Protein AF-0000000079469930 (afdb_homodimer)

Radius of gyration: 26.35 Å; Cα contacts (8 Å, |Δi|>4): 444; chains: 2; bounding box: 113×89×54 Å

Structure (mmCIF, N/CA/C/O backbone):
data_AF-0000000079469930-model_v1
#
loop_
_entity.id
_entity.type
_entity.pdbx_description
1 polymer 'TetR family transcriptional regulator'
#
loop_
_atom_site.group_PDB
_atom_site.id
_atom_site.type_symbol
_atom_site.label_atom_id
_atom_site.label_alt_id
_atom_site.label_comp_id
_atom_site.label_asym_id
_atom_site.label_entity_id
_atom_site.label_seq_id
_atom_site.pdbx_PDB_ins_code
_atom_site.Cartn_x
_atom_site.Cartn_y
_atom_site.Cartn_z
_atom_site.occupancy
_atom_site.B_iso_or_equiv
_atom_site.auth_seq_id
_atom_site.auth_comp_id
_atom_site.auth_asym_id
_atom_site.auth_atom_id
_atom_site.pdbx_PDB_model_num
ATOM 1 N N . MET A 1 1 ? 64.812 33.719 33.469 1 38.16 1 MET A N 1
ATOM 2 C CA . MET A 1 1 ? 64.562 32.562 32.594 1 38.16 1 MET A CA 1
ATOM 3 C C . MET A 1 1 ? 63.062 32.406 32.281 1 38.16 1 MET A C 1
ATOM 5 O O . MET A 1 1 ? 62.25 32.125 33.156 1 38.16 1 MET A O 1
ATOM 9 N N . THR A 1 2 ? 62.469 33.188 31.344 1 41.12 2 THR A N 1
ATOM 10 C CA . THR A 1 2 ? 61.094 33.406 30.859 1 41.12 2 THR A CA 1
ATOM 11 C C . THR A 1 2 ? 60.531 32.156 30.25 1 41.12 2 THR A C 1
ATOM 13 O O . THR A 1 2 ? 61.062 31.625 29.281 1 41.12 2 THR A O 1
ATOM 16 N N . ALA A 1 3 ? 59.812 31.297 30.984 1 46.72 3 ALA A N 1
ATOM 17 C CA . ALA A 1 3 ? 59.062 30.125 30.562 1 46.72 3 ALA A CA 1
ATOM 18 C C . ALA A 1 3 ? 58.25 30.422 29.297 1 46.72 3 ALA A C 1
ATOM 20 O O . ALA A 1 3 ? 57.438 31.344 29.281 1 46.72 3 ALA A O 1
ATOM 21 N N . LEU A 1 4 ? 58.812 30.125 28.141 1 43.97 4 LEU A N 1
ATOM 22 C CA . LEU A 1 4 ? 58.094 30.203 26.859 1 43.97 4 LEU A CA 1
ATOM 23 C C . LEU A 1 4 ? 56.781 29.453 26.906 1 43.97 4 LEU A C 1
ATOM 25 O O . LEU A 1 4 ? 56.75 28.25 27.219 1 43.97 4 LEU A O 1
ATOM 29 N N . ALA A 1 5 ? 55.688 30.031 27.25 1 48.72 5 ALA A N 1
ATOM 30 C CA . ALA A 1 5 ? 54.312 29.562 27.203 1 48.72 5 ALA A CA 1
ATOM 31 C C . ALA A 1 5 ? 54.031 28.766 25.922 1 48.72 5 ALA A C 1
ATOM 33 O O . ALA A 1 5 ? 54.188 29.297 24.828 1 48.72 5 ALA A O 1
ATOM 34 N N . THR A 1 6 ? 54.344 27.438 25.844 1 44.25 6 THR A N 1
ATOM 35 C CA . THR A 1 6 ? 54 26.562 24.734 1 44.25 6 THR A CA 1
ATOM 36 C C . THR A 1 6 ? 52.531 26.781 24.312 1 44.25 6 THR A C 1
ATOM 38 O O . THR A 1 6 ? 51.625 26.703 25.125 1 44.25 6 THR A O 1
ATOM 41 N N . ARG A 1 7 ? 52.312 27.5 23.266 1 49.59 7 ARG A N 1
ATOM 42 C CA . ARG A 1 7 ? 51 27.734 22.656 1 49.59 7 ARG A CA 1
ATOM 43 C C . ARG A 1 7 ? 50.188 26.438 22.531 1 49.59 7 ARG A C 1
ATOM 45 O O . ARG A 1 7 ? 50.75 25.406 22.141 1 49.59 7 ARG A O 1
ATOM 52 N N . PRO A 1 8 ? 49 26.281 23.234 1 45.44 8 PRO A N 1
ATOM 53 C CA . PRO A 1 8 ? 48.188 25.062 23.172 1 45.44 8 PRO A CA 1
ATOM 54 C C . PRO A 1 8 ? 48.031 24.531 21.75 1 45.44 8 PRO A C 1
ATOM 56 O O . PRO A 1 8 ? 48.156 25.281 20.781 1 45.44 8 PRO A O 1
ATOM 59 N N . ARG A 1 9 ? 48.406 23.266 21.438 1 44.47 9 ARG A N 1
ATOM 60 C CA . ARG A 1 9 ? 48.188 22.453 20.25 1 44.47 9 ARG A CA 1
ATOM 61 C C . ARG A 1 9 ? 46.812 22.734 19.625 1 44.47 9 ARG A C 1
ATOM 63 O O . ARG A 1 9 ? 45.844 22.969 20.328 1 44.47 9 ARG A O 1
ATOM 70 N N . GLY A 1 10 ? 46.75 23.359 18.422 1 38.72 10 GLY A N 1
ATOM 71 C CA . GLY A 1 10 ? 45.594 23.641 17.578 1 38.72 10 GLY A CA 1
ATOM 72 C C . GLY A 1 10 ? 44.562 22.531 17.625 1 38.72 10 GLY A C 1
ATOM 73 O O . GLY A 1 10 ? 44.844 21.406 18.031 1 38.72 10 GLY A O 1
ATOM 74 N N . ARG A 1 11 ? 43.281 22.812 17.781 1 45.09 11 ARG A N 1
ATOM 75 C CA . ARG A 1 11 ? 42.125 21.906 17.766 1 45.09 11 ARG A CA 1
ATOM 76 C C . ARG A 1 11 ? 42.281 20.844 16.688 1 45.09 11 ARG A C 1
ATOM 78 O O . ARG A 1 11 ? 42.656 21.141 15.562 1 45.09 11 ARG A O 1
ATOM 85 N N . PRO A 1 12 ? 42.5 19.547 17.031 1 42.53 12 PRO A N 1
ATOM 86 C CA . PRO A 1 12 ? 42.562 18.516 15.992 1 42.53 12 PRO A CA 1
ATOM 87 C C . PRO A 1 12 ? 41.594 18.797 14.836 1 42.53 12 PRO A C 1
ATOM 89 O O . PRO A 1 12 ? 40.531 19.375 15.047 1 42.53 12 PRO A O 1
ATOM 92 N N . ALA A 1 13 ? 42.031 19 13.641 1 41.03 13 ALA A N 1
ATOM 93 C CA . ALA A 1 13 ? 41.281 19.156 12.398 1 41.03 13 ALA A CA 1
ATOM 94 C C . ALA A 1 13 ? 40.062 18.266 12.375 1 41.03 13 ALA A C 1
ATOM 96 O O . ALA A 1 13 ? 40.125 17.078 12.727 1 41.03 13 ALA A O 1
ATOM 97 N N . ARG A 1 14 ? 38.844 18.703 12.703 1 44.25 14 ARG A N 1
ATOM 98 C CA . ARG A 1 14 ? 37.625 17.906 12.492 1 44.25 14 ARG A CA 1
ATOM 99 C C . ARG A 1 14 ? 37.812 16.922 11.344 1 44.25 14 ARG A C 1
ATOM 101 O O . ARG A 1 14 ? 38.094 17.312 10.211 1 44.25 14 ARG A O 1
ATOM 108 N N . THR A 1 15 ? 38.312 15.781 11.484 1 44.56 15 THR A N 1
ATOM 109 C CA . THR A 1 15 ? 38.5 14.719 10.5 1 44.56 15 THR A CA 1
ATOM 110 C C . THR A 1 15 ? 37.438 14.781 9.414 1 44.56 15 THR A C 1
ATOM 112 O O . THR A 1 15 ? 36.25 14.695 9.695 1 44.56 15 THR A O 1
ATOM 115 N N . ALA A 1 16 ? 37.562 15.523 8.352 1 48.84 16 ALA A N 1
ATOM 116 C CA . ALA A 1 16 ? 36.75 15.719 7.164 1 48.84 16 ALA A CA 1
ATOM 117 C C . ALA A 1 16 ? 36.188 14.391 6.652 1 48.84 16 ALA A C 1
ATOM 119 O O . ALA A 1 16 ? 36.969 13.469 6.355 1 48.84 16 ALA A O 1
ATOM 120 N N . ARG A 1 17 ? 35.094 13.906 7.059 1 57.25 17 ARG A N 1
ATOM 121 C CA . ARG A 1 17 ? 34.5 12.742 6.414 1 57.25 17 ARG A CA 1
ATOM 122 C C . ARG A 1 17 ? 34.75 12.766 4.906 1 57.25 17 ARG A C 1
ATOM 124 O O . ARG A 1 17 ? 34.625 13.82 4.273 1 57.25 17 ARG A O 1
ATOM 131 N N . PRO A 1 18 ? 35.375 11.688 4.344 1 67.94 18 PRO A N 1
ATOM 132 C CA . PRO A 1 18 ? 35.5 11.672 2.883 1 67.94 18 PRO A CA 1
ATOM 133 C C . PRO A 1 18 ? 34.188 12.055 2.195 1 67.94 18 PRO A C 1
ATOM 135 O O . PRO A 1 18 ? 33.094 11.812 2.736 1 67.94 18 PRO A O 1
ATOM 138 N N . VAL A 1 19 ? 34.281 12.906 1.245 1 72.5 19 VAL A N 1
ATOM 139 C CA . VAL A 1 19 ? 33.188 13.469 0.461 1 72.5 19 VAL A CA 1
ATOM 140 C C . VAL A 1 19 ? 32.125 12.406 0.241 1 72.5 19 VAL A C 1
ATOM 142 O O . VAL A 1 19 ? 30.922 12.68 0.393 1 72.5 19 VAL A O 1
ATOM 145 N N . GLU A 1 20 ? 32.531 11.227 0.013 1 77.88 20 GLU A N 1
ATOM 146 C CA . GLU A 1 20 ? 31.594 10.148 -0.264 1 77.88 20 GLU A CA 1
ATOM 147 C C . GLU A 1 20 ? 30.828 9.742 0.996 1 77.88 20 GLU A C 1
ATOM 149 O O . GLU A 1 20 ? 29.641 9.43 0.934 1 77.88 20 GLU A O 1
ATOM 154 N N . GLU A 1 21 ? 31.453 9.797 2.027 1 81.69 21 GLU A N 1
ATOM 155 C CA . GLU A 1 21 ? 30.828 9.469 3.301 1 81.69 21 GLU A CA 1
ATOM 156 C C . G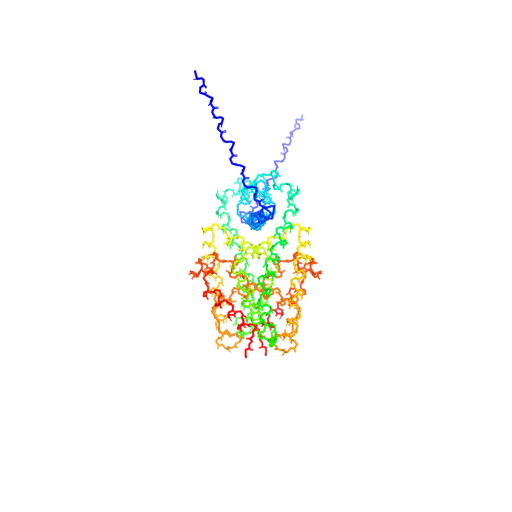LU A 1 21 ? 29.781 10.523 3.688 1 81.69 21 GLU A C 1
ATOM 158 O O . GLU A 1 21 ? 28.703 10.188 4.18 1 81.69 21 GLU A O 1
ATOM 163 N N . THR A 1 22 ? 30.188 11.766 3.412 1 87.06 22 THR A N 1
ATOM 164 C CA . THR A 1 22 ? 29.266 12.859 3.717 1 87.06 22 THR A CA 1
ATOM 165 C C . THR A 1 22 ? 28 12.758 2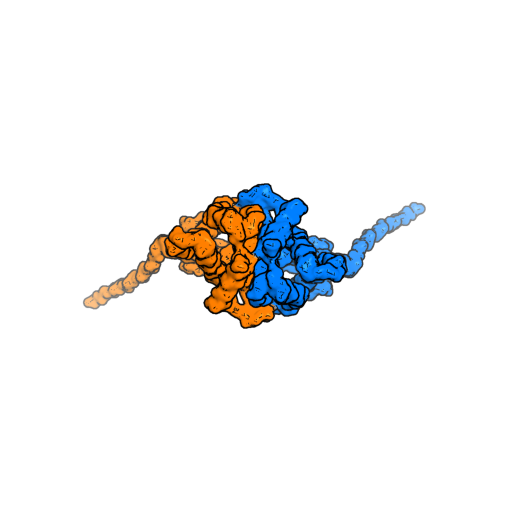.873 1 87.06 22 THR A C 1
ATOM 167 O O . THR A 1 22 ? 26.891 12.93 3.383 1 87.06 22 THR A O 1
ATOM 170 N N . ARG A 1 23 ? 28.172 12.43 1.63 1 90.44 23 ARG A N 1
ATOM 171 C CA . ARG A 1 23 ? 27.016 12.273 0.741 1 90.44 23 ARG A CA 1
ATOM 172 C C . ARG A 1 23 ? 26.109 11.148 1.218 1 90.44 23 ARG A C 1
ATOM 174 O O . ARG A 1 23 ? 24.891 11.297 1.223 1 90.44 23 ARG A O 1
ATOM 181 N N . SER A 1 24 ? 26.719 10.117 1.651 1 90.81 24 SER A N 1
ATOM 182 C CA . SER A 1 24 ? 25.953 8.953 2.084 1 90.81 24 SER A CA 1
ATOM 183 C C . SER A 1 24 ? 25.109 9.273 3.318 1 90.81 24 SER A C 1
ATOM 185 O O . SER A 1 24 ? 23.922 8.938 3.377 1 90.81 24 SER A O 1
ATOM 187 N N . VAL A 1 25 ? 25.656 9.914 4.238 1 92.19 25 VAL A N 1
ATOM 188 C CA . VAL A 1 25 ? 24.953 10.219 5.477 1 92.19 25 VAL A CA 1
ATOM 189 C C . VAL A 1 25 ? 23.844 11.234 5.203 1 92.19 25 VAL A C 1
ATOM 191 O O . VAL A 1 25 ? 22.781 11.18 5.824 1 92.19 25 VAL A O 1
ATOM 194 N N . ILE A 1 26 ? 24.141 12.125 4.289 1 93.81 26 ILE A N 1
ATOM 195 C CA . ILE A 1 26 ? 23.125 13.109 3.914 1 93.81 26 ILE A CA 1
ATOM 196 C C . ILE A 1 26 ? 21.938 12.406 3.252 1 93.81 26 ILE A C 1
ATOM 198 O O . ILE A 1 26 ? 20.781 12.664 3.602 1 93.81 26 ILE A O 1
ATOM 202 N N . LEU A 1 27 ? 22.25 11.508 2.396 1 93.12 27 LEU A N 1
ATOM 203 C CA . LEU A 1 27 ? 21.188 10.82 1.671 1 93.12 27 LEU A CA 1
ATOM 204 C C . LEU A 1 27 ? 20.375 9.93 2.609 1 93.12 27 LEU A C 1
ATOM 206 O O . LEU A 1 27 ? 19.156 9.828 2.477 1 93.12 27 LEU A O 1
ATOM 210 N N . GLU A 1 28 ? 21 9.352 3.539 1 90 28 GLU A N 1
ATOM 211 C CA . GLU A 1 28 ? 20.312 8.523 4.523 1 90 28 GLU A CA 1
ATOM 212 C C . GLU A 1 28 ? 19.375 9.367 5.387 1 90 28 GLU A C 1
ATOM 214 O O . GLU A 1 28 ? 18.219 8.992 5.609 1 90 28 GLU A O 1
ATOM 219 N N . ALA A 1 29 ? 19.859 10.453 5.793 1 92.81 29 ALA A N 1
ATOM 220 C CA . ALA A 1 29 ? 19.062 11.375 6.586 1 92.81 29 ALA A CA 1
ATOM 221 C C . ALA A 1 29 ? 17.875 11.914 5.77 1 92.81 29 ALA A C 1
ATOM 223 O O . ALA A 1 29 ? 16.766 12.008 6.273 1 92.81 29 ALA A O 1
ATOM 224 N N . ALA A 1 30 ? 18.219 12.273 4.535 1 92.88 30 ALA A N 1
ATOM 225 C CA . ALA A 1 30 ? 17.188 12.789 3.637 1 92.88 30 ALA A CA 1
ATOM 226 C C . ALA A 1 30 ? 16.078 11.758 3.428 1 92.88 30 ALA A C 1
ATOM 228 O O . ALA A 1 30 ? 14.891 12.078 3.545 1 92.88 30 ALA A O 1
ATOM 229 N N . LEU A 1 31 ? 16.453 10.539 3.207 1 87.75 31 LEU A N 1
ATOM 230 C CA . LEU A 1 31 ? 15.5 9.461 2.986 1 87.75 31 LEU A CA 1
ATOM 231 C C . LEU A 1 31 ? 14.609 9.266 4.207 1 87.75 31 LEU A C 1
ATOM 233 O O . LEU A 1 31 ? 13.391 9.125 4.078 1 87.75 31 LEU A O 1
ATOM 237 N N . LYS A 1 32 ? 15.195 9.273 5.27 1 86.19 32 LYS A N 1
ATOM 238 C CA . LYS A 1 32 ? 14.453 9.102 6.516 1 86.19 32 LYS A CA 1
ATOM 239 C C . LYS A 1 32 ? 13.438 10.219 6.703 1 86.19 32 LYS A C 1
ATOM 241 O O . LYS A 1 32 ? 12.258 9.961 6.949 1 86.19 32 LYS A O 1
ATOM 246 N N . LEU A 1 33 ? 13.852 11.406 6.512 1 87.5 33 LEU A N 1
ATOM 247 C CA . LEU A 1 33 ? 12.961 12.531 6.777 1 87.5 33 LEU A CA 1
ATOM 248 C C . LEU A 1 33 ? 11.906 12.664 5.684 1 87.5 33 LEU A C 1
ATOM 250 O O . LEU A 1 33 ? 10.742 12.969 5.969 1 87.5 33 LEU A O 1
ATOM 254 N N . PHE A 1 34 ? 12.289 12.422 4.426 1 85.06 34 PHE A N 1
ATOM 255 C CA . PHE A 1 34 ? 11.312 12.453 3.344 1 85.06 34 PHE A CA 1
ATOM 256 C C . PHE A 1 34 ? 10.266 11.359 3.527 1 85.06 34 PHE A C 1
ATOM 258 O O . PHE A 1 34 ? 9.086 11.555 3.223 1 85.06 34 PHE A O 1
ATOM 265 N N . SER A 1 35 ? 10.68 10.25 4.031 1 80.62 35 SER A N 1
ATOM 266 C CA . SER A 1 35 ? 9.75 9.148 4.238 1 80.62 35 SER A CA 1
ATOM 267 C C . SER A 1 35 ? 8.805 9.43 5.395 1 80.62 35 SER A C 1
ATOM 269 O O . SER A 1 35 ? 7.656 8.969 5.391 1 80.62 35 SER A O 1
ATOM 271 N N . GLN A 1 36 ? 9.234 10.188 6.34 1 76.44 36 GLN A N 1
ATOM 272 C CA . GLN A 1 36 ? 8.461 10.438 7.555 1 76.44 36 GLN A CA 1
ATOM 273 C C . GLN A 1 36 ? 7.57 11.664 7.395 1 76.44 36 GLN A C 1
ATOM 275 O O . GLN A 1 36 ? 6.422 11.672 7.848 1 76.44 36 GLN A O 1
ATOM 280 N N . ARG A 1 37 ? 8.156 12.664 6.66 1 77.75 37 ARG A N 1
ATOM 281 C CA . ARG A 1 37 ? 7.473 13.961 6.672 1 77.75 37 ARG A CA 1
ATOM 282 C C . ARG A 1 37 ? 6.996 14.336 5.273 1 77.75 37 ARG A C 1
ATOM 284 O O . ARG A 1 37 ? 6.266 15.312 5.105 1 77.75 37 ARG A O 1
ATOM 291 N N . GLY A 1 38 ? 7.371 13.531 4.375 1 78 38 GLY A N 1
ATOM 292 C CA . GLY A 1 38 ? 7.09 13.922 3.004 1 78 38 GLY A CA 1
ATOM 293 C C . GLY A 1 38 ? 8.023 15.008 2.494 1 78 38 GLY A C 1
ATOM 294 O O . GLY A 1 38 ? 8.836 15.539 3.25 1 78 38 GLY A O 1
ATOM 295 N N . PHE A 1 39 ? 7.871 15.383 1.176 1 82.19 39 PHE A N 1
ATOM 296 C CA . PHE A 1 39 ? 8.719 16.391 0.54 1 82.19 39 PHE A CA 1
ATOM 297 C C . PHE A 1 39 ? 8.469 17.766 1.138 1 82.19 39 PHE A C 1
ATOM 299 O O . PHE A 1 39 ? 9.414 18.484 1.46 1 82.19 39 PHE A O 1
ATOM 306 N N . GLN A 1 40 ? 7.242 18.062 1.266 1 78.25 40 GLN A N 1
ATOM 307 C CA . GLN A 1 40 ? 6.887 19.391 1.742 1 78.25 40 GLN A CA 1
ATOM 308 C C . GLN A 1 40 ? 7.254 19.562 3.213 1 78.25 40 GLN A C 1
ATOM 310 O O . GLN A 1 40 ? 7.695 20.641 3.627 1 78.25 40 GLN A O 1
ATOM 315 N N . GLY A 1 41 ? 7.184 18.547 3.932 1 80.12 41 GLY A N 1
ATOM 316 C CA . GLY A 1 41 ? 7.359 18.641 5.371 1 80.12 41 GLY A CA 1
ATOM 317 C C . GLY A 1 41 ? 8.812 18.594 5.801 1 80.12 41 GLY A C 1
ATOM 318 O O . GLY A 1 41 ? 9.156 19.047 6.891 1 80.12 41 GLY A O 1
ATOM 319 N N . ALA A 1 42 ? 9.586 18.062 4.953 1 87.25 42 ALA A N 1
ATOM 320 C CA . ALA A 1 42 ? 11.008 17.969 5.289 1 87.25 42 ALA A CA 1
ATOM 321 C C . ALA A 1 42 ? 11.742 19.25 4.922 1 87.25 42 ALA A C 1
ATOM 323 O O . ALA A 1 42 ? 11.477 19.859 3.881 1 87.25 42 ALA A O 1
ATOM 324 N N . ALA A 1 43 ? 12.695 19.625 5.824 1 92.56 43 ALA A N 1
ATOM 325 C CA . ALA A 1 43 ? 13.477 20.828 5.59 1 92.56 43 ALA A CA 1
ATOM 326 C C . ALA A 1 43 ? 14.961 20.516 5.469 1 92.56 43 ALA A C 1
ATOM 328 O O . ALA A 1 43 ? 15.469 19.609 6.152 1 92.56 43 ALA A O 1
ATOM 329 N N . MET A 1 44 ? 15.602 21.328 4.668 1 94.94 44 MET A N 1
ATOM 330 C CA . MET A 1 44 ? 17.031 21.141 4.457 1 94.94 44 MET A CA 1
ATOM 331 C C . MET A 1 44 ? 17.797 21.266 5.77 1 94.94 44 MET A C 1
ATOM 333 O O . MET A 1 44 ? 18.734 20.5 6.016 1 94.94 44 MET A O 1
ATOM 337 N N . ARG A 1 45 ? 17.375 22.156 6.539 1 94.75 45 ARG A N 1
ATOM 338 C CA . ARG A 1 45 ? 18.031 22.391 7.82 1 94.75 45 ARG A CA 1
ATOM 339 C C . ARG A 1 45 ? 17.922 21.156 8.719 1 94.75 45 ARG A C 1
ATOM 341 O O . ARG A 1 45 ? 18.891 20.766 9.359 1 94.75 45 ARG A O 1
ATOM 348 N N . ASP A 1 46 ? 16.766 20.547 8.758 1 95.56 46 ASP A N 1
ATOM 349 C CA . ASP A 1 46 ? 16.547 19.375 9.578 1 95.56 46 ASP A CA 1
ATOM 350 C C . ASP A 1 46 ? 17.328 18.172 9.062 1 95.56 46 ASP A C 1
ATOM 352 O O . ASP A 1 46 ? 17.828 17.359 9.844 1 95.56 46 ASP A O 1
ATOM 356 N N . ILE A 1 47 ? 17.438 18.062 7.746 1 96 47 ILE A N 1
ATOM 357 C CA . ILE A 1 47 ? 18.188 16.984 7.125 1 96 47 ILE A CA 1
ATOM 358 C C . ILE A 1 47 ? 19.672 17.125 7.473 1 96 47 ILE A C 1
ATOM 360 O O . ILE A 1 47 ? 20.312 16.141 7.832 1 96 47 ILE A O 1
ATOM 364 N N . ALA A 1 48 ? 20.141 18.328 7.395 1 96.06 48 ALA A N 1
ATOM 365 C CA . ALA A 1 48 ? 21.531 18.578 7.762 1 96.06 48 ALA A CA 1
ATOM 366 C C . ALA A 1 48 ? 21.797 18.188 9.219 1 96.06 48 ALA A C 1
ATOM 368 O O . ALA A 1 48 ? 22.781 17.516 9.523 1 96.06 48 ALA A O 1
ATOM 369 N N . ALA A 1 49 ? 20.938 18.594 10.047 1 96.5 49 ALA A N 1
ATOM 370 C CA . ALA A 1 49 ? 21.062 18.297 11.477 1 96.5 49 ALA A CA 1
ATOM 371 C C . ALA A 1 49 ? 21.078 16.797 11.734 1 96.5 49 ALA A C 1
ATOM 373 O O . ALA A 1 49 ? 21.922 16.297 12.477 1 96.5 49 ALA A O 1
ATOM 374 N N . LEU A 1 50 ? 20.219 16.125 11.086 1 94.62 50 LEU A N 1
ATOM 375 C CA . LEU A 1 50 ? 20.125 14.68 11.266 1 94.62 50 LEU A CA 1
ATOM 376 C C . LEU A 1 50 ? 21.375 13.992 10.719 1 94.62 50 LEU A C 1
ATOM 378 O O . LEU A 1 50 ? 21.828 12.984 11.281 1 94.62 50 LEU A O 1
ATOM 382 N N . ALA A 1 51 ? 21.859 14.508 9.664 1 94.75 51 ALA A N 1
ATOM 383 C CA . ALA A 1 51 ? 23.047 13.938 9.023 1 94.75 51 ALA A CA 1
ATOM 384 C C . ALA A 1 51 ? 24.312 14.281 9.797 1 94.75 51 ALA A C 1
ATOM 386 O O . ALA A 1 51 ? 25.375 13.719 9.539 1 94.75 51 ALA A O 1
ATOM 387 N N . GLY A 1 52 ? 24.172 15.211 10.703 1 95.44 52 GLY A N 1
ATOM 388 C CA . GLY A 1 52 ? 25.328 15.625 11.484 1 95.44 52 GLY A CA 1
ATOM 389 C C . GLY A 1 52 ? 26.297 16.5 10.703 1 95.44 52 GLY A C 1
ATOM 390 O O . GLY A 1 52 ? 27.516 16.406 10.875 1 95.44 52 GLY A O 1
ATOM 391 N N . VAL A 1 53 ? 25.797 17.234 9.781 1 94.44 53 VAL A N 1
ATOM 392 C CA . VAL A 1 53 ? 26.641 18.125 8.984 1 94.44 53 VAL A CA 1
ATOM 393 C C . VAL A 1 53 ? 26.109 19.562 9.086 1 94.44 53 VAL A C 1
ATOM 395 O O . VAL A 1 53 ? 24.969 19.781 9.508 1 94.44 53 VAL A O 1
ATOM 398 N N . GLU A 1 54 ? 27 20.406 8.75 1 92.56 54 GLU A N 1
ATOM 399 C CA . GLU A 1 54 ? 26.562 21.797 8.672 1 92.56 54 GLU A CA 1
ATOM 400 C C . GLU A 1 54 ? 25.641 22.031 7.488 1 92.56 54 GLU A C 1
ATOM 402 O O . GLU A 1 54 ? 25.797 21.406 6.438 1 92.56 54 GLU A O 1
ATOM 407 N N . HIS A 1 55 ? 24.688 22.938 7.676 1 93.31 55 HIS A N 1
ATOM 408 C CA . HIS A 1 55 ? 23.75 23.281 6.617 1 93.31 55 HIS A CA 1
ATOM 409 C C . HIS A 1 55 ? 24.484 23.703 5.348 1 93.31 55 HIS A C 1
ATOM 411 O O . HIS A 1 55 ? 24.062 23.359 4.242 1 93.31 55 HIS A O 1
ATOM 417 N N . SER A 1 56 ? 25.609 24.422 5.531 1 91.62 56 SER A N 1
ATOM 418 C CA . SER A 1 56 ? 26.391 24.891 4.387 1 91.62 56 SER A CA 1
ATOM 419 C C . SER A 1 56 ? 27.016 23.719 3.625 1 91.62 56 SER A C 1
ATOM 421 O O . SER A 1 56 ? 27.094 23.75 2.395 1 91.62 56 SER A O 1
ATOM 423 N N . ALA A 1 57 ? 27.406 22.766 4.293 1 91.44 57 ALA A N 1
ATOM 424 C CA . ALA A 1 57 ? 27.969 21.578 3.68 1 91.44 57 ALA A CA 1
ATOM 425 C C . ALA A 1 57 ? 26.922 20.828 2.855 1 91.44 57 ALA A C 1
ATOM 427 O O . ALA A 1 57 ? 27.219 20.344 1.759 1 91.44 57 ALA A O 1
ATOM 428 N N . LEU A 1 58 ? 25.656 20.688 3.396 1 94.69 58 LEU A N 1
ATOM 429 C CA . LEU A 1 58 ? 24.562 20.062 2.656 1 94.69 58 LEU A CA 1
ATOM 430 C C . LEU A 1 58 ? 24.297 20.797 1.354 1 94.69 58 LEU A C 1
ATOM 432 O O . LEU A 1 58 ? 24.125 20.188 0.301 1 94.69 58 LEU A O 1
ATOM 436 N N . ARG A 1 59 ? 24.375 22.109 1.426 1 92.75 59 ARG A N 1
ATOM 437 C CA . ARG A 1 59 ? 24.062 22.938 0.262 1 92.75 59 ARG A CA 1
ATOM 438 C C . ARG A 1 59 ? 25.172 22.844 -0.782 1 92.75 59 ARG A C 1
ATOM 440 O O . ARG A 1 59 ? 24.922 23 -1.979 1 92.75 59 ARG A O 1
ATOM 447 N N . TYR A 1 60 ? 26.344 22.625 -0.286 1 91.31 60 TYR A N 1
ATOM 448 C CA . TYR A 1 60 ? 27.453 22.422 -1.197 1 91.31 60 TYR A CA 1
ATOM 449 C C . TYR A 1 60 ? 27.219 21.203 -2.084 1 91.31 60 TYR A C 1
ATOM 451 O O . TYR A 1 60 ? 27.469 21.25 -3.293 1 91.31 60 TYR A O 1
ATOM 459 N N . HIS A 1 61 ? 26.656 20.203 -1.546 1 92.94 61 HIS A N 1
ATOM 460 C CA . HIS A 1 61 ? 26.438 18.953 -2.273 1 92.94 61 HIS A CA 1
ATOM 461 C C . HIS A 1 61 ? 25.109 18.984 -3.037 1 92.94 61 HIS A C 1
ATOM 463 O O . HIS A 1 61 ? 25.016 18.422 -4.125 1 92.94 61 HIS A O 1
ATOM 469 N N . TYR A 1 62 ? 24.109 19.594 -2.371 1 95.25 62 TYR A N 1
ATOM 470 C CA . TYR A 1 62 ? 22.766 19.641 -2.945 1 95.25 62 TYR A CA 1
ATOM 471 C C . TYR A 1 62 ? 22.188 21.047 -2.844 1 95.25 62 TYR A C 1
ATOM 473 O O . TYR A 1 62 ? 21.719 21.469 -1.778 1 95.25 62 TYR A O 1
ATOM 481 N N . SER A 1 63 ? 22.094 21.672 -3.992 1 91.56 63 SER A N 1
ATOM 482 C CA . SER A 1 63 ? 21.781 23.094 -4.07 1 91.56 63 SER A CA 1
ATOM 483 C C . SER A 1 63 ? 20.359 23.375 -3.598 1 91.56 63 SER A C 1
ATOM 485 O O . SER A 1 63 ? 20.078 24.469 -3.102 1 91.56 63 SER A O 1
ATOM 487 N N . ASP A 1 64 ? 19.484 22.406 -3.859 1 93.19 64 ASP A N 1
ATOM 488 C CA . ASP A 1 64 ? 18.094 22.625 -3.438 1 93.19 64 ASP A CA 1
ATOM 489 C C . ASP A 1 64 ? 17.438 21.328 -3.008 1 93.19 64 ASP A C 1
ATOM 491 O O . ASP A 1 64 ? 18 20.25 -3.195 1 93.19 64 ASP A O 1
ATOM 495 N N . LYS A 1 65 ? 16.312 21.469 -2.455 1 93.69 65 LYS A N 1
ATOM 496 C CA . LYS A 1 65 ? 15.594 20.344 -1.87 1 93.69 65 LYS A CA 1
ATOM 497 C C . LYS A 1 65 ? 15.203 19.328 -2.938 1 93.69 65 LYS A C 1
ATOM 499 O O . LYS A 1 65 ? 15.281 18.125 -2.703 1 93.69 65 LYS A O 1
ATOM 504 N N . ALA A 1 66 ? 14.859 19.844 -4.078 1 91.69 66 ALA A N 1
ATOM 505 C CA . ALA A 1 66 ? 14.43 18.953 -5.16 1 91.69 66 ALA A CA 1
ATOM 506 C C . ALA A 1 66 ? 15.578 18.078 -5.633 1 91.69 66 ALA A C 1
ATOM 508 O O . ALA A 1 66 ? 15.391 16.875 -5.855 1 91.69 66 ALA A O 1
ATOM 509 N N . THR A 1 67 ? 16.656 18.641 -5.723 1 93.56 67 THR A N 1
ATOM 510 C CA . THR A 1 67 ? 17.844 17.891 -6.141 1 93.56 67 THR A CA 1
ATOM 511 C C . THR A 1 67 ? 18.219 16.844 -5.094 1 93.56 67 THR A C 1
ATOM 513 O O . THR A 1 67 ? 18.531 15.703 -5.438 1 93.56 67 THR A O 1
ATOM 516 N N . LEU A 1 68 ? 18.156 17.266 -3.893 1 94.62 68 LEU A N 1
ATOM 517 C CA . LEU A 1 68 ? 18.453 16.328 -2.809 1 94.62 68 LEU A CA 1
ATOM 518 C C . LEU A 1 68 ? 17.438 15.195 -2.785 1 94.62 68 LEU A C 1
ATOM 520 O O . LEU A 1 68 ? 17.797 14.031 -2.607 1 94.62 68 LEU A O 1
ATOM 524 N N . TRP A 1 69 ? 16.234 15.539 -2.986 1 92.38 69 TRP A N 1
ATOM 525 C CA . TRP A 1 69 ? 15.148 14.547 -3.008 1 92.38 69 TRP A CA 1
ATOM 526 C C . TRP A 1 69 ? 15.383 13.516 -4.105 1 92.38 69 TRP A C 1
ATOM 528 O O . TRP A 1 69 ? 15.336 12.312 -3.852 1 92.38 69 TRP A O 1
ATOM 538 N N . ARG A 1 70 ? 15.703 13.969 -5.262 1 92.62 70 ARG A N 1
ATOM 539 C CA . ARG A 1 70 ? 15.945 13.078 -6.387 1 92.62 70 ARG A CA 1
ATOM 540 C C . ARG A 1 70 ? 17.141 12.172 -6.129 1 92.62 70 ARG A C 1
ATOM 542 O O . ARG A 1 70 ? 17.109 10.977 -6.43 1 92.62 70 ARG A O 1
ATOM 549 N N . ALA A 1 71 ? 18.078 12.766 -5.582 1 92.5 71 ALA A N 1
ATOM 550 C CA . ALA A 1 71 ? 19.281 12 -5.277 1 92.5 71 ALA A CA 1
ATOM 551 C C . ALA A 1 71 ? 19 10.93 -4.223 1 92.5 71 ALA A C 1
ATOM 553 O O . ALA A 1 71 ? 19.484 9.805 -4.328 1 92.5 71 ALA A O 1
ATOM 554 N N . ALA A 1 72 ? 18.281 11.273 -3.203 1 91.25 72 ALA A N 1
ATOM 555 C CA . ALA A 1 72 ? 17.922 10.336 -2.143 1 91.25 72 ALA A CA 1
ATOM 556 C C . ALA A 1 72 ? 17.094 9.172 -2.695 1 91.25 72 ALA A C 1
ATOM 558 O O . ALA A 1 72 ? 17.344 8.016 -2.361 1 91.25 72 ALA A O 1
ATOM 559 N N . LEU A 1 73 ? 16.188 9.445 -3.545 1 89.56 73 LEU A N 1
ATOM 560 C CA . LEU A 1 73 ? 15.344 8.414 -4.121 1 89.56 73 LEU A CA 1
ATOM 561 C C . LEU A 1 73 ? 16.125 7.531 -5.082 1 89.56 73 LEU A C 1
ATOM 563 O O . LEU A 1 73 ? 15.914 6.316 -5.137 1 89.56 73 LEU A O 1
ATOM 567 N N . ALA A 1 74 ? 16.969 8.18 -5.828 1 88 74 ALA A N 1
ATOM 568 C CA . ALA A 1 74 ? 17.828 7.41 -6.727 1 88 74 ALA A CA 1
ATOM 569 C C . ALA A 1 74 ? 18.688 6.422 -5.949 1 88 74 ALA A C 1
ATOM 571 O O . ALA A 1 74 ? 18.906 5.289 -6.391 1 88 74 ALA A O 1
ATOM 572 N N . ARG A 1 75 ? 19.094 6.859 -4.832 1 86.62 75 ARG A N 1
ATOM 573 C CA . ARG A 1 75 ? 19.906 5.992 -3.982 1 86.62 75 ARG A CA 1
ATOM 574 C C . ARG A 1 75 ? 19.109 4.785 -3.504 1 86.62 75 ARG A C 1
ATOM 576 O O . ARG A 1 75 ? 19.625 3.676 -3.412 1 86.62 75 ARG A O 1
ATOM 583 N N . LEU A 1 76 ? 17.922 5.004 -3.182 1 82.5 76 LEU A N 1
ATOM 584 C CA . LEU A 1 76 ? 17.047 3.924 -2.742 1 82.5 76 LEU A CA 1
ATOM 585 C C . LEU A 1 76 ? 16.953 2.832 -3.805 1 82.5 76 LEU A C 1
ATOM 587 O O . LEU A 1 76 ? 17.016 1.643 -3.484 1 82.5 76 LEU A O 1
ATOM 591 N N . ILE A 1 77 ? 16.906 3.174 -5 1 81.75 77 ILE A N 1
ATOM 592 C CA . ILE A 1 77 ? 16.797 2.238 -6.113 1 81.75 77 ILE A CA 1
ATOM 593 C C . ILE A 1 77 ? 18.109 1.483 -6.285 1 81.75 77 ILE A C 1
ATOM 595 O O . ILE A 1 77 ? 18.109 0.275 -6.535 1 81.75 77 ILE A O 1
ATOM 599 N N . VAL A 1 78 ? 19.156 2.26 -6.195 1 81.25 78 VAL A N 1
ATOM 600 C CA . VAL A 1 78 ? 20.469 1.646 -6.305 1 81.25 78 VAL A CA 1
ATOM 601 C C . VAL A 1 78 ? 20.641 0.579 -5.223 1 81.25 78 VAL A C 1
ATOM 603 O O . VAL A 1 78 ? 21.125 -0.521 -5.496 1 81.25 78 VAL A O 1
ATOM 606 N N . ASP A 1 79 ? 20.156 0.913 -4.094 1 81.81 79 ASP A N 1
ATOM 607 C CA . ASP A 1 79 ? 20.25 -0.019 -2.975 1 81.81 79 ASP A CA 1
ATOM 608 C C . ASP A 1 79 ? 19.391 -1.25 -3.211 1 81.81 79 ASP A C 1
ATOM 610 O O . ASP A 1 79 ? 19.797 -2.375 -2.92 1 81.81 79 ASP A O 1
ATOM 614 N N . MET A 1 80 ? 18.219 -1.042 -3.703 1 84.94 80 MET A N 1
ATOM 615 C CA . MET A 1 80 ? 17.344 -2.164 -4.016 1 84.94 80 MET A CA 1
ATOM 616 C C . MET A 1 80 ? 17.969 -3.08 -5.055 1 84.94 80 MET A C 1
ATOM 618 O O . MET A 1 80 ? 18 -4.301 -4.887 1 84.94 80 MET A O 1
ATOM 622 N N . ASN A 1 81 ? 18.453 -2.451 -6.117 1 83.19 81 ASN A N 1
ATOM 623 C CA . ASN A 1 81 ? 19.078 -3.225 -7.184 1 83.19 81 ASN A CA 1
ATOM 624 C C . ASN A 1 81 ? 20.281 -4.016 -6.668 1 83.19 81 ASN A C 1
ATOM 626 O O . ASN A 1 81 ? 20.484 -5.168 -7.055 1 83.19 81 ASN A O 1
ATOM 630 N N . ALA A 1 82 ? 21 -3.391 -5.832 1 83.69 82 ALA A N 1
ATOM 631 C CA . ALA A 1 82 ? 22.172 -4.059 -5.258 1 83.69 82 ALA A CA 1
ATOM 632 C C . ALA A 1 82 ? 21.75 -5.254 -4.406 1 83.69 82 ALA A C 1
ATOM 634 O O . ALA A 1 82 ? 22.375 -6.316 -4.465 1 83.69 82 ALA A O 1
ATOM 635 N N . HIS A 1 83 ? 20.719 -5.062 -3.672 1 84.31 83 HIS A N 1
ATOM 636 C CA . HIS A 1 83 ? 20.203 -6.137 -2.832 1 84.31 83 HIS A CA 1
ATOM 637 C C . HIS A 1 83 ? 19.703 -7.305 -3.674 1 84.31 83 HIS A C 1
ATOM 639 O O . HIS A 1 83 ? 19.922 -8.469 -3.328 1 84.31 83 HIS A O 1
ATOM 645 N N . MET A 1 84 ? 19.094 -6.973 -4.766 1 86.44 84 MET A N 1
ATOM 646 C CA . MET A 1 84 ? 18.469 -7.992 -5.605 1 86.44 84 MET A CA 1
ATOM 647 C C . MET A 1 84 ? 19.5 -8.648 -6.516 1 86.44 84 MET A C 1
ATOM 649 O O . MET A 1 84 ? 19.297 -9.773 -6.977 1 86.44 84 MET A O 1
ATOM 653 N N . ALA A 1 85 ? 20.594 -7.941 -6.797 1 82.31 85 ALA A N 1
ATOM 654 C CA . ALA A 1 85 ? 21.578 -8.352 -7.793 1 82.31 85 ALA A CA 1
ATOM 655 C C . ALA A 1 85 ? 22.234 -9.672 -7.402 1 82.31 85 ALA A C 1
ATOM 657 O O . ALA A 1 85 ? 22.438 -10.547 -8.25 1 82.31 85 ALA A O 1
ATOM 658 N N . ALA A 1 86 ? 22.562 -9.789 -6.152 1 82.19 86 ALA A N 1
ATOM 659 C CA . ALA A 1 86 ? 23.234 -11 -5.703 1 82.19 86 ALA A CA 1
ATOM 660 C C . ALA A 1 86 ? 22.359 -12.227 -5.918 1 82.19 86 ALA A C 1
ATOM 662 O O . ALA A 1 86 ? 22.828 -13.25 -6.426 1 82.19 86 ALA A O 1
ATOM 663 N N . GLY A 1 87 ? 21.109 -12.117 -5.543 1 84.06 87 GLY A N 1
ATOM 664 C CA . GLY A 1 87 ? 20.188 -13.227 -5.75 1 84.06 87 GLY A CA 1
ATOM 665 C C . GLY A 1 87 ? 19.953 -13.539 -7.215 1 84.06 87 GLY A C 1
ATOM 666 O O . GLY A 1 87 ? 19.891 -14.703 -7.602 1 84.06 87 GLY A O 1
ATOM 667 N N . TRP A 1 88 ? 19.891 -12.508 -7.965 1 83.31 88 TRP A N 1
ATOM 668 C CA . TRP A 1 88 ? 19.672 -12.68 -9.398 1 83.31 88 TRP A CA 1
ATOM 669 C C . TRP A 1 88 ? 20.828 -13.445 -10.031 1 83.31 88 TRP A C 1
ATOM 671 O O . TRP A 1 88 ? 20.609 -14.359 -10.836 1 83.31 88 TRP A O 1
ATOM 681 N N . ARG A 1 89 ? 22.016 -13.102 -9.641 1 85.19 89 ARG A N 1
ATOM 682 C CA . ARG A 1 89 ? 23.188 -13.773 -10.172 1 85.19 89 ARG A CA 1
ATOM 683 C C . ARG A 1 89 ? 23.25 -15.234 -9.711 1 85.19 89 ARG A C 1
ATOM 685 O O . ARG A 1 89 ? 23.562 -16.125 -10.508 1 85.19 89 ARG A O 1
ATOM 692 N N . ALA A 1 90 ? 22.891 -15.422 -8.5 1 88.62 90 ALA A N 1
ATOM 693 C CA . ALA A 1 90 ? 22.984 -16.75 -7.906 1 88.62 90 ALA A CA 1
ATOM 694 C C . ALA A 1 90 ? 21.969 -17.703 -8.531 1 88.62 90 ALA A C 1
ATOM 696 O O . ALA A 1 90 ? 22.141 -18.922 -8.492 1 88.62 90 ALA A O 1
ATOM 697 N N . THR A 1 91 ? 20.984 -17.188 -9.07 1 89.44 91 THR A N 1
ATOM 698 C CA . THR A 1 91 ? 19.906 -18.031 -9.594 1 89.44 91 THR A CA 1
ATOM 699 C C . THR A 1 91 ? 19.969 -18.094 -11.117 1 89.44 91 THR A C 1
ATOM 701 O O . THR A 1 91 ? 19.047 -18.625 -11.75 1 89.44 91 THR A O 1
ATOM 704 N N . ALA A 1 92 ? 21.156 -17.547 -11.406 1 84.56 92 ALA A N 1
ATOM 705 C CA . ALA A 1 92 ? 21.359 -17.609 -12.852 1 84.56 92 ALA A CA 1
ATOM 706 C C . ALA A 1 92 ? 21.422 -19.047 -13.328 1 84.56 92 ALA A C 1
ATOM 708 O O . ALA A 1 92 ? 22.031 -19.906 -12.68 1 84.56 92 ALA A O 1
ATOM 709 N N . GLY A 1 93 ? 20.5 -19.547 -14.164 1 89.88 93 GLY A N 1
ATOM 710 C CA . GLY A 1 93 ? 20.531 -20.891 -14.719 1 89.88 93 GLY A CA 1
ATOM 711 C C . GLY A 1 93 ? 19.391 -21.766 -14.227 1 89.88 93 GLY A C 1
ATOM 712 O O . GLY A 1 93 ? 19.141 -22.844 -14.773 1 89.88 93 GLY A O 1
ATOM 713 N N . LEU A 1 94 ? 18.875 -21.375 -13.172 1 93.75 94 LEU A N 1
ATOM 714 C CA . LEU A 1 94 ? 17.734 -22.125 -12.664 1 93.75 94 LEU A CA 1
ATOM 715 C C . LEU A 1 94 ? 16.547 -22.016 -13.617 1 93.75 94 LEU A C 1
ATOM 717 O O . LEU A 1 94 ? 16.453 -21.062 -14.391 1 93.75 94 LEU A O 1
ATOM 721 N N . PRO A 1 95 ? 15.703 -23.062 -13.57 1 95.88 95 PRO A N 1
ATOM 722 C CA . PRO A 1 95 ? 14.453 -22.922 -14.312 1 95.88 95 PRO A CA 1
ATOM 723 C C . PRO A 1 95 ? 13.68 -21.656 -13.922 1 95.88 95 PRO A C 1
ATOM 725 O O . PRO A 1 95 ? 13.75 -21.219 -12.773 1 95.88 95 PRO A O 1
ATOM 728 N N . PRO A 1 96 ? 12.953 -21.109 -14.812 1 94.69 96 PRO A N 1
ATOM 729 C CA . PRO A 1 96 ? 12.266 -19.844 -14.578 1 94.69 96 PRO A CA 1
ATOM 730 C C . PRO A 1 96 ? 11.422 -19.844 -13.305 1 94.69 96 PRO A C 1
ATOM 732 O O . PRO A 1 96 ? 11.406 -18.859 -12.57 1 94.69 96 PRO A O 1
ATOM 735 N N . LEU A 1 97 ? 10.789 -20.922 -13.117 1 96.44 97 LEU A N 1
ATOM 736 C CA . LEU A 1 97 ? 9.938 -21 -11.93 1 96.44 97 LEU A CA 1
ATOM 737 C C . LEU A 1 97 ? 10.766 -20.906 -10.656 1 96.44 97 LEU A C 1
ATOM 739 O O . LEU A 1 97 ? 10.406 -20.172 -9.734 1 96.44 97 LEU A O 1
ATOM 743 N N . ASP A 1 98 ? 11.836 -21.625 -10.578 1 95.94 98 ASP A N 1
ATOM 744 C CA . ASP A 1 98 ? 12.711 -21.594 -9.406 1 95.94 98 ASP A CA 1
ATOM 745 C C . ASP A 1 98 ? 13.359 -20.219 -9.25 1 95.94 98 ASP A C 1
ATOM 747 O O . ASP A 1 98 ? 13.508 -19.719 -8.133 1 95.94 98 ASP A O 1
ATOM 751 N N . ARG A 1 99 ? 13.711 -19.641 -10.312 1 94.94 99 ARG A N 1
ATOM 752 C CA . ARG A 1 99 ? 14.273 -18.297 -10.297 1 94.94 99 ARG A CA 1
ATOM 753 C C . ARG A 1 99 ? 13.258 -17.297 -9.758 1 94.94 99 ARG A C 1
ATOM 755 O O . ARG A 1 99 ? 13.602 -16.406 -8.969 1 94.94 99 ARG A O 1
ATOM 762 N N . PHE A 1 100 ? 12.031 -17.453 -10.188 1 95.81 100 PHE A N 1
ATOM 763 C CA . PHE A 1 100 ? 10.969 -16.562 -9.734 1 95.81 100 PHE A CA 1
ATOM 764 C C . PHE A 1 100 ? 10.758 -16.688 -8.234 1 95.81 100 PHE A C 1
ATOM 766 O O . PHE A 1 100 ? 10.695 -15.68 -7.527 1 95.81 100 PHE A O 1
ATOM 773 N N . LYS A 1 101 ? 10.695 -17.875 -7.719 1 96.62 101 LYS A N 1
ATOM 774 C CA . LYS A 1 101 ? 10.516 -18.109 -6.289 1 96.62 101 LYS A CA 1
ATOM 775 C C . LYS A 1 101 ? 11.641 -17.453 -5.484 1 96.62 101 LYS A C 1
ATOM 777 O O . LYS A 1 101 ? 11.383 -16.781 -4.488 1 96.62 101 LYS A O 1
ATOM 782 N N . ALA A 1 102 ? 12.859 -17.625 -5.926 1 95.5 102 ALA A N 1
ATOM 783 C CA . ALA A 1 102 ? 14.016 -17.047 -5.238 1 95.5 102 ALA A CA 1
ATOM 784 C C . ALA A 1 102 ? 13.984 -15.531 -5.281 1 95.5 102 ALA A C 1
ATOM 786 O O . ALA A 1 102 ? 14.242 -14.867 -4.273 1 95.5 102 ALA A O 1
ATOM 787 N N . THR A 1 103 ? 13.664 -14.992 -6.426 1 94.06 103 THR A N 1
ATOM 788 C CA . THR A 1 103 ? 13.602 -13.547 -6.605 1 94.06 103 THR A CA 1
ATOM 789 C C . THR A 1 103 ? 12.508 -12.938 -5.727 1 94.06 103 THR A C 1
ATOM 791 O O . THR A 1 103 ? 12.719 -11.898 -5.102 1 94.06 103 THR A O 1
ATOM 794 N N . LEU A 1 104 ? 11.406 -13.602 -5.695 1 95.75 104 LEU A N 1
ATOM 795 C CA . LEU A 1 104 ? 10.297 -13.117 -4.883 1 95.75 104 LEU A CA 1
ATOM 796 C C . LEU A 1 104 ? 10.656 -13.141 -3.402 1 95.75 104 LEU A C 1
ATOM 798 O O . LEU A 1 104 ? 10.336 -12.203 -2.668 1 95.75 104 LEU A O 1
ATOM 802 N N . ARG A 1 105 ? 11.297 -14.188 -2.951 1 96.5 105 ARG A N 1
ATOM 803 C CA . ARG A 1 105 ? 11.758 -14.273 -1.567 1 96.5 105 ARG A CA 1
ATOM 804 C C . ARG A 1 105 ? 12.727 -13.141 -1.237 1 96.5 105 ARG A C 1
ATOM 806 O O . ARG A 1 105 ? 12.602 -12.492 -0.197 1 96.5 105 ARG A O 1
ATOM 813 N N . ASP A 1 106 ? 13.609 -12.891 -2.123 1 95 106 ASP A N 1
ATOM 814 C CA . ASP A 1 106 ? 14.562 -11.797 -1.935 1 95 106 ASP A CA 1
ATOM 815 C C . ASP A 1 106 ? 13.852 -10.453 -1.883 1 95 106 ASP A C 1
ATOM 817 O O . ASP A 1 106 ? 14.211 -9.578 -1.091 1 95 106 ASP A O 1
ATOM 821 N N . TYR A 1 107 ? 12.891 -10.305 -2.729 1 94.88 107 TYR A N 1
ATOM 822 C CA . TYR A 1 107 ? 12.133 -9.062 -2.773 1 94.88 107 TYR A CA 1
ATOM 823 C C . TYR A 1 107 ? 11.367 -8.844 -1.476 1 94.88 107 TYR A C 1
ATOM 825 O O . TYR A 1 107 ? 11.336 -7.73 -0.94 1 94.88 107 TYR A O 1
ATOM 833 N N . VAL A 1 108 ? 10.766 -9.891 -0.933 1 97 108 VAL A N 1
ATOM 834 C CA . VAL A 1 108 ? 10.07 -9.805 0.344 1 97 108 VAL A CA 1
ATOM 835 C C . VAL A 1 108 ? 11.047 -9.406 1.446 1 97 108 VAL A C 1
ATOM 837 O O . VAL A 1 108 ? 10.75 -8.531 2.264 1 97 108 VAL A O 1
ATOM 840 N N . ARG A 1 109 ? 12.188 -9.969 1.442 1 95.62 109 ARG A N 1
ATOM 841 C CA . ARG A 1 109 ? 13.219 -9.641 2.426 1 95.62 109 ARG A CA 1
ATOM 842 C C . ARG A 1 109 ? 13.625 -8.172 2.312 1 95.62 109 ARG A C 1
ATOM 844 O O . ARG A 1 109 ? 13.82 -7.496 3.324 1 95.62 109 ARG A O 1
ATOM 851 N N . TYR A 1 110 ? 13.75 -7.75 1.146 1 93.25 110 TYR A N 1
ATOM 852 C CA . TYR A 1 110 ? 14.062 -6.34 0.927 1 93.25 110 TYR A CA 1
ATOM 853 C C . TYR A 1 110 ? 12.969 -5.445 1.501 1 93.25 110 TYR A C 1
ATOM 855 O O . TYR A 1 110 ? 13.258 -4.477 2.205 1 93.25 110 TYR A O 1
ATOM 863 N N . CYS A 1 111 ? 11.766 -5.773 1.181 1 94.12 111 CYS A N 1
ATOM 864 C CA . CYS A 1 111 ? 10.633 -4.988 1.662 1 94.12 111 CYS A CA 1
ATOM 865 C C . CYS A 1 111 ? 10.617 -4.934 3.186 1 94.12 111 CYS A C 1
ATOM 867 O O . CYS A 1 111 ? 10.273 -3.904 3.771 1 94.12 111 CYS A O 1
ATOM 869 N N . ALA A 1 112 ? 10.922 -6.027 3.803 1 95 112 ALA A N 1
ATOM 870 C CA . ALA A 1 112 ? 10.945 -6.102 5.262 1 95 112 ALA A CA 1
ATOM 871 C C . ALA A 1 112 ? 12.008 -5.176 5.84 1 95 112 ALA A C 1
ATOM 873 O O . ALA A 1 112 ? 11.797 -4.547 6.879 1 95 112 ALA A O 1
ATOM 874 N N . ARG A 1 113 ? 13.07 -5.055 5.176 1 89.19 113 ARG A N 1
ATOM 875 C CA . ARG A 1 113 ? 14.203 -4.289 5.676 1 89.19 113 ARG A CA 1
ATOM 876 C C . ARG A 1 113 ? 14.078 -2.816 5.309 1 89.19 113 ARG A C 1
ATOM 878 O O . ARG A 1 113 ? 14.664 -1.953 5.969 1 89.19 113 ARG A O 1
ATOM 885 N N . HIS A 1 114 ? 13.336 -2.586 4.234 1 87.19 114 HIS A N 1
ATOM 886 C CA . HIS A 1 114 ? 13.234 -1.219 3.738 1 87.19 114 HIS A CA 1
ATOM 887 C C . HIS A 1 114 ? 11.773 -0.814 3.533 1 87.19 114 HIS A C 1
ATOM 889 O O . HIS A 1 114 ? 11.391 -0.389 2.441 1 87.19 114 HIS A O 1
ATOM 895 N N . PRO A 1 115 ? 11.008 -0.837 4.602 1 86.75 115 PRO A N 1
ATOM 896 C CA . PRO A 1 115 ? 9.594 -0.486 4.441 1 86.75 115 PRO A CA 1
ATOM 897 C C . PRO A 1 115 ? 9.391 0.972 4.031 1 86.75 115 PRO A C 1
ATOM 899 O O . PRO A 1 115 ? 8.336 1.325 3.496 1 86.75 115 PRO A O 1
ATOM 902 N N . GLU A 1 116 ? 10.414 1.835 4.188 1 81.62 116 GLU A N 1
ATOM 903 C CA . GLU A 1 116 ? 10.336 3.25 3.838 1 81.62 116 GLU A CA 1
ATOM 904 C C . GLU A 1 116 ? 10.195 3.438 2.33 1 81.62 116 GLU A C 1
ATOM 906 O O . GLU A 1 116 ? 9.625 4.434 1.872 1 81.62 116 GLU A O 1
ATOM 911 N N . HIS A 1 117 ? 10.695 2.467 1.614 1 85.62 117 HIS A N 1
ATOM 912 C CA . HIS A 1 117 ? 10.609 2.568 0.162 1 85.62 117 HIS A CA 1
ATOM 913 C C . HIS A 1 117 ? 9.164 2.643 -0.304 1 85.62 117 HIS A C 1
ATOM 915 O O . HIS A 1 117 ? 8.773 3.586 -0.996 1 85.62 117 HIS A O 1
ATOM 921 N N . ALA A 1 118 ? 8.391 1.682 0.136 1 85.69 118 ALA A N 1
ATOM 922 C CA . ALA A 1 118 ? 6.988 1.645 -0.259 1 85.69 118 ALA A CA 1
ATOM 923 C C . ALA A 1 118 ? 6.234 2.855 0.285 1 85.69 118 ALA A C 1
ATOM 925 O O . ALA A 1 118 ? 5.363 3.406 -0.392 1 85.69 118 ALA A O 1
ATOM 926 N N . ARG A 1 119 ? 6.582 3.279 1.438 1 83.19 119 ARG A N 1
ATOM 927 C CA . ARG A 1 119 ? 5.922 4.422 2.064 1 83.19 119 ARG A CA 1
ATOM 928 C C . ARG A 1 119 ? 6.152 5.695 1.262 1 83.19 119 ARG A C 1
ATOM 930 O O . ARG A 1 119 ? 5.223 6.477 1.047 1 83.19 119 ARG A O 1
ATOM 937 N N . ILE A 1 120 ? 7.336 5.871 0.831 1 81.69 120 ILE A N 1
ATOM 938 C CA . ILE A 1 120 ? 7.688 7.047 0.04 1 81.69 120 ILE A CA 1
ATOM 939 C C . ILE A 1 120 ? 6.93 7.02 -1.285 1 81.69 120 ILE A C 1
ATOM 941 O O . ILE A 1 120 ? 6.441 8.055 -1.747 1 81.69 120 ILE A O 1
ATOM 945 N N . MET A 1 121 ? 6.793 5.828 -1.864 1 84.56 121 MET A N 1
ATOM 946 C CA . MET A 1 121 ? 6.086 5.711 -3.137 1 84.56 121 MET A CA 1
ATOM 947 C C . MET A 1 121 ? 4.621 6.113 -2.984 1 84.56 121 MET A C 1
ATOM 949 O O . MET A 1 121 ? 4.078 6.832 -3.824 1 84.56 121 MET A O 1
ATOM 953 N N . VAL A 1 122 ? 4 5.672 -1.961 1 81.88 122 VAL A N 1
ATOM 954 C CA . VAL A 1 122 ? 2.596 5.973 -1.716 1 81.88 122 VAL A CA 1
ATOM 955 C C . VAL A 1 122 ? 2.426 7.469 -1.457 1 81.88 122 VAL A C 1
ATOM 957 O O . VAL A 1 122 ? 1.501 8.094 -1.981 1 81.88 122 VAL A O 1
ATOM 960 N N . GLN A 1 123 ? 3.273 8.016 -0.729 1 78.25 123 GLN A N 1
ATOM 961 C CA . GLN A 1 123 ? 3.201 9.438 -0.408 1 78.25 123 GLN A CA 1
ATOM 962 C C . GLN A 1 123 ? 3.396 10.289 -1.656 1 78.25 123 GLN A C 1
ATOM 964 O O . GLN A 1 123 ? 2.695 11.289 -1.848 1 78.25 123 GLN A O 1
ATOM 969 N N . GLU A 1 124 ? 4.336 9.898 -2.459 1 80 124 GLU A N 1
ATOM 970 C CA . GLU A 1 124 ? 4.68 10.703 -3.629 1 80 124 GLU A CA 1
ATOM 971 C C . GLU A 1 124 ? 3.645 10.539 -4.738 1 80 124 GLU A C 1
ATOM 973 O O . GLU A 1 124 ? 3.514 11.398 -5.605 1 80 124 GLU A O 1
ATOM 978 N N . ALA A 1 125 ? 2.98 9.438 -4.676 1 74.31 125 ALA A N 1
ATOM 979 C CA . ALA A 1 125 ? 1.975 9.18 -5.703 1 74.31 125 ALA A CA 1
ATOM 980 C C . ALA A 1 125 ? 0.886 10.25 -5.68 1 74.31 125 ALA A C 1
ATOM 982 O O . ALA A 1 125 ? 0.196 10.469 -6.68 1 74.31 125 ALA A O 1
ATOM 983 N N . MET A 1 126 ? 0.731 10.945 -4.566 1 68.62 126 MET A N 1
ATOM 984 C CA . MET A 1 126 ? -0.289 11.977 -4.391 1 68.62 126 MET A CA 1
ATOM 985 C C . MET A 1 126 ? 0.305 13.367 -4.57 1 68.62 126 MET A C 1
ATOM 987 O O . MET A 1 126 ? -0.416 14.367 -4.523 1 68.62 126 MET A O 1
ATOM 991 N N . GLY A 1 127 ? 1.564 13.383 -4.703 1 66.88 127 GLY A N 1
ATOM 992 C CA . GLY A 1 127 ? 2.254 14.664 -4.715 1 66.88 127 GLY A CA 1
ATOM 993 C C . GLY A 1 127 ? 2.164 15.375 -6.051 1 66.88 127 GLY A C 1
ATOM 994 O O . GLY A 1 127 ? 1.208 15.172 -6.805 1 66.88 127 GLY A O 1
ATOM 995 N N . GLU A 1 128 ? 3.027 16.188 -6.094 1 69.44 128 GLU A N 1
ATOM 996 C CA . GLU A 1 128 ? 3.125 17.016 -7.293 1 69.44 128 GLU A CA 1
ATOM 997 C C . GLU A 1 128 ? 3.488 16.188 -8.516 1 69.44 128 GLU A C 1
ATOM 999 O O . GLU A 1 128 ? 4.281 15.242 -8.414 1 69.44 128 GLU A O 1
ATOM 1004 N N . SER A 1 129 ? 3.018 16.703 -9.516 1 73.06 129 SER A N 1
ATOM 1005 C CA . SER A 1 129 ? 3.088 15.992 -10.789 1 73.06 129 SER A CA 1
ATOM 1006 C C . SER A 1 129 ? 4.531 15.773 -11.219 1 73.06 129 SER A C 1
ATOM 1008 O O . SER A 1 129 ? 4.891 14.688 -11.68 1 73.06 129 SER A O 1
ATOM 1010 N N . ASP A 1 130 ? 5.32 16.719 -10.938 1 85 130 ASP A N 1
ATOM 1011 C CA . ASP A 1 130 ? 6.68 16.609 -11.461 1 85 130 ASP A CA 1
ATOM 1012 C C . ASP A 1 130 ? 7.465 15.523 -10.711 1 85 130 ASP A C 1
ATOM 1014 O O . ASP A 1 130 ? 8.266 14.805 -11.312 1 85 130 ASP A O 1
ATOM 1018 N N . ARG A 1 131 ? 7.254 15.43 -9.508 1 86.38 131 ARG A N 1
ATOM 1019 C CA . ARG A 1 131 ? 7.941 14.422 -8.719 1 86.38 131 ARG A CA 1
ATOM 1020 C C . ARG A 1 131 ? 7.445 13.016 -9.07 1 86.38 131 ARG A C 1
ATOM 1022 O O . ARG A 1 131 ? 8.242 12.086 -9.203 1 86.38 131 ARG A O 1
ATOM 1029 N N . VAL A 1 132 ? 6.242 12.945 -9.273 1 86.75 132 VAL A N 1
ATOM 1030 C CA . VAL A 1 132 ? 5.648 11.656 -9.625 1 86.75 132 VAL A CA 1
ATOM 1031 C C . VAL A 1 132 ? 6.145 11.211 -11 1 86.75 132 VAL A C 1
ATOM 1033 O O . VAL A 1 132 ? 6.473 10.039 -11.195 1 86.75 132 VAL A O 1
ATOM 1036 N N . ALA A 1 133 ? 6.215 12.18 -11.859 1 89.5 133 ALA A N 1
ATOM 1037 C CA . ALA A 1 133 ? 6.715 11.883 -13.195 1 89.5 133 ALA A CA 1
ATOM 1038 C C . ALA A 1 133 ? 8.164 11.414 -13.148 1 89.5 133 ALA A C 1
ATOM 1040 O O . ALA A 1 133 ? 8.539 10.453 -13.836 1 89.5 133 ALA A O 1
ATOM 1041 N N . TRP A 1 134 ? 8.891 12.086 -12.391 1 90.38 134 TRP A N 1
ATOM 1042 C CA . TRP A 1 134 ? 10.289 11.695 -12.266 1 90.38 134 TRP A CA 1
ATOM 1043 C C . TRP A 1 134 ? 10.414 10.289 -11.688 1 90.38 134 TRP A C 1
ATOM 1045 O O . TRP A 1 134 ? 11.211 9.484 -12.18 1 90.38 134 TRP A O 1
ATOM 1055 N N . ILE A 1 135 ? 9.688 9.969 -10.695 1 89.12 135 ILE A N 1
ATOM 1056 C CA . ILE A 1 135 ? 9.688 8.641 -10.078 1 89.12 135 ILE A CA 1
ATOM 1057 C C . ILE A 1 135 ? 9.297 7.59 -11.109 1 89.12 135 ILE A C 1
ATOM 1059 O O . ILE A 1 135 ? 9.961 6.562 -11.242 1 89.12 135 ILE A O 1
ATOM 1063 N N . ALA A 1 136 ? 8.273 7.875 -11.773 1 89.69 136 ALA A N 1
ATOM 1064 C CA . ALA A 1 136 ? 7.777 6.949 -12.789 1 89.69 136 ALA A CA 1
ATOM 1065 C C . ALA A 1 136 ? 8.852 6.641 -13.828 1 89.69 136 ALA A C 1
ATOM 1067 O O . ALA A 1 136 ? 9.086 5.48 -14.164 1 89.69 136 ALA A O 1
ATOM 1068 N N . ASP A 1 137 ? 9.555 7.641 -14.211 1 89.81 137 ASP A N 1
ATOM 1069 C CA . ASP A 1 137 ? 10.523 7.52 -15.297 1 89.81 137 ASP A CA 1
ATOM 1070 C C . ASP A 1 137 ? 11.82 6.887 -14.797 1 89.81 137 ASP A C 1
ATOM 1072 O O . ASP A 1 137 ? 12.453 6.109 -15.516 1 89.81 137 ASP A O 1
ATOM 1076 N N . ASN A 1 138 ? 12.148 7.203 -13.586 1 88.62 138 ASN A N 1
ATOM 1077 C CA . ASN A 1 138 ? 13.508 6.891 -13.172 1 88.62 138 ASN A CA 1
ATOM 1078 C C . ASN A 1 138 ? 13.539 5.715 -12.195 1 88.62 138 ASN A C 1
ATOM 1080 O O . ASN A 1 138 ? 14.602 5.129 -11.961 1 88.62 138 ASN A O 1
ATOM 1084 N N . ILE A 1 139 ? 12.391 5.391 -11.719 1 88.19 139 ILE A N 1
ATOM 1085 C CA . ILE A 1 139 ? 12.375 4.328 -10.719 1 88.19 139 ILE A CA 1
ATOM 1086 C C . ILE A 1 139 ? 11.406 3.227 -11.148 1 88.19 139 ILE A C 1
ATOM 1088 O O . ILE A 1 139 ? 11.836 2.107 -11.453 1 88.19 139 ILE A O 1
ATOM 1092 N N . VAL A 1 140 ? 10.234 3.553 -11.406 1 88.5 140 VAL A N 1
ATOM 1093 C CA . VAL A 1 140 ? 9.172 2.588 -11.672 1 88.5 140 VAL A CA 1
ATOM 1094 C C . VAL A 1 140 ? 9.414 1.908 -13.016 1 88.5 140 VAL A C 1
ATOM 1096 O O . VAL A 1 140 ? 9.43 0.678 -13.102 1 88.5 140 VAL A O 1
ATOM 1099 N N . GLY A 1 141 ? 9.609 2.699 -14 1 88.56 141 GLY A N 1
ATOM 1100 C CA . GLY A 1 141 ? 9.828 2.158 -15.336 1 88.56 141 GLY A CA 1
ATOM 1101 C C . GLY A 1 141 ? 10.938 1.124 -15.383 1 88.56 141 GLY A C 1
ATOM 1102 O O . GLY A 1 141 ? 10.695 -0.036 -15.727 1 88.56 141 GLY A O 1
ATOM 1103 N N . PRO A 1 142 ? 12.102 1.523 -14.953 1 86.44 142 PRO A N 1
ATOM 1104 C CA . PRO A 1 142 ? 13.227 0.592 -14.977 1 86.44 142 PRO A CA 1
ATOM 1105 C C . PRO A 1 142 ? 12.992 -0.645 -14.117 1 86.44 142 PRO A C 1
ATOM 1107 O O . PRO A 1 142 ? 13.352 -1.757 -14.516 1 86.44 142 PRO A O 1
ATOM 1110 N N . GLN A 1 143 ? 12.391 -0.492 -12.984 1 87.06 143 GLN A N 1
ATOM 1111 C CA . GLN A 1 143 ? 12.117 -1.617 -12.094 1 87.06 143 GLN A CA 1
ATOM 1112 C C . GLN A 1 143 ? 11.141 -2.602 -12.727 1 87.06 143 GLN A C 1
ATOM 1114 O O . GLN A 1 143 ? 11.359 -3.814 -12.68 1 87.06 143 GLN A O 1
ATOM 1119 N N . HIS A 1 144 ? 10.109 -2.104 -13.344 1 91.81 144 HIS A N 1
ATOM 1120 C CA . HIS A 1 144 ? 9.102 -2.951 -13.961 1 91.81 144 HIS A CA 1
ATOM 1121 C C . HIS A 1 144 ? 9.656 -3.668 -15.188 1 91.81 144 HIS A C 1
ATOM 1123 O O . HIS A 1 144 ? 9.352 -4.84 -15.414 1 91.81 144 HIS A O 1
ATOM 1129 N N . ARG A 1 145 ? 10.5 -2.984 -15.891 1 89.75 145 ARG A N 1
ATOM 1130 C CA . ARG A 1 145 ? 11.117 -3.609 -17.047 1 89.75 145 ARG A CA 1
ATOM 1131 C C . ARG A 1 145 ? 12.023 -4.762 -16.641 1 89.75 145 ARG A C 1
ATOM 1133 O O . ARG A 1 145 ? 12.102 -5.781 -17.328 1 89.75 145 ARG A O 1
ATOM 1140 N N . GLY A 1 146 ? 12.672 -4.613 -15.562 1 86.06 146 GLY A N 1
ATOM 1141 C CA . GLY A 1 146 ? 13.555 -5.656 -15.055 1 86.06 146 GLY A CA 1
ATOM 1142 C C . GLY A 1 146 ? 12.82 -6.926 -14.672 1 86.06 146 GLY A C 1
ATOM 1143 O O . GLY A 1 146 ? 13.375 -8.023 -14.75 1 86.06 146 GLY A O 1
ATOM 1144 N N . MET A 1 147 ? 11.602 -6.812 -14.289 1 89.56 147 MET A N 1
ATOM 1145 C CA . MET A 1 147 ? 10.812 -7.957 -13.828 1 89.56 147 MET A CA 1
ATOM 1146 C C . MET A 1 147 ? 10.016 -8.562 -14.984 1 89.56 147 MET A C 1
ATOM 1148 O O . MET A 1 147 ? 9.609 -9.727 -14.914 1 89.56 147 MET A O 1
ATOM 1152 N N . ALA A 1 148 ? 9.805 -7.848 -16.016 1 94.88 148 ALA A N 1
ATOM 1153 C CA . ALA A 1 148 ? 8.828 -8.156 -17.047 1 94.88 148 ALA A CA 1
ATOM 1154 C C . ALA A 1 148 ? 9.188 -9.453 -17.766 1 94.88 148 ALA A C 1
ATOM 1156 O O . ALA A 1 148 ? 8.312 -10.289 -18.031 1 94.88 148 ALA A O 1
ATOM 1157 N N . ARG A 1 149 ? 10.406 -9.664 -18.062 1 93.12 149 ARG A N 1
ATOM 1158 C CA . ARG A 1 149 ? 10.805 -10.828 -18.844 1 93.12 149 ARG A CA 1
ATOM 1159 C C . ARG A 1 149 ? 10.523 -12.125 -18.094 1 93.12 149 ARG A C 1
ATOM 1161 O O . ARG A 1 149 ? 9.977 -13.07 -18.656 1 93.12 149 ARG A O 1
ATOM 1168 N N . LEU A 1 150 ? 10.922 -12.156 -16.859 1 94.38 150 LEU A N 1
ATOM 1169 C CA . LEU A 1 150 ? 10.695 -13.344 -16.047 1 94.38 150 LEU A CA 1
ATOM 1170 C C . LEU A 1 150 ? 9.203 -13.609 -15.867 1 94.38 150 LEU A C 1
ATOM 1172 O O . LEU A 1 150 ? 8.75 -14.75 -16 1 94.38 150 LEU A O 1
ATOM 1176 N N . LEU A 1 151 ? 8.445 -12.57 -15.648 1 96.88 151 LEU A N 1
ATOM 1177 C CA . LEU A 1 151 ? 7.004 -12.711 -15.461 1 96.88 151 LEU A CA 1
ATOM 1178 C C . LEU A 1 151 ? 6.332 -13.172 -16.75 1 96.88 151 LEU A C 1
ATOM 1180 O O . LEU A 1 151 ? 5.426 -14.008 -16.719 1 96.88 151 LEU A O 1
ATOM 1184 N N . LYS A 1 152 ? 6.793 -12.641 -17.828 1 97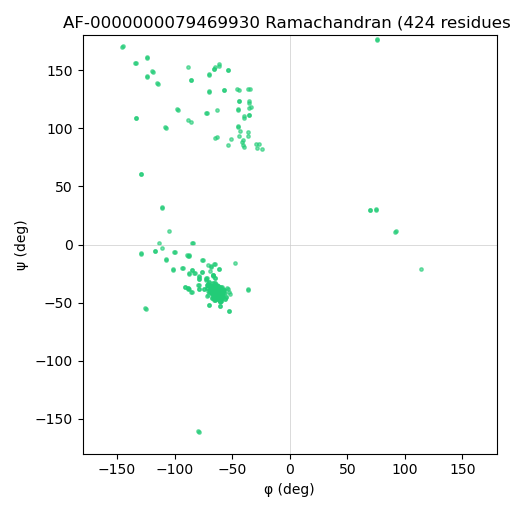.69 152 LYS A N 1
ATOM 1185 C CA . LYS A 1 152 ? 6.266 -13.07 -19.125 1 97.69 152 LYS A CA 1
ATOM 1186 C C . LYS A 1 152 ? 6.527 -14.555 -19.359 1 97.69 152 LYS A C 1
ATOM 1188 O O . LYS A 1 152 ? 5.645 -15.281 -19.828 1 97.69 152 LYS A O 1
ATOM 1193 N N . THR A 1 153 ? 7.723 -14.969 -19.062 1 96.75 153 THR A N 1
ATOM 1194 C CA . THR A 1 153 ? 8.086 -16.375 -19.219 1 96.75 153 THR A CA 1
ATOM 1195 C C . THR A 1 153 ? 7.191 -17.266 -18.375 1 96.75 153 THR A C 1
ATOM 1197 O O . THR A 1 153 ? 6.723 -18.312 -18.828 1 96.75 153 THR A O 1
ATOM 1200 N N . LEU A 1 154 ? 6.898 -16.859 -17.141 1 96.69 154 LEU A N 1
ATOM 1201 C CA . LEU A 1 154 ? 6.055 -17.641 -16.25 1 96.69 154 LEU A CA 1
ATOM 1202 C C . LEU A 1 154 ? 4.625 -17.719 -16.766 1 96.69 154 LEU A C 1
ATOM 1204 O O . LEU A 1 154 ? 3.98 -18.766 -16.672 1 96.69 154 LEU A O 1
ATOM 1208 N N . MET A 1 155 ? 4.152 -16.656 -17.312 1 96.5 155 MET A N 1
ATOM 1209 C CA . MET A 1 155 ? 2.818 -16.656 -17.906 1 96.5 155 MET A CA 1
ATOM 1210 C C . MET A 1 155 ? 2.777 -17.547 -19.156 1 96.5 155 MET A C 1
ATOM 1212 O O . MET A 1 155 ? 1.843 -18.328 -19.328 1 96.5 155 MET A O 1
ATOM 1216 N N . ASP A 1 156 ? 3.822 -17.469 -19.953 1 96.94 156 ASP A N 1
ATOM 1217 C CA . ASP A 1 156 ? 3.904 -18.266 -21.172 1 96.94 156 ASP A CA 1
ATOM 1218 C C . ASP A 1 156 ? 3.967 -19.75 -20.859 1 96.94 156 ASP A C 1
ATOM 1220 O O . ASP A 1 156 ? 3.432 -20.578 -21.609 1 96.94 156 ASP A O 1
ATOM 1224 N N . GLN A 1 157 ? 4.566 -20.062 -19.797 1 95.88 157 GLN A N 1
ATOM 1225 C CA . GLN A 1 157 ? 4.738 -21.453 -19.406 1 95.88 157 GLN A CA 1
ATOM 1226 C C . GLN A 1 157 ? 3.551 -21.953 -18.594 1 95.88 157 GLN A C 1
ATOM 1228 O O . GLN A 1 157 ? 3.498 -23.125 -18.219 1 95.88 157 GLN A O 1
ATOM 1233 N N . GLY A 1 158 ? 2.668 -21.109 -18.188 1 94.31 158 GLY A N 1
ATOM 1234 C CA . GLY A 1 158 ? 1.43 -21.5 -17.531 1 94.31 158 GLY A CA 1
ATOM 1235 C C . GLY A 1 158 ? 1.547 -21.547 -16.031 1 94.31 158 GLY A C 1
ATOM 1236 O O . GLY A 1 158 ? 0.632 -22 -15.336 1 94.31 158 GLY A O 1
ATOM 1237 N N . HIS A 1 159 ? 2.656 -21 -15.453 1 94.56 159 HIS A N 1
ATOM 1238 C CA . HIS A 1 159 ? 2.838 -20.969 -14.008 1 94.56 159 HIS A CA 1
ATOM 1239 C C . HIS A 1 159 ? 2.037 -19.844 -13.375 1 94.56 159 HIS A C 1
ATOM 1241 O O . HIS A 1 159 ? 1.719 -19.891 -12.188 1 94.56 159 HIS A O 1
ATOM 1247 N N . LEU A 1 160 ? 1.825 -18.812 -14.164 1 95.38 160 LEU A N 1
ATOM 1248 C CA . LEU A 1 160 ? 0.941 -17.703 -13.828 1 95.38 160 LEU A CA 1
ATOM 1249 C C . LEU A 1 160 ? -0.13 -17.516 -14.898 1 95.38 160 LEU A C 1
ATOM 1251 O O . LEU A 1 160 ? 0.097 -17.828 -16.078 1 95.38 160 LEU A O 1
ATOM 1255 N N . PRO A 1 161 ? -1.286 -17.141 -14.484 1 94.56 161 PRO A N 1
ATOM 1256 C CA . PRO A 1 161 ? -2.262 -16.828 -15.531 1 94.56 161 PRO A CA 1
ATOM 1257 C C . PRO A 1 161 ? -1.821 -15.672 -16.422 1 94.56 161 PRO A C 1
ATOM 1259 O O . PRO A 1 161 ? -1.033 -14.828 -15.992 1 94.56 161 PRO A O 1
ATOM 1262 N N . ARG A 1 162 ? -2.324 -15.68 -17.625 1 95.44 162 ARG A N 1
ATOM 1263 C CA . ARG A 1 162 ? -2.047 -14.562 -18.531 1 95.44 162 ARG A CA 1
ATOM 1264 C C . ARG A 1 162 ? -2.797 -13.305 -18.094 1 95.44 162 ARG A C 1
ATOM 1266 O O . ARG A 1 162 ? -4.027 -13.281 -18.094 1 95.44 162 ARG A O 1
ATOM 1273 N N . LEU A 1 163 ? -2.059 -12.328 -17.688 1 96.69 163 LEU A N 1
ATOM 1274 C CA . LEU A 1 163 ? -2.582 -11.062 -17.188 1 96.69 163 LEU A CA 1
ATOM 1275 C C . LEU A 1 163 ? -1.844 -9.883 -17.812 1 96.69 163 LEU A C 1
ATOM 1277 O O . LEU A 1 163 ? -0.717 -10.031 -18.297 1 96.69 163 LEU A O 1
ATOM 1281 N N . PRO A 1 164 ? -2.559 -8.703 -17.828 1 96.69 164 PRO A N 1
ATOM 1282 C CA . PRO A 1 164 ? -1.75 -7.535 -18.172 1 96.69 164 PRO A CA 1
ATOM 1283 C C . PRO A 1 164 ? -0.559 -7.344 -17.234 1 96.69 164 PRO A C 1
ATOM 1285 O O . PRO A 1 164 ? -0.71 -7.422 -16.016 1 96.69 164 PRO A O 1
ATOM 1288 N N . MET A 1 165 ? 0.596 -7.113 -17.812 1 97.06 165 MET A N 1
ATOM 1289 C CA . MET A 1 165 ? 1.857 -7.055 -17.078 1 97.06 165 MET A CA 1
ATOM 1290 C C . MET A 1 165 ? 1.785 -6.027 -15.961 1 97.06 165 MET A C 1
ATOM 1292 O O . MET A 1 165 ? 2.201 -6.305 -14.836 1 97.06 165 MET A O 1
ATOM 1296 N N . ARG A 1 166 ? 1.259 -4.859 -16.219 1 96.31 166 ARG A N 1
ATOM 1297 C CA . ARG A 1 166 ? 1.137 -3.793 -15.227 1 96.31 166 ARG A CA 1
ATOM 1298 C C . ARG A 1 166 ? 0.372 -4.27 -14 1 96.31 166 ARG A C 1
ATOM 1300 O O . ARG A 1 166 ? 0.816 -4.062 -12.867 1 96.31 166 ARG A O 1
ATOM 1307 N N . ASN A 1 167 ? -0.77 -4.945 -14.234 1 97.31 167 ASN A N 1
ATOM 1308 C CA . ASN A 1 167 ? -1.589 -5.434 -13.133 1 97.31 167 ASN A CA 1
ATOM 1309 C C . ASN A 1 167 ? -0.836 -6.461 -12.289 1 97.31 167 ASN A C 1
ATOM 1311 O O . ASN A 1 167 ? -0.866 -6.398 -11.055 1 97.31 167 ASN A O 1
ATOM 1315 N N . LEU A 1 168 ? -0.209 -7.336 -12.977 1 97.38 168 LEU A N 1
ATOM 1316 C CA . LEU A 1 168 ? 0.525 -8.391 -12.281 1 97.38 168 LEU A CA 1
ATOM 1317 C C . LEU A 1 168 ? 1.631 -7.797 -11.414 1 97.38 168 LEU A C 1
ATOM 1319 O O . LEU A 1 168 ? 1.777 -8.172 -10.25 1 97.38 168 LEU A O 1
ATOM 1323 N N . ILE A 1 169 ? 2.373 -6.863 -11.906 1 96.69 169 ILE A N 1
ATOM 1324 C CA . ILE A 1 169 ? 3.51 -6.289 -11.195 1 96.69 169 ILE A CA 1
ATOM 1325 C C . ILE A 1 169 ? 3.016 -5.523 -9.969 1 96.69 169 ILE A C 1
ATOM 1327 O O . ILE A 1 169 ? 3.557 -5.684 -8.875 1 96.69 169 ILE A O 1
ATOM 1331 N N . TYR A 1 170 ? 1.994 -4.711 -10.094 1 96.31 170 TYR A N 1
ATOM 1332 C CA . TYR A 1 170 ? 1.471 -3.949 -8.969 1 96.31 170 TYR A CA 1
ATOM 1333 C C . TYR A 1 170 ? 0.913 -4.879 -7.898 1 96.31 170 TYR A C 1
ATOM 1335 O O . TYR A 1 170 ? 1.124 -4.656 -6.703 1 96.31 170 TYR A O 1
ATOM 1343 N N . MET A 1 171 ? 0.209 -5.914 -8.328 1 97.25 171 MET A N 1
ATOM 1344 C CA . MET A 1 171 ? -0.348 -6.855 -7.359 1 97.25 171 MET A CA 1
ATOM 1345 C C . MET A 1 171 ? 0.761 -7.578 -6.602 1 97.25 171 MET A C 1
ATOM 1347 O O . MET A 1 171 ? 0.711 -7.691 -5.375 1 97.25 171 MET A O 1
ATOM 1351 N N . LEU A 1 172 ? 1.776 -8.031 -7.316 1 96.94 172 LEU A N 1
ATOM 1352 C CA . LEU A 1 172 ? 2.883 -8.758 -6.707 1 96.94 172 LEU A CA 1
ATOM 1353 C C . LEU A 1 172 ? 3.662 -7.867 -5.746 1 96.94 172 LEU A C 1
ATOM 1355 O O . LEU A 1 172 ? 3.965 -8.273 -4.621 1 96.94 172 LEU A O 1
ATOM 1359 N N . SER A 1 173 ? 3.969 -6.711 -6.191 1 95.88 173 SER A N 1
ATOM 1360 C CA . SER A 1 173 ? 4.723 -5.773 -5.367 1 95.88 173 SER A CA 1
ATOM 1361 C C . SER A 1 173 ? 3.955 -5.41 -4.102 1 95.88 173 SER A C 1
ATOM 1363 O O . SER A 1 173 ? 4.52 -5.406 -3.004 1 95.88 173 SER A O 1
ATOM 1365 N N . ALA A 1 174 ? 2.699 -5.16 -4.281 1 96.38 174 ALA A N 1
ATOM 1366 C CA . ALA A 1 174 ? 1.865 -4.785 -3.143 1 96.38 174 ALA A CA 1
ATOM 1367 C C . ALA A 1 174 ? 1.748 -5.934 -2.143 1 96.38 174 ALA A C 1
ATOM 1369 O O . ALA A 1 174 ? 1.877 -5.727 -0.934 1 96.38 174 ALA A O 1
ATOM 1370 N N . ALA A 1 175 ? 1.512 -7.086 -2.645 1 97.5 175 ALA A N 1
ATOM 1371 C CA . ALA A 1 175 ? 1.384 -8.258 -1.782 1 97.5 175 ALA A CA 1
ATOM 1372 C C . ALA A 1 175 ? 2.68 -8.523 -1.021 1 97.5 175 ALA A C 1
ATOM 1374 O O . ALA A 1 175 ? 2.652 -8.938 0.139 1 97.5 175 ALA A O 1
ATOM 1375 N N . ALA A 1 176 ? 3.754 -8.281 -1.627 1 97.44 176 ALA A N 1
ATOM 1376 C CA . ALA A 1 176 ? 5.055 -8.523 -1.006 1 97.44 176 ALA A CA 1
ATOM 1377 C C . ALA A 1 176 ? 5.324 -7.52 0.109 1 97.44 176 ALA A C 1
ATOM 1379 O O . ALA A 1 176 ? 5.91 -7.863 1.139 1 97.44 176 ALA A O 1
ATOM 1380 N N . GLN A 1 177 ? 4.875 -6.324 -0.032 1 95.69 177 GLN A N 1
ATOM 1381 C CA . GLN A 1 177 ? 5.348 -5.27 0.858 1 95.69 177 GLN A CA 1
ATOM 1382 C C . GLN A 1 177 ? 4.328 -4.973 1.954 1 95.69 177 GLN A C 1
ATOM 1384 O O . GLN A 1 177 ? 4.672 -4.414 2.996 1 95.69 177 GLN A O 1
ATOM 1389 N N . SER A 1 178 ? 3.082 -5.293 1.783 1 93.38 178 SER A N 1
ATOM 1390 C CA . SER A 1 178 ? 1.974 -4.734 2.551 1 93.38 178 SER A CA 1
ATOM 1391 C C . SER A 1 178 ? 2.148 -4.996 4.043 1 93.38 178 SER A C 1
ATOM 1393 O O . SER A 1 178 ? 1.963 -4.094 4.863 1 93.38 178 SER A O 1
ATOM 1395 N N . PRO A 1 179 ? 2.561 -6.227 4.492 1 94.19 179 PRO A N 1
ATOM 1396 C CA . PRO A 1 179 ? 2.621 -6.395 5.945 1 94.19 179 PRO A CA 1
ATOM 1397 C C . PRO A 1 179 ? 3.729 -5.562 6.59 1 94.19 179 PRO A C 1
ATOM 1399 O O . PRO A 1 179 ? 3.668 -5.27 7.789 1 94.19 179 PRO A O 1
ATOM 1402 N N . PHE A 1 180 ? 4.648 -5.16 5.84 1 94.38 180 PHE A N 1
ATOM 1403 C CA . PHE A 1 180 ? 5.785 -4.43 6.379 1 94.38 180 PHE A CA 1
ATOM 1404 C C . PHE A 1 180 ? 5.492 -2.934 6.43 1 94.38 180 PHE A C 1
ATOM 1406 O O . PHE A 1 180 ? 5.898 -2.246 7.367 1 94.38 180 PHE A O 1
ATOM 1413 N N . THR A 1 181 ? 4.809 -2.482 5.426 1 90.94 181 THR A N 1
ATOM 1414 C CA . THR A 1 181 ? 4.391 -1.085 5.414 1 90.94 181 THR A CA 1
ATOM 1415 C C . THR A 1 181 ? 3.369 -0.815 6.516 1 90.94 181 THR A C 1
ATOM 1417 O O . THR A 1 181 ? 3.258 0.312 7.004 1 90.94 181 THR A O 1
ATOM 1420 N N . LEU A 1 182 ? 2.662 -1.832 6.902 1 92.38 182 LEU A N 1
ATOM 1421 C CA . LEU A 1 182 ? 1.62 -1.727 7.918 1 92.38 182 LEU A CA 1
ATOM 1422 C C . LEU A 1 182 ? 2.029 -2.451 9.195 1 92.38 182 LEU A C 1
ATOM 1424 O O . LEU A 1 182 ? 1.181 -3 9.898 1 92.38 182 LEU A O 1
ATOM 1428 N N . ALA A 1 183 ? 3.277 -2.502 9.508 1 92.12 183 ALA A N 1
ATOM 1429 C CA . ALA A 1 183 ? 3.832 -3.311 10.594 1 92.12 183 ALA A CA 1
ATOM 1430 C C . ALA A 1 183 ? 3.227 -2.916 11.938 1 92.12 183 ALA A C 1
ATOM 1432 O O . ALA A 1 183 ? 2.986 -3.773 12.789 1 92.12 183 ALA A O 1
ATOM 1433 N N . GLY A 1 184 ? 3.014 -1.628 12.156 1 89.62 184 GLY A N 1
ATOM 1434 C CA . GLY A 1 184 ? 2.379 -1.197 13.398 1 89.62 184 GLY A CA 1
ATOM 1435 C C . GLY A 1 184 ? 0.977 -1.749 13.57 1 89.62 184 GLY A C 1
ATOM 1436 O O . GLY A 1 184 ? 0.612 -2.195 14.664 1 89.62 184 GLY A O 1
ATOM 1437 N N . GLU A 1 185 ? 0.246 -1.674 12.539 1 90.25 185 GLU A N 1
ATOM 1438 C CA . GLU A 1 185 ? -1.102 -2.234 12.539 1 90.25 185 GLU A CA 1
ATOM 1439 C C . GLU A 1 185 ? -1.073 -3.738 12.797 1 90.25 185 GLU A C 1
ATOM 1441 O O . GLU A 1 185 ? -1.86 -4.25 13.602 1 90.25 185 GLU A O 1
ATOM 1446 N N . VAL A 1 186 ? -0.191 -4.465 12.141 1 93.62 186 VAL A N 1
ATOM 1447 C CA . VAL A 1 186 ? -0.067 -5.91 12.297 1 93.62 186 VAL A CA 1
ATOM 1448 C C . VAL A 1 186 ? 0.291 -6.246 13.742 1 93.62 186 VAL A C 1
ATOM 1450 O O . VAL A 1 186 ? -0.273 -7.172 14.328 1 93.62 186 VAL A O 1
ATOM 1453 N N . ARG A 1 187 ? 1.166 -5.496 14.312 1 93.38 187 ARG A N 1
ATOM 1454 C CA . ARG A 1 187 ? 1.591 -5.715 15.688 1 93.38 187 ARG A CA 1
ATOM 1455 C C . ARG A 1 187 ? 0.419 -5.566 16.656 1 93.38 187 ARG A C 1
ATOM 1457 O O . ARG A 1 187 ? 0.226 -6.398 17.547 1 93.38 187 ARG A O 1
ATOM 1464 N N . HIS A 1 188 ? -0.365 -4.625 16.469 1 91.56 188 HIS A N 1
ATOM 1465 C CA . HIS A 1 188 ? -1.459 -4.352 17.391 1 91.56 188 HIS A CA 1
ATOM 1466 C C . HIS A 1 188 ? -2.629 -5.301 17.156 1 91.56 188 HIS A C 1
ATOM 1468 O O . HIS A 1 188 ? -3.256 -5.766 18.109 1 91.56 188 HIS A O 1
ATOM 1474 N N . ALA A 1 189 ? -2.854 -5.574 15.906 1 91.62 189 ALA A N 1
ATOM 1475 C CA . ALA A 1 189 ? -4.02 -6.387 15.57 1 91.62 189 ALA A CA 1
ATOM 1476 C C . ALA A 1 189 ? -3.748 -7.867 15.82 1 91.62 189 ALA A C 1
ATOM 1478 O O . ALA A 1 189 ? -4.656 -8.617 16.188 1 91.62 189 ALA A O 1
ATOM 1479 N N . TYR A 1 190 ? -2.482 -8.281 15.695 1 94.44 190 TYR A N 1
ATOM 1480 C CA . TYR A 1 190 ? -2.221 -9.719 15.703 1 94.44 190 TYR A CA 1
ATOM 1481 C C . TYR A 1 190 ? -1.125 -10.07 16.703 1 94.44 190 TYR A C 1
ATOM 1483 O O . TYR A 1 190 ? -0.843 -11.242 16.938 1 94.44 190 TYR A O 1
ATOM 1491 N N . GLY A 1 191 ? -0.513 -9.078 17.234 1 93.62 191 GLY A N 1
ATOM 1492 C CA . GLY A 1 191 ? 0.569 -9.328 18.172 1 93.62 191 GLY A CA 1
ATOM 1493 C C . GLY A 1 191 ? 1.812 -9.898 17.516 1 93.62 191 GLY A C 1
ATOM 1494 O O . GLY A 1 191 ? 2.568 -10.641 18.141 1 93.62 191 GLY A O 1
ATOM 1495 N N . VAL A 1 192 ? 2.029 -9.555 16.266 1 95.25 192 VAL A N 1
ATOM 1496 C CA . VAL A 1 192 ? 3.131 -10.125 15.492 1 95.25 192 VAL A CA 1
ATOM 1497 C C . VAL A 1 192 ? 4.141 -9.031 15.141 1 95.25 192 VAL A C 1
ATOM 1499 O O . VAL A 1 192 ? 3.758 -7.918 14.773 1 95.25 192 VAL A O 1
ATOM 1502 N N . ASP A 1 193 ? 5.371 -9.367 15.25 1 95.56 193 ASP A N 1
ATOM 1503 C CA . ASP A 1 193 ? 6.461 -8.477 14.859 1 95.56 193 ASP A CA 1
ATOM 1504 C C . ASP A 1 193 ? 6.965 -8.812 13.453 1 95.56 193 ASP A C 1
ATOM 1506 O O . ASP A 1 193 ? 7.625 -9.836 13.258 1 95.56 193 ASP A O 1
ATOM 1510 N N . MET A 1 194 ? 6.816 -7.91 12.57 1 94.38 194 MET A N 1
ATOM 1511 C CA . MET A 1 194 ? 7.117 -8.188 11.172 1 94.38 194 MET A CA 1
ATOM 1512 C C . MET A 1 194 ? 8.602 -7.992 10.883 1 94.38 194 MET A C 1
ATOM 1514 O O . MET A 1 194 ? 9.055 -8.211 9.758 1 94.38 194 MET A O 1
ATOM 1518 N N . SER A 1 195 ? 9.328 -7.652 11.891 1 94.31 195 SER A N 1
ATOM 1519 C CA . SER A 1 195 ? 10.773 -7.598 11.75 1 94.31 195 SER A CA 1
ATOM 1520 C C . SER A 1 195 ? 11.414 -8.945 12.062 1 94.31 195 SER A C 1
ATOM 1522 O O . SER A 1 195 ? 12.609 -9.141 11.836 1 94.31 195 SER A O 1
ATOM 1524 N N . ASP A 1 196 ? 10.602 -9.852 12.586 1 96.94 196 ASP A N 1
ATOM 1525 C CA . ASP A 1 196 ? 11.078 -11.195 12.891 1 96.94 196 ASP A CA 1
ATOM 1526 C C . ASP A 1 196 ? 11.359 -11.984 11.609 1 96.94 196 ASP A C 1
ATOM 1528 O O . ASP A 1 196 ? 10.516 -12.039 10.719 1 96.94 196 ASP A O 1
ATOM 1532 N N . ASP A 1 197 ? 12.523 -12.602 11.578 1 97.44 197 ASP A N 1
ATOM 1533 C CA . ASP A 1 197 ? 12.945 -13.336 10.383 1 97.44 197 ASP A CA 1
ATOM 1534 C C . ASP A 1 197 ? 11.961 -14.453 10.047 1 97.44 197 ASP A C 1
ATOM 1536 O O . ASP A 1 197 ? 11.672 -14.695 8.875 1 97.44 197 ASP A O 1
ATOM 1540 N N . ALA A 1 198 ? 11.508 -15.109 11.031 1 97.75 198 ALA A N 1
ATOM 1541 C CA . ALA A 1 198 ? 10.578 -16.203 10.797 1 97.75 198 ALA A CA 1
ATOM 1542 C C . ALA A 1 198 ? 9.289 -15.703 10.156 1 97.75 198 ALA A C 1
ATOM 1544 O O . ALA A 1 198 ? 8.719 -16.375 9.289 1 97.75 198 ALA A O 1
ATOM 1545 N N . GLU A 1 199 ? 8.797 -14.547 10.594 1 97.81 199 GLU A N 1
ATOM 1546 C CA . GLU A 1 199 ? 7.586 -13.961 10.023 1 97.81 199 GLU A CA 1
ATOM 1547 C C . GLU A 1 199 ? 7.812 -13.5 8.586 1 97.81 199 GLU A C 1
ATOM 1549 O O . GLU A 1 199 ? 6.922 -13.625 7.746 1 97.81 199 GLU A O 1
ATOM 1554 N N . ILE A 1 200 ? 9 -12.953 8.344 1 98.12 200 ILE A N 1
ATOM 1555 C CA . ILE A 1 200 ? 9.367 -12.531 7 1 98.12 200 ILE A CA 1
ATOM 1556 C C . ILE A 1 200 ? 9.344 -13.727 6.055 1 98.12 200 ILE A C 1
ATOM 1558 O O . ILE A 1 200 ? 8.734 -13.664 4.984 1 98.12 200 ILE A O 1
ATOM 1562 N N . GLU A 1 201 ? 9.938 -14.836 6.469 1 98.19 201 GLU A N 1
ATOM 1563 C CA . GLU A 1 201 ? 9.984 -16.031 5.641 1 98.19 201 GLU A CA 1
ATOM 1564 C C . GLU A 1 201 ? 8.602 -16.641 5.477 1 98.19 201 GLU A C 1
ATOM 1566 O O . GLU A 1 201 ? 8.258 -17.141 4.402 1 98.19 201 GLU A O 1
ATOM 1571 N N . ARG A 1 202 ? 7.82 -16.594 6.531 1 97.62 202 ARG A N 1
ATOM 1572 C CA . ARG A 1 202 ? 6.449 -17.078 6.457 1 97.62 202 ARG A CA 1
ATOM 1573 C C . ARG A 1 202 ? 5.645 -16.312 5.418 1 97.62 202 ARG A C 1
ATOM 1575 O O . ARG A 1 202 ? 4.84 -16.891 4.688 1 97.62 202 ARG A O 1
ATOM 1582 N N . HIS A 1 203 ? 5.867 -15.023 5.379 1 98.38 203 HIS A N 1
ATOM 1583 C CA . HIS A 1 203 ? 5.16 -14.211 4.395 1 98.38 203 HIS A CA 1
ATOM 1584 C C . HIS A 1 203 ? 5.609 -14.547 2.977 1 98.38 203 HIS A C 1
ATOM 1586 O O . HIS A 1 203 ? 4.785 -14.633 2.064 1 98.38 203 HIS A O 1
ATOM 1592 N N . ALA A 1 204 ? 6.93 -14.727 2.799 1 98.19 204 ALA A N 1
ATOM 1593 C CA . ALA A 1 204 ? 7.441 -15.125 1.49 1 98.19 204 ALA A CA 1
ATOM 1594 C C . ALA A 1 204 ? 6.844 -16.453 1.051 1 98.19 204 ALA A C 1
ATOM 1596 O O . ALA A 1 204 ? 6.402 -16.609 -0.091 1 98.19 204 ALA A O 1
ATOM 1597 N N . ASP A 1 205 ? 6.781 -17.438 1.956 1 97.94 205 ASP A N 1
ATOM 1598 C CA . ASP A 1 205 ? 6.215 -18.75 1.663 1 97.94 205 ASP A CA 1
ATOM 1599 C C . ASP A 1 205 ? 4.742 -18.625 1.272 1 97.94 205 ASP A C 1
ATOM 1601 O O . ASP A 1 205 ? 4.297 -19.281 0.32 1 97.94 205 ASP A O 1
ATOM 1605 N N . ALA A 1 206 ? 4.059 -17.828 2.004 1 97.75 206 ALA A N 1
ATOM 1606 C CA . ALA A 1 206 ? 2.633 -17.656 1.743 1 97.75 206 ALA A CA 1
ATOM 1607 C C . ALA A 1 206 ? 2.4 -17.031 0.375 1 97.75 206 ALA A C 1
ATOM 1609 O O . ALA A 1 206 ? 1.499 -17.438 -0.361 1 97.75 206 ALA A O 1
ATOM 1610 N N . LEU A 1 207 ? 3.182 -15.961 0.08 1 98.12 207 LEU A N 1
ATOM 1611 C CA . LEU A 1 207 ? 3.039 -15.281 -1.202 1 98.12 207 LEU A CA 1
ATOM 1612 C C . LEU A 1 207 ? 3.328 -16.234 -2.357 1 98.12 207 LEU A C 1
ATOM 1614 O O . LEU A 1 207 ? 2.582 -16.266 -3.34 1 98.12 207 LEU A O 1
ATOM 1618 N N . ILE A 1 208 ? 4.371 -17.047 -2.229 1 97.38 208 ILE A N 1
ATOM 1619 C CA . ILE A 1 208 ? 4.73 -18.016 -3.256 1 97.38 208 ILE A CA 1
ATOM 1620 C C . ILE A 1 208 ? 3.619 -19.047 -3.404 1 97.38 208 ILE A C 1
ATOM 1622 O O . ILE A 1 208 ? 3.219 -19.391 -4.52 1 97.38 208 ILE A O 1
ATOM 1626 N N . ALA A 1 209 ? 3.08 -19.531 -2.314 1 96.19 209 ALA A N 1
ATOM 1627 C CA . ALA A 1 209 ? 2.008 -20.531 -2.336 1 96.19 209 ALA A CA 1
ATOM 1628 C C . ALA A 1 209 ? 0.753 -19.953 -2.994 1 96.19 209 ALA A C 1
ATOM 1630 O O . ALA A 1 209 ? 0.018 -20.688 -3.67 1 96.19 209 ALA A O 1
ATOM 1631 N N . LEU A 1 210 ? 0.539 -18.703 -2.787 1 96 210 LEU A N 1
ATOM 1632 C CA . LEU A 1 210 ? -0.643 -18.047 -3.348 1 96 210 LEU A CA 1
ATOM 1633 C C . LEU A 1 210 ? -0.53 -17.938 -4.863 1 96 210 LEU A C 1
ATOM 1635 O O . LEU A 1 210 ? -1.513 -18.125 -5.582 1 96 210 LEU A O 1
ATOM 1639 N N . LEU A 1 211 ? 0.671 -17.625 -5.324 1 95.5 211 LEU A N 1
ATOM 1640 C CA . LEU A 1 211 ? 0.879 -17.297 -6.734 1 95.5 211 LEU A CA 1
ATOM 1641 C C . LEU A 1 211 ? 1.096 -18.562 -7.555 1 95.5 211 LEU A C 1
ATOM 1643 O O . LEU A 1 211 ? 0.689 -18.625 -8.719 1 95.5 211 LEU A O 1
ATOM 1647 N N . ILE A 1 212 ? 1.885 -19.5 -6.953 1 92.12 212 ILE A N 1
ATOM 1648 C CA . ILE A 1 212 ? 2.293 -20.688 -7.68 1 92.12 212 ILE A CA 1
ATOM 1649 C C . ILE A 1 212 ? 1.554 -21.906 -7.133 1 92.12 212 ILE A C 1
ATOM 1651 O O . ILE A 1 212 ? 1.747 -22.297 -5.977 1 92.12 212 ILE A O 1
ATOM 1655 N N . ARG A 1 213 ? 0.547 -22.281 -7.883 1 76.31 213 ARG A N 1
ATOM 1656 C CA . ARG A 1 213 ? -0.212 -23.453 -7.453 1 76.31 213 ARG A CA 1
ATOM 1657 C C . ARG A 1 213 ? 0.401 -24.734 -8 1 76.31 213 ARG A C 1
ATOM 1659 O O . ARG A 1 213 ? 0.758 -24.797 -9.18 1 76.31 213 ARG A O 1
ATOM 1666 N N . ASP A 1 214 ? 1.013 -25.438 -7.113 1 62.06 214 ASP A N 1
ATOM 1667 C CA . ASP A 1 214 ? 1.472 -26.75 -7.52 1 62.06 214 ASP A CA 1
ATOM 1668 C C . ASP A 1 214 ? 0.317 -27.594 -8.07 1 62.06 214 ASP A C 1
ATOM 1670 O O . ASP A 1 214 ? -0.836 -27.391 -7.68 1 62.06 214 ASP A O 1
ATOM 1674 N N . MET B 1 1 ? -48.062 63.688 7.035 1 38.12 1 MET B N 1
ATOM 1675 C CA . MET B 1 1 ? -48.219 62.25 6.73 1 38.12 1 MET B CA 1
ATOM 1676 C C . MET B 1 1 ? -46.875 61.562 6.746 1 38.12 1 MET B C 1
ATOM 1678 O O . MET B 1 1 ? -46.031 61.812 5.891 1 38.12 1 MET B O 1
ATOM 1682 N N . THR B 1 2 ? -46.25 61.219 7.887 1 41.16 2 THR B N 1
ATOM 1683 C CA . THR B 1 2 ? -44.938 60.688 8.273 1 41.16 2 THR B CA 1
ATOM 1684 C C . THR B 1 2 ? -44.75 59.281 7.719 1 41.16 2 THR B C 1
ATOM 1686 O O . THR B 1 2 ? -45.531 58.375 8.016 1 41.16 2 THR B O 1
ATOM 1689 N N . ALA B 1 3 ? -44.188 59.094 6.535 1 45.5 3 ALA B N 1
ATOM 1690 C CA . ALA B 1 3 ? -43.781 57.812 5.934 1 45.5 3 ALA B CA 1
ATOM 1691 C C . ALA B 1 3 ? -43.094 56.938 6.949 1 45.5 3 ALA B C 1
ATOM 1693 O O . ALA B 1 3 ? -42.094 57.344 7.555 1 45.5 3 ALA B O 1
ATOM 1694 N N . LEU B 1 4 ? -43.781 56 7.574 1 43.47 4 LEU B N 1
ATOM 1695 C CA . LEU B 1 4 ? -43.25 54.969 8.438 1 43.47 4 LEU B CA 1
ATOM 1696 C C . LEU B 1 4 ? -42.156 54.188 7.723 1 43.47 4 LEU B C 1
ATOM 1698 O O . LEU B 1 4 ? -42.375 53.625 6.645 1 43.47 4 LEU B O 1
ATOM 1702 N N . ALA B 1 5 ? -40.938 54.594 7.727 1 47.69 5 ALA B N 1
ATOM 1703 C CA . ALA B 1 5 ? -39.75 53.875 7.242 1 47.69 5 ALA B CA 1
ATOM 1704 C C . ALA B 1 5 ? -39.812 52.406 7.625 1 47.69 5 ALA B C 1
ATOM 1706 O O . ALA B 1 5 ? -39.906 52.062 8.805 1 47.69 5 ALA B O 1
ATOM 1707 N N . THR B 1 6 ? -40.469 51.531 6.828 1 44.09 6 THR B N 1
ATOM 1708 C CA . THR B 1 6 ? -40.469 50.094 7 1 44.09 6 THR B CA 1
ATOM 1709 C C . THR B 1 6 ? -39.031 49.594 7.289 1 44.09 6 THR B C 1
ATOM 1711 O O . THR B 1 6 ? -38.125 49.906 6.527 1 44.09 6 THR B O 1
ATOM 1714 N N . ARG B 1 7 ? -38.719 49.312 8.461 1 49.53 7 ARG B N 1
ATOM 1715 C CA . ARG B 1 7 ? -37.438 48.719 8.914 1 49.53 7 ARG B CA 1
ATOM 1716 C C . ARG B 1 7 ? -37.031 47.562 8 1 49.53 7 ARG B C 1
ATOM 1718 O O . ARG B 1 7 ? -37.844 46.75 7.605 1 49.53 7 ARG B O 1
ATOM 1725 N N . PRO B 1 8 ? -35.844 47.688 7.27 1 45.09 8 PRO B N 1
ATOM 1726 C CA . PRO B 1 8 ? -35.375 46.625 6.383 1 45.09 8 PRO B CA 1
ATOM 1727 C C . PRO B 1 8 ? -35.5 45.25 7.004 1 45.09 8 PRO B C 1
ATOM 1729 O O . PRO B 1 8 ? -35.531 45.094 8.234 1 45.09 8 PRO B O 1
ATOM 1732 N N . ARG B 1 9 ? -36.219 44.281 6.363 1 43.59 9 ARG B N 1
ATOM 1733 C CA . ARG B 1 9 ? -36.344 42.844 6.621 1 43.59 9 ARG B CA 1
ATOM 1734 C C . ARG B 1 9 ? -35 42.25 7.121 1 43.59 9 ARG B C 1
ATOM 1736 O O . ARG B 1 9 ? -33.938 42.656 6.688 1 43.59 9 ARG B O 1
ATOM 1743 N N . GLY B 1 10 ? -34.906 41.812 8.398 1 38.53 10 GLY B N 1
ATOM 1744 C CA . GLY B 1 10 ? -33.844 41.125 9.062 1 38.53 10 GLY B CA 1
ATOM 1745 C C . GLY B 1 10 ? -33.094 40.156 8.156 1 38.53 10 GLY B C 1
ATOM 1746 O O . GLY B 1 10 ? -33.594 39.781 7.098 1 38.53 10 GLY B O 1
ATOM 1747 N N . ARG B 1 11 ? -31.781 40.125 8.133 1 44.75 11 ARG B N 1
ATOM 1748 C CA . ARG B 1 11 ? -30.891 39.25 7.387 1 44.75 11 ARG B CA 1
ATOM 1749 C C . ARG B 1 11 ? -31.438 37.812 7.379 1 44.75 11 ARG B C 1
ATOM 1751 O O . ARG B 1 11 ? -31.906 37.312 8.406 1 44.75 11 ARG B O 1
ATOM 1758 N N . PRO B 1 12 ? -31.953 37.281 6.25 1 42.97 12 PRO B N 1
ATOM 1759 C CA . PRO B 1 12 ? -32.406 35.906 6.238 1 42.97 12 PRO B CA 1
ATOM 1760 C C . PRO B 1 12 ? -31.562 35 7.145 1 42.97 12 PRO B C 1
ATOM 1762 O O . PRO B 1 12 ? -30.375 35.25 7.344 1 42.97 12 PRO B O 1
ATOM 1765 N N . ALA B 1 13 ? -32.062 34.375 8.148 1 40.75 13 ALA B N 1
ATOM 1766 C CA . ALA B 1 13 ? -31.5 33.406 9.062 1 40.75 13 ALA B CA 1
ATOM 1767 C C . ALA B 1 13 ? -30.531 32.469 8.328 1 40.75 13 ALA B C 1
ATOM 1769 O O . ALA B 1 13 ? -30.828 31.969 7.246 1 40.75 13 ALA B O 1
ATOM 1770 N N . ARG B 1 14 ? -29.219 32.688 8.266 1 43.94 14 ARG B N 1
ATOM 1771 C CA . ARG B 1 14 ? -28.281 31.672 7.766 1 43.94 14 ARG B CA 1
ATOM 1772 C C . ARG B 1 14 ? -28.859 30.281 7.902 1 43.94 14 ARG B C 1
ATOM 1774 O O . ARG B 1 14 ? -29.125 29.812 9.016 1 43.94 14 ARG B O 1
ATOM 1781 N N . THR B 1 15 ? -29.641 29.781 7.086 1 44.28 15 THR B N 1
ATOM 1782 C CA . THR B 1 15 ? -30.234 28.453 7.062 1 44.28 15 THR B CA 1
ATOM 1783 C C . THR B 1 15 ? -29.328 27.438 7.738 1 44.28 15 THR B C 1
ATOM 1785 O O . THR B 1 15 ? -28.188 27.234 7.305 1 44.28 15 THR B O 1
ATOM 1788 N N . ALA B 1 16 ? -29.297 27.25 9.023 1 48.91 16 ALA B N 1
ATOM 1789 C CA . ALA B 1 16 ? -28.578 26.344 9.906 1 48.91 16 ALA B CA 1
ATOM 1790 C C . ALA B 1 16 ? -28.516 24.938 9.305 1 48.91 16 ALA B C 1
ATOM 1792 O O . ALA B 1 16 ? -29.562 24.344 9.008 1 48.91 16 ALA B O 1
ATOM 1793 N N . ARG B 1 17 ? -27.578 24.547 8.547 1 57.38 17 ARG B N 1
ATOM 1794 C CA . ARG B 1 17 ? -27.438 23.141 8.148 1 57.38 17 ARG B CA 1
ATOM 1795 C C . ARG B 1 17 ? -27.844 22.203 9.273 1 57.38 17 ARG B C 1
ATOM 1797 O O . ARG B 1 17 ? -27.484 22.438 10.438 1 57.38 17 ARG B O 1
ATOM 1804 N N . PRO B 1 18 ? -28.859 21.297 9.023 1 68 18 PRO B N 1
ATOM 1805 C CA . PRO B 1 18 ? -29.141 20.312 10.07 1 68 18 PRO B CA 1
ATOM 1806 C C . PRO B 1 18 ? -27.875 19.703 10.664 1 68 18 PRO B C 1
ATOM 1808 O O . PRO B 1 18 ? -26.859 19.594 9.977 1 68 18 PRO B O 1
ATOM 1811 N N . VAL B 1 19 ? -27.828 19.656 11.953 1 72.56 19 VAL B N 1
ATOM 1812 C CA . VAL B 1 19 ? -26.719 19.172 12.766 1 72.56 19 VAL B CA 1
ATOM 1813 C C . VAL B 1 19 ? -26.047 17.984 12.062 1 72.56 19 VAL B C 1
ATOM 1815 O O . VAL B 1 19 ? -24.812 17.922 11.992 1 72.56 19 VAL B O 1
ATOM 1818 N N . GLU B 1 20 ? -26.828 17.188 11.477 1 77.94 20 GLU B N 1
ATOM 1819 C CA . GLU B 1 20 ? -26.297 15.992 10.82 1 77.94 20 GLU B CA 1
ATOM 1820 C C . GLU B 1 20 ? -25.547 16.359 9.547 1 77.94 20 GLU B C 1
ATOM 1822 O O . GLU B 1 20 ? -24.531 15.742 9.227 1 77.94 20 GLU B O 1
ATOM 1827 N N . GLU B 1 21 ? -25.984 17.281 8.922 1 81.69 21 GLU B N 1
ATOM 1828 C CA . GLU B 1 21 ? -25.328 17.75 7.703 1 81.69 21 GLU B CA 1
ATOM 1829 C C . GLU B 1 21 ? -23.984 18.391 8.016 1 81.69 21 GLU B C 1
ATOM 1831 O O . GLU B 1 21 ? -23 18.188 7.305 1 81.69 21 GLU B O 1
ATOM 1836 N N . THR B 1 22 ? -24.016 19.156 9.117 1 87.06 22 THR B N 1
ATOM 1837 C CA . THR B 1 22 ? -22.797 19.812 9.539 1 87.06 22 THR B CA 1
ATOM 1838 C C . THR B 1 22 ? -21.734 18.797 9.922 1 87.06 22 THR B C 1
ATOM 1840 O O . THR B 1 22 ? -20.562 18.922 9.531 1 87.06 22 THR B O 1
ATOM 1843 N N . ARG B 1 23 ? -22.141 17.766 10.594 1 90.44 23 ARG B N 1
ATOM 1844 C CA . ARG B 1 23 ? -21.203 16.719 10.984 1 90.44 23 ARG B CA 1
ATOM 1845 C C . ARG B 1 23 ? -20.625 16.016 9.766 1 90.44 23 ARG B C 1
ATOM 1847 O O . ARG B 1 23 ? -19.422 15.758 9.711 1 90.44 23 ARG B O 1
ATOM 1854 N N . SER B 1 24 ? -21.453 15.82 8.812 1 90.88 24 SER B N 1
ATOM 1855 C CA . SER B 1 24 ? -21.016 15.117 7.609 1 90.88 24 SER B CA 1
ATOM 1856 C C . SER B 1 24 ? -19.969 15.922 6.844 1 90.88 24 SER B C 1
ATOM 1858 O O . SER B 1 24 ? -18.938 15.383 6.426 1 90.88 24 SER B O 1
ATOM 1860 N N . VAL B 1 25 ? -20.172 17.141 6.699 1 92.19 25 VAL B N 1
ATOM 1861 C CA . VAL B 1 25 ? -19.266 17.969 5.934 1 92.19 25 VAL B CA 1
ATOM 1862 C C . VAL B 1 25 ? -17.938 18.125 6.691 1 92.19 25 VAL B C 1
ATOM 1864 O O . VAL B 1 25 ? -16.875 18.188 6.078 1 92.19 25 VAL B O 1
ATOM 1867 N N . ILE B 1 26 ? -18.078 18.172 7.992 1 93.81 26 ILE B N 1
ATOM 1868 C CA . ILE B 1 26 ? -16.875 18.266 8.812 1 93.81 26 ILE B CA 1
ATOM 1869 C C . ILE B 1 26 ? -16.047 16.984 8.664 1 93.81 26 ILE B C 1
ATOM 1871 O O . ILE B 1 26 ? -14.836 17.047 8.445 1 93.81 26 ILE B O 1
ATOM 1875 N N . LEU B 1 27 ? -16.719 15.898 8.703 1 93.06 27 LEU B N 1
ATOM 1876 C CA . LEU B 1 27 ? -16.016 14.625 8.625 1 93.06 27 LEU B CA 1
ATOM 1877 C C . LEU B 1 27 ? -15.398 14.43 7.242 1 93.06 27 LEU B C 1
ATOM 1879 O O . LEU B 1 27 ? -14.289 13.906 7.125 1 93.06 27 LEU B O 1
ATOM 1883 N N . GLU B 1 28 ? -16.047 14.875 6.246 1 90 28 GLU B N 1
ATOM 1884 C CA . GLU B 1 28 ? -15.508 14.797 4.891 1 90 28 GLU B CA 1
ATOM 1885 C C . GLU B 1 28 ? -14.258 15.656 4.734 1 90 28 GLU B C 1
ATOM 1887 O O . GLU B 1 28 ? -13.258 15.219 4.176 1 90 28 GLU B O 1
ATOM 1892 N N . ALA B 1 29 ? -14.352 16.812 5.246 1 92.88 29 ALA B N 1
ATOM 1893 C CA . ALA B 1 29 ? -13.203 17.719 5.211 1 92.88 29 ALA B CA 1
ATOM 1894 C C . ALA B 1 29 ? -12.039 17.156 6.02 1 92.88 29 ALA B C 1
ATOM 1896 O O . ALA B 1 29 ? -10.883 17.234 5.586 1 92.88 29 ALA B O 1
ATOM 1897 N N . ALA B 1 30 ? -12.398 16.656 7.195 1 92.88 30 ALA B N 1
ATOM 1898 C CA . ALA B 1 30 ? -11.383 16.062 8.062 1 92.88 30 ALA B CA 1
ATOM 1899 C C . ALA B 1 30 ? -10.672 14.906 7.371 1 92.88 30 ALA B C 1
ATOM 1901 O O . ALA B 1 30 ? -9.438 14.836 7.363 1 92.88 30 ALA B O 1
ATOM 1902 N N . LEU B 1 31 ? -11.414 14.062 6.734 1 87.81 31 LEU B N 1
ATOM 1903 C CA . LEU B 1 31 ? -10.859 12.906 6.043 1 87.81 31 LEU B CA 1
ATOM 1904 C C . LEU B 1 31 ? -9.922 13.344 4.922 1 87.81 31 LEU B C 1
ATOM 1906 O O . LEU B 1 31 ? -8.828 12.789 4.766 1 87.81 31 LEU B O 1
ATOM 1910 N N . LYS B 1 32 ? -10.352 14.25 4.238 1 86.06 32 LYS B N 1
ATOM 1911 C CA . LYS B 1 32 ? -9.539 14.766 3.139 1 86.06 32 LYS B CA 1
ATOM 1912 C C . LYS B 1 32 ? -8.219 15.328 3.645 1 86.06 32 LYS B C 1
ATOM 1914 O O . LYS B 1 32 ? -7.148 14.969 3.141 1 86.06 32 LYS B O 1
ATOM 1919 N N . LEU B 1 33 ? -8.281 16.109 4.645 1 87.5 33 LEU B N 1
ATOM 1920 C CA . LEU B 1 33 ? -7.066 16.766 5.113 1 87.5 33 LEU B CA 1
ATOM 1921 C C . LEU B 1 33 ? -6.168 15.789 5.859 1 87.5 33 LEU B C 1
ATOM 1923 O O . LEU B 1 33 ? -4.941 15.836 5.723 1 87.5 33 LEU B O 1
ATOM 1927 N N . PHE B 1 34 ? -6.758 14.883 6.645 1 85.12 34 PHE B N 1
ATOM 1928 C CA . PHE B 1 34 ? -5.965 13.859 7.32 1 85.12 34 PHE B CA 1
ATOM 1929 C C . PHE B 1 34 ? -5.285 12.945 6.309 1 85.12 34 PHE B C 1
ATOM 1931 O O . PHE B 1 34 ? -4.152 12.508 6.523 1 85.12 34 PHE B O 1
ATOM 1938 N N . SER B 1 35 ? -5.941 12.688 5.246 1 80.81 35 SER B N 1
ATOM 1939 C CA . SER B 1 35 ? -5.375 11.812 4.223 1 80.81 35 SER B CA 1
ATOM 1940 C C . SER B 1 35 ? -4.242 12.508 3.469 1 80.81 35 SER B C 1
ATOM 1942 O O . SER B 1 35 ? -3.301 11.852 3.016 1 80.81 35 SER B O 1
ATOM 1944 N N . GLN B 1 36 ? -4.297 13.789 3.363 1 76.56 36 GLN B N 1
ATOM 1945 C CA . GLN B 1 36 ? -3.338 14.555 2.57 1 76.56 36 GLN B CA 1
ATOM 1946 C C . GLN B 1 36 ? -2.146 14.984 3.42 1 76.56 36 GLN B C 1
ATOM 1948 O O . GLN B 1 36 ? -1.004 14.953 2.959 1 76.56 36 GLN B O 1
ATOM 1953 N N . ARG B 1 37 ? -2.494 15.32 4.707 1 77.75 37 ARG B N 1
ATOM 1954 C CA . ARG B 1 37 ? -1.462 15.977 5.5 1 77.75 37 ARG B CA 1
ATOM 1955 C C . ARG B 1 37 ? -1.073 15.133 6.707 1 77.75 37 ARG B C 1
ATOM 1957 O O . ARG B 1 37 ? -0.105 15.438 7.402 1 77.75 37 ARG B O 1
ATOM 1964 N N . GLY B 1 38 ? -1.788 14.094 6.844 1 78 38 GLY B N 1
ATOM 1965 C CA . GLY B 1 38 ? -1.578 13.336 8.062 1 78 38 GLY B CA 1
ATOM 1966 C C . GLY B 1 38 ? -2.195 13.984 9.289 1 78 38 GLY B C 1
ATOM 1967 O O . GLY B 1 38 ? -2.711 15.102 9.211 1 78 38 GLY B O 1
ATOM 1968 N N . PHE B 1 39 ? -2.113 13.289 10.484 1 82.19 39 PHE B N 1
ATOM 1969 C CA . PHE B 1 39 ? -2.693 13.773 11.727 1 82.19 39 PHE B CA 1
ATOM 1970 C C . PHE B 1 39 ? -1.964 15.023 12.211 1 82.19 39 PHE B C 1
ATOM 1972 O O . PHE B 1 39 ? -2.598 16.016 12.586 1 82.19 39 PHE B O 1
ATOM 1979 N N . GLN B 1 40 ? -0.689 14.93 12.164 1 78.25 40 GLN B N 1
ATOM 1980 C CA . GLN B 1 40 ? 0.109 16.031 12.688 1 78.25 40 GLN B CA 1
ATOM 1981 C C . GLN B 1 40 ? 0.002 17.266 11.797 1 78.25 40 GLN B C 1
ATOM 1983 O O . GLN B 1 40 ? -0.041 18.391 12.289 1 78.25 40 GLN B O 1
ATOM 1988 N N . GLY B 1 41 ? -0.155 17.062 10.578 1 80 41 GLY B N 1
ATOM 1989 C CA . GLY B 1 41 ? -0.113 18.156 9.625 1 80 41 GLY B CA 1
ATOM 1990 C C . GLY B 1 41 ? -1.446 18.859 9.469 1 80 41 GLY B C 1
ATOM 1991 O O . GLY B 1 41 ? -1.497 20.016 9.039 1 80 41 GLY B O 1
ATOM 1992 N N . ALA B 1 42 ? -2.453 18.172 9.805 1 87.19 42 ALA B N 1
ATOM 1993 C CA . ALA B 1 42 ? -3.779 18.766 9.672 1 87.19 42 ALA B CA 1
ATOM 1994 C C . ALA B 1 42 ? -4.133 19.594 10.906 1 87.19 42 ALA B C 1
ATOM 1996 O O . ALA B 1 42 ? -3.816 19.203 12.039 1 87.19 42 ALA B O 1
ATOM 1997 N N . ALA B 1 43 ? -4.82 20.75 10.617 1 92.44 43 ALA B N 1
ATOM 1998 C CA . ALA B 1 43 ? -5.223 21.625 11.711 1 92.44 43 ALA B CA 1
ATOM 1999 C C . ALA B 1 43 ? -6.738 21.781 11.766 1 92.44 43 ALA B C 1
ATOM 2001 O O . ALA B 1 43 ? -7.398 21.812 10.719 1 92.44 43 ALA B O 1
ATOM 2002 N N . MET B 1 44 ? -7.203 21.969 12.984 1 94.94 44 MET B N 1
ATOM 2003 C CA . MET B 1 44 ? -8.641 22.125 13.188 1 94.94 44 MET B CA 1
ATOM 2004 C C . MET B 1 44 ? -9.156 23.344 12.414 1 94.94 44 MET B C 1
ATOM 2006 O O . MET B 1 44 ? -10.242 23.297 11.828 1 94.94 44 MET B O 1
ATOM 2010 N N . ARG B 1 45 ? -8.391 24.328 12.422 1 94.75 45 ARG B N 1
ATOM 2011 C CA . ARG B 1 45 ? -8.781 25.562 11.734 1 94.75 45 ARG B CA 1
ATOM 2012 C C . ARG B 1 45 ? -8.93 25.328 10.234 1 94.75 45 ARG B C 1
ATOM 2014 O O . ARG B 1 45 ? -9.883 25.797 9.617 1 94.75 45 ARG B O 1
ATOM 2021 N N . ASP B 1 46 ? -8.023 24.594 9.656 1 95.56 46 ASP B N 1
ATOM 2022 C CA . ASP B 1 46 ? -8.062 24.312 8.227 1 95.56 46 ASP B CA 1
ATOM 2023 C C . ASP B 1 46 ? -9.234 23.406 7.879 1 95.56 46 ASP B C 1
ATOM 2025 O O . ASP B 1 46 ? -9.852 23.547 6.824 1 95.56 46 ASP B O 1
ATOM 2029 N N . ILE B 1 47 ? -9.516 22.453 8.758 1 96 47 ILE B N 1
ATOM 2030 C CA . ILE B 1 47 ? -10.633 21.547 8.555 1 96 47 ILE B CA 1
ATOM 2031 C C . ILE B 1 47 ? -11.945 22.312 8.57 1 96 47 ILE B C 1
ATOM 2033 O O . ILE B 1 47 ? -12.812 22.109 7.719 1 96 47 ILE B O 1
ATOM 2037 N N . ALA B 1 48 ? -12.055 23.219 9.516 1 96.06 48 ALA B N 1
ATOM 2038 C CA . ALA B 1 48 ? -13.242 24.047 9.594 1 96.06 48 ALA B CA 1
ATOM 2039 C C . ALA B 1 48 ? -13.422 24.875 8.32 1 96.06 48 ALA B C 1
ATOM 2041 O O . ALA B 1 48 ? -14.516 24.922 7.754 1 96.06 48 ALA B O 1
ATOM 2042 N N . ALA B 1 49 ? -12.383 25.438 7.879 1 96.5 49 ALA B N 1
ATOM 2043 C CA . ALA B 1 49 ? -12.406 26.266 6.672 1 96.5 49 ALA B CA 1
ATOM 2044 C C . ALA B 1 49 ? -12.836 25.438 5.457 1 96.5 49 ALA B C 1
ATOM 2046 O O . ALA B 1 49 ? -13.695 25.875 4.684 1 96.5 49 ALA B O 1
ATOM 2047 N N . LEU B 1 50 ? -12.312 24.297 5.367 1 94.56 50 LEU B N 1
ATOM 2048 C CA . LEU B 1 50 ? -12.641 23.438 4.234 1 94.56 50 LEU B CA 1
ATOM 2049 C C . LEU B 1 50 ? -14.094 22.969 4.305 1 94.56 50 LEU B C 1
ATOM 2051 O O . LEU B 1 50 ? -14.75 22.828 3.271 1 94.56 50 LEU B O 1
ATOM 2055 N N . ALA B 1 51 ? -14.539 22.75 5.477 1 94.75 51 ALA B N 1
ATOM 2056 C CA . ALA B 1 51 ? -15.906 22.281 5.691 1 94.75 51 ALA B CA 1
ATOM 2057 C C . ALA B 1 51 ? -16.906 23.422 5.52 1 94.75 51 ALA B C 1
ATOM 2059 O O . ALA B 1 51 ? -18.109 23.188 5.445 1 94.75 51 ALA B O 1
ATOM 2060 N N . GLY B 1 52 ? -16.359 24.625 5.496 1 95.38 52 GLY B N 1
ATOM 2061 C CA . GLY B 1 52 ? -17.234 25.781 5.359 1 95.38 52 GLY B CA 1
ATOM 2062 C C . GLY B 1 52 ? -17.984 26.109 6.633 1 95.38 52 GLY B C 1
ATOM 2063 O O . GLY B 1 52 ? -19.141 26.531 6.586 1 95.38 52 GLY B O 1
ATOM 2064 N N . VAL B 1 53 ? -17.422 25.828 7.734 1 94.44 53 VAL B N 1
ATOM 2065 C CA . VAL B 1 53 ? -18.047 26.125 9.023 1 94.44 53 VAL B CA 1
ATOM 2066 C C . VAL B 1 53 ? -17.109 26.984 9.859 1 94.44 53 VAL B C 1
ATOM 2068 O O . VAL B 1 53 ? -15.914 27.078 9.57 1 94.44 53 VAL B O 1
ATOM 2071 N N . GLU B 1 54 ? -17.734 27.594 10.797 1 92.62 54 GLU B N 1
ATOM 2072 C CA . GLU B 1 54 ? -16.922 28.328 11.75 1 92.62 54 GLU B CA 1
ATOM 2073 C C . GLU B 1 54 ? -16.125 27.391 12.648 1 92.62 54 GLU B C 1
ATOM 2075 O O . GLU B 1 54 ? -16.594 26.312 13 1 92.62 54 GLU B O 1
ATOM 2080 N N . HIS B 1 55 ? -14.938 27.828 13.016 1 93.25 55 HIS B N 1
ATOM 2081 C CA . HIS B 1 55 ? -14.07 27.062 13.906 1 93.25 55 HIS B CA 1
ATOM 2082 C C . HIS B 1 55 ? -14.805 26.688 15.195 1 93.25 55 HIS B C 1
ATOM 2084 O O . HIS B 1 55 ? -14.641 25.578 15.703 1 93.25 55 HIS B O 1
ATOM 2090 N N . SER B 1 56 ? -15.641 27.641 15.688 1 91.56 56 SER B N 1
ATOM 2091 C CA . SER B 1 56 ? -16.375 27.391 16.922 1 91.56 56 SER B CA 1
ATOM 2092 C C . SER B 1 56 ? -17.406 26.297 16.75 1 91.56 56 SER B C 1
ATOM 2094 O O . SER B 1 56 ? -17.641 25.5 17.672 1 91.56 56 SER B O 1
ATOM 2096 N N . ALA B 1 57 ? -17.969 26.234 15.672 1 91.44 57 ALA B N 1
ATOM 2097 C CA . ALA B 1 57 ? -18.953 25.188 15.359 1 91.44 57 ALA B CA 1
ATOM 2098 C C . ALA B 1 57 ? -18.281 23.812 15.32 1 91.44 57 ALA B C 1
ATOM 2100 O O . ALA B 1 57 ? -18.844 22.844 15.812 1 91.44 57 ALA B O 1
ATOM 2101 N N . LEU B 1 58 ? -17.062 23.703 14.672 1 94.69 58 LEU B N 1
ATOM 2102 C CA . LEU B 1 58 ? -16.312 22.453 14.648 1 94.69 58 LEU B CA 1
ATOM 2103 C C . LEU B 1 58 ? -15.992 21.969 16.062 1 94.69 58 LEU B C 1
ATOM 2105 O O . LEU B 1 58 ? -16.156 20.781 16.375 1 94.69 58 LEU B O 1
ATOM 2109 N N . ARG B 1 59 ? -15.68 22.906 16.906 1 92.62 59 ARG B N 1
ATOM 2110 C CA . ARG B 1 59 ? -15.281 22.578 18.266 1 92.62 59 ARG B CA 1
ATOM 2111 C C . ARG B 1 59 ? -16.484 22.125 19.094 1 92.62 59 ARG B C 1
ATOM 2113 O O . ARG B 1 59 ? -16.359 21.344 20.031 1 92.62 59 ARG B O 1
ATOM 2120 N N . TYR B 1 60 ? -17.594 22.688 18.719 1 91.31 60 TYR B N 1
ATOM 2121 C CA . TYR B 1 60 ? -18.828 22.266 19.375 1 91.31 60 TYR B CA 1
ATOM 2122 C C . TYR B 1 60 ? -19.094 20.781 19.156 1 91.31 60 TYR B C 1
ATOM 2124 O O . TYR B 1 60 ? -19.453 20.062 20.078 1 91.31 60 TYR B O 1
ATOM 2132 N N . HIS B 1 61 ? -18.781 20.312 18.016 1 92.88 61 HIS B N 1
ATOM 2133 C CA . HIS B 1 61 ? -19.047 18.922 17.656 1 92.88 61 HIS B CA 1
ATOM 2134 C C . HIS B 1 61 ? -17.875 18.031 18.062 1 92.88 61 HIS B C 1
ATOM 2136 O O . HIS B 1 61 ? -18.078 16.875 18.438 1 92.88 61 HIS B O 1
ATOM 2142 N N . TYR B 1 62 ? -16.656 18.562 17.891 1 95.19 62 TYR B N 1
ATOM 2143 C CA . TYR B 1 62 ? -15.445 17.812 18.172 1 95.19 62 TYR B CA 1
ATOM 2144 C C . TYR B 1 62 ? -14.461 18.641 18.984 1 95.19 62 TYR B C 1
ATOM 2146 O O . TYR B 1 62 ? -13.766 19.5 18.453 1 95.19 62 TYR B O 1
ATOM 2154 N N . SER B 1 63 ? -14.336 18.234 20.234 1 91.5 63 SER B N 1
ATOM 2155 C CA . SER B 1 63 ? -13.617 19.031 21.219 1 91.5 63 SER B CA 1
ATOM 2156 C C . SER B 1 63 ? -12.133 19.109 20.906 1 91.5 63 SER B C 1
ATOM 2158 O O . SER B 1 63 ? -11.469 20.094 21.25 1 91.5 63 SER B O 1
ATOM 2160 N N . ASP B 1 64 ? -11.625 18 20.328 1 93.12 64 ASP B N 1
ATOM 2161 C CA . ASP B 1 64 ? -10.203 18.031 20 1 93.12 64 ASP B CA 1
ATOM 2162 C C . ASP B 1 64 ? -9.914 17.266 18.719 1 93.12 64 ASP B C 1
ATOM 2164 O O . ASP B 1 64 ? -10.797 16.578 18.188 1 93.12 64 ASP B O 1
ATOM 2168 N N . LYS B 1 65 ? -8.742 17.406 18.281 1 93.69 65 LYS B N 1
ATOM 2169 C CA . LYS B 1 65 ? -8.312 16.844 17 1 93.69 65 LYS B CA 1
ATOM 2170 C C . LYS B 1 65 ? -8.391 15.312 17.031 1 93.69 65 LYS B C 1
ATOM 2172 O O . LYS B 1 65 ? -8.797 14.695 16.031 1 93.69 65 LYS B O 1
ATOM 2177 N N . ALA B 1 66 ? -8.047 14.773 18.156 1 91.62 66 ALA B N 1
ATOM 2178 C CA . ALA B 1 66 ? -8.039 13.312 18.281 1 91.62 66 ALA B CA 1
ATOM 2179 C C . ALA B 1 66 ? -9.453 12.75 18.156 1 91.62 66 ALA B C 1
ATOM 2181 O O . ALA B 1 66 ? -9.664 11.75 17.469 1 91.62 66 ALA B O 1
ATOM 2182 N N . THR B 1 67 ? -10.305 13.375 18.734 1 93.56 67 THR B N 1
ATOM 2183 C CA . THR B 1 67 ? -11.703 12.945 18.672 1 93.56 67 THR B CA 1
ATOM 2184 C C . THR B 1 67 ? -12.242 13.086 17.25 1 93.56 67 THR B C 1
ATOM 2186 O O . THR B 1 67 ? -12.93 12.195 16.766 1 93.56 67 THR B O 1
ATOM 2189 N N . LEU B 1 68 ? -11.922 14.188 16.672 1 94.62 68 LEU B N 1
ATOM 2190 C CA . LEU B 1 68 ? -12.336 14.391 15.281 1 94.62 68 LEU B CA 1
ATOM 2191 C C . LEU B 1 68 ? -11.719 13.352 14.359 1 94.62 68 LEU B C 1
ATOM 2193 O O . LEU B 1 68 ? -12.391 12.805 13.484 1 94.62 68 LEU B O 1
ATOM 2197 N N . TRP B 1 69 ? -10.508 13.07 14.594 1 92.38 69 TRP B N 1
ATOM 2198 C CA . TRP B 1 69 ? -9.797 12.078 13.805 1 92.38 69 TRP B CA 1
ATOM 2199 C C . TRP B 1 69 ? -10.461 10.711 13.914 1 92.38 69 TRP B C 1
ATOM 2201 O O . TRP B 1 69 ? -10.742 10.07 12.898 1 92.38 69 TRP B O 1
ATOM 2211 N N . ARG B 1 70 ? -10.766 10.312 15.094 1 92.56 70 ARG B N 1
ATOM 2212 C CA . ARG B 1 70 ? -11.398 9.023 15.32 1 92.56 70 ARG B CA 1
ATOM 2213 C C . ARG B 1 70 ? -12.773 8.961 14.672 1 92.56 70 ARG B C 1
ATOM 2215 O O . ARG B 1 70 ? -13.141 7.953 14.062 1 92.56 70 ARG B O 1
ATOM 2222 N N . ALA B 1 71 ? -13.414 10.008 14.789 1 92.5 71 ALA B N 1
ATOM 2223 C CA . ALA B 1 71 ? -14.742 10.07 14.195 1 92.5 71 ALA B CA 1
ATOM 2224 C C . ALA B 1 71 ? -14.664 9.992 12.672 1 92.5 71 ALA B C 1
ATOM 2226 O O . ALA B 1 71 ? -15.477 9.32 12.031 1 92.5 71 ALA B O 1
ATOM 2227 N N . ALA B 1 72 ? -13.75 10.703 12.078 1 91.31 72 ALA B N 1
ATOM 2228 C CA . ALA B 1 72 ? -13.555 10.695 10.633 1 91.31 72 ALA B CA 1
ATOM 2229 C C . ALA B 1 72 ? -13.203 9.297 10.141 1 91.31 72 ALA B C 1
ATOM 2231 O O . ALA B 1 72 ? -13.742 8.828 9.133 1 91.31 72 ALA B O 1
ATOM 2232 N N . LEU B 1 73 ? -12.375 8.625 10.82 1 89.62 73 LEU B N 1
ATOM 2233 C CA . LEU B 1 73 ? -11.953 7.285 10.43 1 89.62 73 LEU B CA 1
ATOM 2234 C C . LEU B 1 73 ? -13.086 6.281 10.609 1 89.62 73 LEU B C 1
ATOM 2236 O O . LEU B 1 73 ? -13.258 5.375 9.789 1 89.62 73 LEU B O 1
ATOM 2240 N N . ALA B 1 74 ? -13.781 6.453 11.695 1 87.94 74 ALA B N 1
ATOM 2241 C CA . ALA B 1 74 ? -14.938 5.586 11.914 1 87.94 74 ALA B CA 1
ATOM 2242 C C . ALA B 1 74 ? -15.953 5.727 10.781 1 87.94 74 ALA B C 1
ATOM 2244 O O . ALA B 1 74 ? -16.547 4.738 10.352 1 87.94 74 ALA B O 1
ATOM 2245 N N . ARG B 1 75 ? -16.062 6.91 10.336 1 86.56 75 ARG B N 1
ATOM 2246 C CA . ARG B 1 75 ? -16.984 7.16 9.227 1 86.56 75 ARG B CA 1
ATOM 2247 C C . ARG B 1 75 ? -16.516 6.445 7.965 1 86.56 75 ARG B C 1
ATOM 2249 O O . ARG B 1 75 ? -17.344 5.926 7.203 1 86.56 75 ARG B O 1
ATOM 2256 N N . LEU B 1 76 ? -15.289 6.457 7.738 1 82.38 76 LEU B N 1
ATOM 2257 C CA . LEU B 1 76 ? -14.727 5.773 6.574 1 82.38 76 LEU B CA 1
ATOM 2258 C C . LEU B 1 76 ? -15.102 4.297 6.582 1 82.38 76 LEU B C 1
ATOM 2260 O O . LEU B 1 76 ? -15.469 3.74 5.543 1 82.38 76 LEU B O 1
ATOM 2264 N N . ILE B 1 77 ? -15.109 3.688 7.664 1 81.88 77 ILE B N 1
ATOM 2265 C CA . ILE B 1 77 ? -15.414 2.27 7.809 1 81.88 77 ILE B CA 1
ATOM 2266 C C . ILE B 1 77 ? -16.906 2.041 7.582 1 81.88 77 ILE B C 1
ATOM 2268 O O . ILE B 1 77 ? -17.297 1.067 6.934 1 81.88 77 ILE B O 1
ATOM 2272 N N . VAL B 1 78 ? -17.656 2.922 8.18 1 81.12 78 VAL B N 1
ATOM 2273 C CA . VAL B 1 78 ? -19.094 2.834 7.996 1 81.12 78 VAL B CA 1
ATOM 2274 C C . VAL B 1 78 ? -19.438 2.914 6.508 1 81.12 78 VAL B C 1
ATOM 2276 O O . VAL B 1 78 ? -20.266 2.143 6.012 1 81.12 78 VAL B O 1
ATOM 2279 N N . ASP B 1 79 ? -18.75 3.771 5.875 1 81.69 79 ASP B N 1
ATOM 2280 C CA . ASP B 1 79 ? -18.969 3.947 4.441 1 81.69 79 ASP B CA 1
ATOM 2281 C C . ASP B 1 79 ? -18.547 2.707 3.662 1 81.69 79 ASP B C 1
ATOM 2283 O O . ASP B 1 79 ? -19.234 2.281 2.732 1 81.69 79 ASP B O 1
ATOM 2287 N N . MET B 1 80 ? -17.438 2.156 4.012 1 84.88 80 MET B N 1
ATOM 2288 C CA . MET B 1 80 ? -16.984 0.932 3.361 1 84.88 80 MET B CA 1
ATOM 2289 C C . MET B 1 80 ? -17.984 -0.199 3.559 1 84.88 80 MET B C 1
ATOM 2291 O O . MET B 1 80 ? -18.344 -0.888 2.602 1 84.88 80 MET B O 1
ATOM 2295 N N . ASN B 1 81 ? -18.375 -0.368 4.805 1 83 81 ASN B N 1
ATOM 2296 C CA . ASN B 1 81 ? -19.328 -1.424 5.121 1 83 81 ASN B CA 1
ATOM 2297 C C . ASN B 1 81 ? -20.641 -1.238 4.359 1 83 81 ASN B C 1
ATOM 2299 O O . ASN B 1 81 ? -21.219 -2.209 3.871 1 83 81 ASN B O 1
ATOM 2303 N N . ALA B 1 82 ? -21.031 -0.034 4.273 1 83.56 82 ALA B N 1
ATOM 2304 C CA . ALA B 1 82 ? -22.266 0.26 3.549 1 83.56 82 ALA B CA 1
ATOM 2305 C C . ALA B 1 82 ? -22.125 -0.075 2.068 1 83.56 82 ALA B C 1
ATOM 2307 O O . ALA B 1 82 ? -23.047 -0.633 1.46 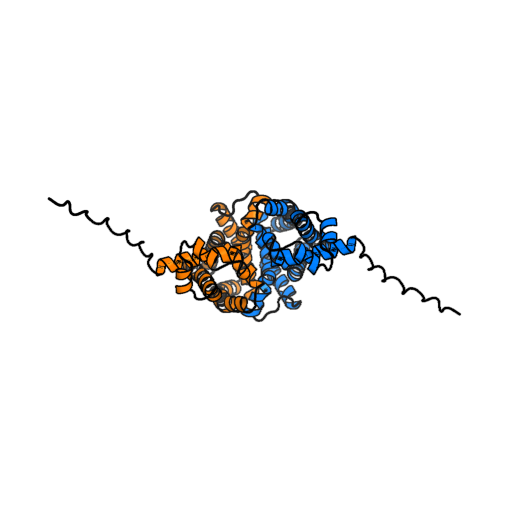1 83.56 82 ALA B O 1
ATOM 2308 N N . HIS B 1 83 ? -21 0.259 1.546 1 84.19 83 HIS B N 1
ATOM 2309 C CA . HIS B 1 83 ? -20.734 -0.033 0.143 1 84.19 83 HIS B CA 1
ATOM 2310 C C . HIS B 1 83 ? -20.703 -1.536 -0.113 1 84.19 83 HIS B C 1
ATOM 2312 O O . HIS B 1 83 ? -21.234 -2.004 -1.127 1 84.19 83 HIS B O 1
ATOM 2318 N N . MET B 1 84 ? -20.172 -2.25 0.816 1 86.44 84 MET B N 1
ATOM 2319 C CA . MET B 1 84 ? -19.984 -3.688 0.645 1 86.44 84 MET B CA 1
ATOM 2320 C C . MET B 1 84 ? -21.266 -4.441 0.972 1 86.44 84 MET B C 1
ATOM 2322 O O . MET B 1 84 ? -21.469 -5.562 0.497 1 86.44 84 MET B O 1
ATOM 2326 N N . ALA B 1 85 ? -22.141 -3.855 1.796 1 82.38 85 ALA B N 1
ATOM 2327 C CA . ALA B 1 85 ? -23.312 -4.52 2.344 1 82.38 85 ALA B CA 1
ATOM 2328 C C . ALA B 1 85 ? -24.281 -4.918 1.234 1 82.38 85 ALA B C 1
ATOM 2330 O O . ALA B 1 85 ? -24.844 -6.016 1.259 1 82.38 85 ALA B O 1
ATOM 2331 N N . ALA B 1 86 ? -24.469 -4.039 0.305 1 82.12 86 ALA B N 1
ATOM 2332 C CA . ALA B 1 86 ? -25.422 -4.324 -0.771 1 82.12 86 ALA B CA 1
ATOM 2333 C C . ALA B 1 86 ? -24.984 -5.547 -1.574 1 82.12 86 ALA B C 1
ATOM 2335 O O . ALA B 1 86 ? -25.797 -6.43 -1.869 1 82.12 86 ALA B O 1
ATOM 2336 N N . GLY B 1 87 ? -23.703 -5.598 -1.904 1 84.06 87 GLY B N 1
ATOM 2337 C CA . GLY B 1 87 ? -23.203 -6.746 -2.633 1 84.06 87 GLY B CA 1
ATOM 2338 C C . GLY B 1 87 ? -23.25 -8.031 -1.835 1 84.06 87 GLY B C 1
ATOM 2339 O O . GLY B 1 87 ? -23.594 -9.094 -2.375 1 84.06 87 GLY B O 1
ATOM 2340 N N . TRP B 1 88 ? -23 -7.898 -0.593 1 83.19 88 TRP B N 1
ATOM 2341 C CA . TRP B 1 88 ? -23.016 -9.07 0.279 1 83.19 88 TRP B CA 1
ATOM 2342 C C . TRP B 1 88 ? -24.422 -9.664 0.342 1 83.19 88 TRP B C 1
ATOM 2344 O O . TRP B 1 88 ? -24.594 -10.883 0.247 1 83.19 88 TRP B O 1
ATOM 2354 N N . ARG B 1 89 ? -25.391 -8.82 0.441 1 85 89 ARG B N 1
ATOM 2355 C CA . ARG B 1 89 ? -26.781 -9.273 0.497 1 85 89 ARG B CA 1
ATOM 2356 C C . ARG B 1 89 ? -27.203 -9.906 -0.828 1 85 89 ARG B C 1
ATOM 2358 O O . ARG B 1 89 ? -27.859 -10.945 -0.845 1 85 89 ARG B O 1
ATOM 2365 N N . ALA B 1 90 ? -26.766 -9.344 -1.837 1 88.62 90 ALA B N 1
ATOM 2366 C CA . ALA B 1 90 ? -27.172 -9.781 -3.17 1 88.62 90 ALA B CA 1
ATOM 2367 C C . ALA B 1 90 ? -26.562 -11.141 -3.504 1 88.62 90 ALA B C 1
ATOM 2369 O O . ALA B 1 90 ? -27.094 -11.875 -4.348 1 88.62 90 ALA B O 1
ATOM 2370 N N . THR B 1 91 ? -25.516 -11.547 -2.77 1 89.81 91 THR B N 1
ATOM 2371 C CA . THR B 1 91 ? -24.812 -12.773 -3.121 1 89.81 91 THR B CA 1
ATOM 2372 C C . THR B 1 91 ? -25.047 -13.852 -2.066 1 89.81 91 THR B C 1
ATOM 2374 O O . THR B 1 91 ? -24.422 -14.914 -2.115 1 89.81 91 THR B O 1
ATOM 2377 N N . ALA B 1 92 ? -25.75 -13.688 -0.928 1 86.06 92 ALA B N 1
ATOM 2378 C CA . ALA B 1 92 ? -25.969 -14.578 0.207 1 86.06 92 ALA B CA 1
ATOM 2379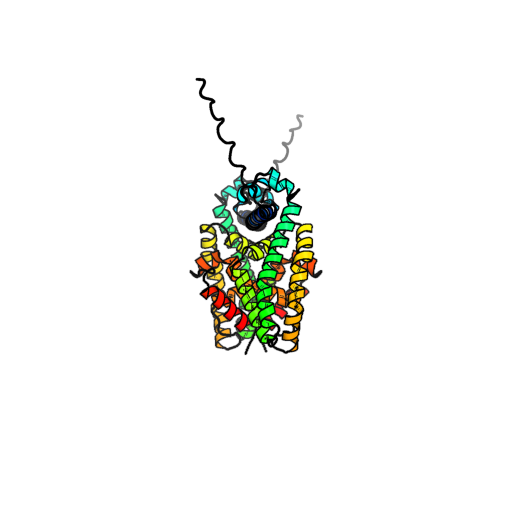 C C . ALA B 1 92 ? -26.359 -15.977 -0.263 1 86.06 92 ALA B C 1
ATOM 2381 O O . ALA B 1 92 ? -25.953 -16.984 0.331 1 86.06 92 ALA B O 1
ATOM 2382 N N . GLY B 1 93 ? -26.75 -16.234 -1.432 1 89.38 93 GLY B N 1
ATOM 2383 C CA . GLY B 1 93 ? -27.234 -17.516 -1.927 1 89.38 93 GLY B CA 1
ATOM 2384 C C . GLY B 1 93 ? -26.312 -18.141 -2.967 1 89.38 93 GLY B C 1
ATOM 2385 O O . GLY B 1 93 ? -26.5 -19.297 -3.35 1 89.38 93 GLY B O 1
ATOM 2386 N N . LEU B 1 94 ? -25.344 -17.531 -3.217 1 93.88 94 LEU B N 1
ATOM 2387 C CA . LEU B 1 94 ? -24.422 -18.031 -4.23 1 93.88 94 LEU B CA 1
ATOM 2388 C C . LEU B 1 94 ? -23.391 -18.969 -3.613 1 93.88 94 LEU B C 1
ATOM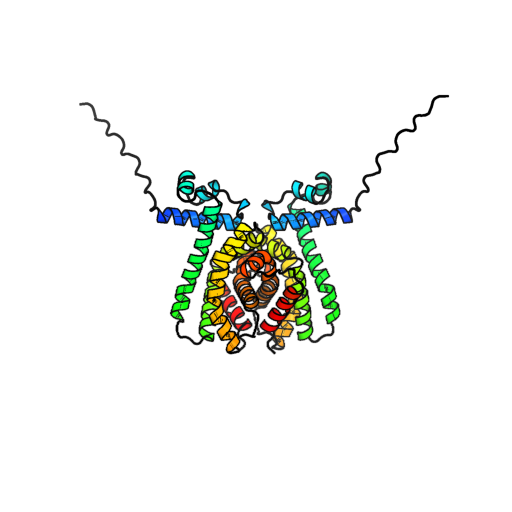 2390 O O . LEU B 1 94 ? -23.109 -18.891 -2.414 1 93.88 94 LEU B O 1
ATOM 2394 N N . PRO B 1 95 ? -22.875 -19.906 -4.449 1 95.88 95 PRO B N 1
ATOM 2395 C CA . PRO B 1 95 ? -21.75 -20.703 -3.965 1 95.88 95 PRO B CA 1
ATOM 2396 C C . PRO B 1 95 ? -20.594 -19.828 -3.467 1 95.88 95 PRO B C 1
ATOM 2398 O O . PRO B 1 95 ? -20.391 -18.719 -3.969 1 95.88 95 PRO B O 1
ATOM 2401 N N . PRO B 1 96 ? -19.859 -20.312 -2.535 1 94.75 96 PRO B N 1
ATOM 2402 C CA . PRO B 1 96 ? -18.797 -19.516 -1.906 1 94.75 96 PRO B CA 1
ATOM 2403 C C . PRO B 1 96 ? -17.844 -18.891 -2.924 1 94.75 96 PRO B C 1
ATOM 2405 O O . PRO B 1 96 ? -17.438 -17.734 -2.773 1 94.75 96 PRO B O 1
ATOM 2408 N N . LEU B 1 97 ? -17.516 -19.672 -3.877 1 96.44 97 LEU B N 1
ATOM 2409 C CA . LEU B 1 97 ? -16.594 -19.156 -4.879 1 96.44 97 LEU B CA 1
ATOM 2410 C C . LEU B 1 97 ? -17.188 -17.969 -5.617 1 96.44 97 LEU B C 1
ATOM 2412 O O . LEU B 1 97 ? -16.516 -16.953 -5.816 1 96.44 97 LEU B O 1
ATOM 2416 N N . ASP B 1 98 ? -18.406 -18.078 -6.023 1 95.94 98 ASP B N 1
ATOM 2417 C CA . ASP B 1 98 ? -19.078 -16.984 -6.727 1 95.94 98 ASP B CA 1
ATOM 2418 C C . ASP B 1 98 ? -19.266 -15.781 -5.812 1 95.94 98 ASP B C 1
ATOM 2420 O O . ASP B 1 98 ? -19.125 -14.641 -6.25 1 95.94 98 ASP B O 1
ATOM 2424 N N . ARG B 1 99 ? -19.562 -16.031 -4.621 1 95 99 ARG B N 1
ATOM 2425 C CA . ARG B 1 99 ? -19.672 -14.961 -3.635 1 95 99 ARG B CA 1
ATOM 2426 C C . ARG B 1 99 ? -18.344 -14.234 -3.449 1 95 99 ARG B C 1
ATOM 2428 O O . ARG B 1 99 ? -18.312 -13.008 -3.365 1 95 99 ARG B O 1
ATOM 2435 N N . PHE B 1 100 ? -17.297 -14.992 -3.416 1 95.81 100 PHE B N 1
ATOM 2436 C CA . PHE B 1 100 ? -15.969 -14.414 -3.256 1 95.81 100 PHE B CA 1
ATOM 2437 C C . PHE B 1 100 ? -15.625 -13.523 -4.438 1 95.81 100 PHE B C 1
ATOM 2439 O O . PHE B 1 100 ? -15.172 -12.391 -4.25 1 95.81 100 PHE B O 1
ATOM 2446 N N . LYS B 1 101 ? -15.852 -13.977 -5.625 1 96.62 101 LYS B N 1
ATOM 2447 C CA . LYS B 1 101 ? -15.57 -13.195 -6.82 1 96.62 101 LYS B CA 1
ATOM 2448 C C . LYS B 1 101 ? -16.344 -11.875 -6.812 1 96.62 101 LYS B C 1
ATOM 2450 O O . LYS B 1 101 ? -15.773 -10.82 -7.09 1 96.62 101 LYS B O 1
ATOM 2455 N N . ALA B 1 102 ? -17.594 -11.93 -6.461 1 95.5 102 ALA B N 1
ATOM 2456 C CA . ALA B 1 102 ? -18.438 -10.734 -6.414 1 95.5 102 ALA B CA 1
ATOM 2457 C C . ALA B 1 102 ? -17.953 -9.766 -5.34 1 95.5 102 ALA B C 1
ATOM 2459 O O . ALA B 1 102 ? -17.875 -8.555 -5.574 1 95.5 102 ALA B O 1
ATOM 2460 N N . THR B 1 103 ? -17.641 -10.297 -4.203 1 94.12 103 THR B N 1
ATOM 2461 C CA . THR B 1 103 ? -17.172 -9.484 -3.086 1 94.12 103 THR B CA 1
ATOM 2462 C C . THR B 1 103 ? -15.852 -8.805 -3.434 1 94.12 103 THR B C 1
ATOM 2464 O O . THR B 1 103 ? -15.656 -7.625 -3.135 1 94.12 103 THR B O 1
ATOM 2467 N N . LEU B 1 104 ? -15 -9.547 -4.043 1 95.75 104 LEU B N 1
ATOM 2468 C CA . LEU B 1 104 ? -13.703 -9 -4.43 1 95.75 104 LEU B CA 1
ATOM 2469 C C . LEU B 1 104 ? -13.867 -7.887 -5.457 1 95.75 104 LEU B C 1
ATOM 2471 O O . LEU B 1 104 ? -13.195 -6.859 -5.379 1 95.75 104 LEU B O 1
ATOM 2475 N N . ARG B 1 105 ? -14.734 -8.07 -6.422 1 96.56 105 ARG B N 1
ATOM 2476 C CA . ARG B 1 105 ? -15.016 -7.043 -7.41 1 96.56 105 ARG B CA 1
ATOM 2477 C C . ARG B 1 105 ? -15.555 -5.777 -6.746 1 96.56 105 ARG B C 1
ATOM 2479 O O . ARG B 1 105 ? -15.109 -4.672 -7.059 1 96.56 105 ARG B O 1
ATOM 2486 N N . ASP B 1 106 ? -16.438 -5.961 -5.832 1 95.06 106 ASP B N 1
ATOM 2487 C CA . ASP B 1 106 ? -16.984 -4.824 -5.098 1 95.06 106 ASP B CA 1
ATOM 2488 C C . ASP B 1 106 ? -15.891 -4.113 -4.297 1 95.06 106 ASP B C 1
ATOM 2490 O O . ASP B 1 106 ? -15.875 -2.883 -4.219 1 95.06 106 ASP B O 1
ATOM 2494 N N . TYR B 1 107 ? -15.055 -4.879 -3.715 1 94.88 107 TYR B N 1
ATOM 2495 C CA . TYR B 1 107 ? -13.969 -4.312 -2.918 1 94.88 107 TYR B CA 1
ATOM 2496 C C . TYR B 1 107 ? -13.016 -3.508 -3.793 1 94.88 107 TYR B C 1
ATOM 2498 O O . TYR B 1 107 ? -12.586 -2.414 -3.412 1 94.88 107 TYR B O 1
ATOM 2506 N N . VAL B 1 108 ? -12.688 -4.004 -4.973 1 97 108 VAL B N 1
ATOM 2507 C CA . VAL B 1 108 ? -11.844 -3.279 -5.914 1 97 108 VAL B CA 1
ATOM 2508 C C . VAL B 1 108 ? -12.516 -1.965 -6.305 1 97 108 VAL B C 1
ATOM 2510 O O . VAL B 1 108 ? -11.867 -0.914 -6.324 1 97 108 VAL B O 1
ATOM 2513 N N . ARG B 1 109 ? -13.766 -1.999 -6.547 1 95.69 109 ARG B N 1
ATOM 2514 C CA . ARG B 1 109 ? -14.516 -0.796 -6.895 1 95.69 109 ARG B CA 1
ATOM 2515 C C . ARG B 1 109 ? -14.484 0.215 -5.754 1 95.69 109 ARG B C 1
ATOM 2517 O O . ARG B 1 109 ? -14.336 1.417 -5.984 1 95.69 109 ARG B O 1
ATOM 2524 N N . TYR B 1 110 ? -14.617 -0.273 -4.613 1 93.19 110 TYR B N 1
ATOM 2525 C CA . TYR B 1 110 ? -14.516 0.6 -3.449 1 93.19 110 TYR B CA 1
ATOM 2526 C C . TYR B 1 110 ? -13.141 1.26 -3.379 1 93.19 110 TYR B C 1
ATOM 2528 O O . TYR B 1 110 ? -13.039 2.473 -3.18 1 93.19 110 TYR B O 1
ATOM 2536 N N . CYS B 1 111 ? -12.133 0.461 -3.529 1 94.12 111 CYS B N 1
ATOM 2537 C CA . CYS B 1 111 ? -10.766 0.974 -3.475 1 94.12 111 CYS B CA 1
ATOM 2538 C C . CYS B 1 111 ? -10.547 2.051 -4.527 1 94.12 111 CYS B C 1
ATOM 2540 O O . CYS B 1 111 ? -9.844 3.035 -4.281 1 94.12 111 CYS B O 1
ATOM 2542 N N . ALA B 1 112 ? -11.086 1.846 -5.68 1 95 112 ALA B N 1
ATOM 2543 C CA . ALA B 1 112 ? -10.953 2.807 -6.77 1 95 112 ALA B CA 1
ATOM 2544 C C . ALA B 1 112 ? -11.609 4.137 -6.418 1 95 112 ALA B C 1
ATOM 2546 O O . ALA B 1 112 ? -11.086 5.203 -6.75 1 95 112 ALA B O 1
ATOM 2547 N N . ARG B 1 113 ? -12.656 4.078 -5.73 1 89.25 113 ARG B N 1
ATOM 2548 C CA . ARG B 1 113 ? -13.438 5.27 -5.422 1 89.25 113 ARG B CA 1
ATOM 2549 C C . ARG B 1 113 ? -12.922 5.953 -4.16 1 89.25 113 ARG B C 1
ATOM 2551 O O . ARG B 1 113 ? -13.133 7.152 -3.969 1 89.25 113 ARG B O 1
ATOM 2558 N N . HIS B 1 114 ? -12.281 5.141 -3.328 1 87.19 114 HIS B N 1
ATOM 2559 C CA . HIS B 1 114 ? -11.836 5.672 -2.045 1 87.19 114 HIS B CA 1
ATOM 2560 C C . HIS B 1 114 ? -10.359 5.359 -1.801 1 87.19 114 HIS B C 1
ATOM 2562 O O . HIS B 1 114 ? -10.008 4.77 -0.776 1 87.19 114 HIS B O 1
ATOM 2568 N N . PRO B 1 115 ? -9.516 5.844 -2.676 1 86.88 115 PRO B N 1
ATOM 2569 C CA . PRO B 1 115 ? -8.094 5.543 -2.494 1 86.88 115 PRO B CA 1
ATOM 2570 C C . PRO B 1 115 ? -7.516 6.164 -1.225 1 86.88 115 PRO B C 1
ATOM 2572 O O . PRO B 1 115 ? -6.48 5.715 -0.728 1 86.88 115 PRO B O 1
ATOM 2575 N N . GLU B 1 116 ? -8.203 7.16 -0.624 1 81.75 116 GLU B N 1
ATOM 2576 C CA . GLU B 1 116 ? -7.746 7.836 0.586 1 81.75 116 GLU B CA 1
ATOM 2577 C C . GLU B 1 116 ? -7.746 6.883 1.781 1 81.75 116 GLU B C 1
ATOM 2579 O O . GLU B 1 116 ? -6.965 7.055 2.719 1 81.75 116 GLU B O 1
ATOM 2584 N N . HIS B 1 117 ? -8.602 5.898 1.699 1 85.69 117 HIS B N 1
ATOM 2585 C CA . HIS B 1 117 ? -8.672 4.945 2.803 1 85.69 117 HIS B CA 1
ATOM 2586 C C . HIS B 1 117 ? -7.332 4.238 3.006 1 85.69 117 HIS B C 1
ATOM 2588 O O . HIS B 1 117 ? -6.77 4.273 4.102 1 85.69 117 HIS B O 1
ATOM 2594 N N . ALA B 1 118 ? -6.84 3.678 1.93 1 85.81 118 ALA B N 1
ATOM 2595 C CA . ALA B 1 118 ? -5.57 2.961 2.012 1 85.81 118 ALA B CA 1
ATOM 2596 C C . ALA B 1 118 ? -4.426 3.91 2.359 1 85.81 118 ALA B C 1
ATOM 2598 O O . ALA B 1 118 ? -3.521 3.551 3.115 1 85.81 118 ALA B O 1
ATOM 2599 N N . ARG B 1 119 ? -4.484 5.086 1.864 1 83.19 119 ARG B N 1
ATOM 2600 C CA . ARG B 1 119 ? -3.439 6.074 2.115 1 83.19 119 ARG B CA 1
ATOM 2601 C C . ARG B 1 119 ? -3.375 6.438 3.596 1 83.19 119 ARG B C 1
ATOM 2603 O O . ARG B 1 119 ? -2.287 6.523 4.172 1 83.19 119 ARG B O 1
ATOM 2610 N N . ILE B 1 120 ? -4.492 6.617 4.176 1 81.69 120 ILE B N 1
ATOM 2611 C CA . ILE B 1 120 ? -4.57 6.957 5.594 1 81.69 120 ILE B CA 1
ATOM 2612 C C . ILE B 1 120 ? -4.027 5.801 6.43 1 81.69 120 ILE B C 1
ATOM 2614 O O . ILE B 1 120 ? -3.311 6.023 7.41 1 81.69 120 ILE B O 1
ATOM 2618 N N . MET B 1 121 ? -4.328 4.582 6.023 1 84.69 121 MET B N 1
ATOM 2619 C CA . MET B 1 121 ? -3.854 3.418 6.766 1 84.69 121 MET B CA 1
ATOM 2620 C C . MET B 1 121 ? -2.332 3.346 6.754 1 84.69 121 MET B C 1
ATOM 2622 O O . MET B 1 121 ? -1.709 3.082 7.781 1 84.69 121 MET B O 1
ATOM 2626 N N . VAL B 1 122 ? -1.745 3.561 5.633 1 81.94 122 VAL B N 1
ATOM 2627 C CA . VAL B 1 122 ? -0.294 3.504 5.492 1 81.94 122 VAL B CA 1
ATOM 2628 C C . VAL B 1 122 ? 0.348 4.621 6.312 1 81.94 122 VAL B C 1
ATOM 2630 O O . VAL B 1 122 ? 1.345 4.398 7.004 1 81.94 122 VAL B O 1
ATOM 2633 N N . GLN B 1 123 ? -0.197 5.734 6.266 1 78.38 123 GLN B N 1
ATOM 2634 C CA . GLN B 1 123 ? 0.337 6.875 7.004 1 78.38 123 GLN B CA 1
ATOM 2635 C C . GLN B 1 123 ? 0.254 6.641 8.508 1 78.38 123 GLN B C 1
ATOM 2637 O O . GLN B 1 123 ? 1.193 6.953 9.242 1 78.38 123 GLN B O 1
ATOM 2642 N N . GLU B 1 124 ? -0.849 6.117 8.93 1 80.06 124 GLU B N 1
ATOM 2643 C CA . GLU B 1 124 ? -1.081 5.945 10.359 1 80.06 124 GLU B CA 1
ATOM 2644 C C . GLU B 1 124 ? -0.288 4.766 10.914 1 80.06 124 GLU B C 1
ATOM 2646 O O . GLU B 1 124 ? -0.011 4.699 12.109 1 80.06 124 GLU B O 1
ATOM 2651 N N . ALA B 1 125 ? 0.017 3.887 10.039 1 74.06 125 ALA B N 1
ATOM 2652 C CA . ALA B 1 125 ? 0.772 2.713 10.477 1 74.06 125 ALA B CA 1
ATOM 2653 C C . ALA B 1 125 ? 2.125 3.115 11.047 1 74.06 125 ALA B C 1
ATOM 2655 O O . ALA B 1 125 ? 2.725 2.367 11.828 1 74.06 125 ALA B O 1
ATOM 2656 N N . MET B 1 126 ? 2.607 4.297 10.703 1 68.69 126 MET B N 1
ATOM 2657 C CA . MET B 1 126 ? 3.902 4.797 11.156 1 68.69 126 MET B CA 1
ATOM 2658 C C . MET B 1 126 ? 3.734 5.77 12.32 1 68.69 126 MET B C 1
ATOM 2660 O O . MET B 1 126 ? 4.723 6.254 12.875 1 68.69 126 MET B O 1
ATOM 2664 N N . GLY B 1 127 ? 2.539 6.059 12.586 1 67.06 127 GLY B N 1
ATOM 2665 C CA . GLY B 1 127 ? 2.268 7.102 13.555 1 67.06 127 GLY B CA 1
ATOM 2666 C C . GLY B 1 127 ? 2.396 6.629 14.992 1 67.06 127 GLY B C 1
ATOM 2667 O O . GLY B 1 127 ? 3.156 5.699 15.281 1 67.06 127 GLY B O 1
ATOM 2668 N N . GLU B 1 128 ? 1.805 7.398 15.695 1 69.25 128 GLU B N 1
ATOM 2669 C CA . GLU B 1 128 ? 1.809 7.152 17.141 1 69.25 128 GLU B CA 1
ATOM 2670 C C . GLU B 1 128 ? 1.06 5.867 17.484 1 69.25 128 GLU B C 1
ATOM 2672 O O . GLU B 1 128 ? 0.043 5.551 16.859 1 69.25 128 GLU B O 1
ATOM 2677 N N . SER B 1 129 ? 1.538 5.387 18.5 1 73.06 129 SER B N 1
ATOM 2678 C CA . SER B 1 129 ? 1.102 4.062 18.938 1 73.06 129 SER B CA 1
ATOM 2679 C C . SER B 1 129 ? -0.386 4.055 19.266 1 73.06 129 SER B C 1
ATOM 2681 O O . SER B 1 129 ? -1.107 3.127 18.891 1 73.06 129 SER B O 1
ATOM 2683 N N . ASP B 1 130 ? -0.819 5.109 19.812 1 85 130 ASP B N 1
ATOM 2684 C CA . ASP B 1 130 ? -2.203 5.082 20.266 1 85 130 ASP B CA 1
ATOM 2685 C C . ASP B 1 130 ? -3.176 5.117 19.094 1 85 130 ASP B C 1
ATOM 2687 O O . ASP B 1 130 ? -4.223 4.473 19.125 1 85 130 ASP B O 1
ATOM 2691 N N . ARG B 1 131 ? -2.865 5.82 18.141 1 86.5 131 ARG B N 1
ATOM 2692 C CA . ARG B 1 131 ? -3.721 5.898 16.953 1 86.5 131 ARG B CA 1
ATOM 2693 C C . ARG B 1 131 ? -3.715 4.582 16.188 1 86.5 131 ARG B C 1
ATOM 2695 O O . ARG B 1 131 ? -4.766 4.109 15.75 1 86.5 131 ARG B O 1
ATOM 2702 N N . VAL B 1 132 ? -2.623 4.027 16.141 1 86.81 132 VAL B N 1
ATOM 2703 C CA . VAL B 1 132 ? -2.488 2.76 15.43 1 86.81 132 VAL B CA 1
ATOM 2704 C C . VAL B 1 132 ? -3.262 1.669 16.172 1 86.81 132 VAL B C 1
ATOM 2706 O O . VAL B 1 132 ? -3.949 0.855 15.547 1 86.81 132 VAL B O 1
ATOM 2709 N N . ALA B 1 133 ? -3.141 1.736 17.453 1 89.5 133 ALA B N 1
ATOM 2710 C CA . ALA B 1 133 ? -3.869 0.771 18.281 1 89.5 133 ALA B CA 1
ATOM 2711 C C . ALA B 1 133 ? -5.375 0.923 18.094 1 89.5 133 ALA B C 1
ATOM 2713 O O . ALA B 1 133 ? -6.098 -0.07 17.969 1 89.5 133 ALA B O 1
ATOM 2714 N N . TRP B 1 134 ? -5.77 2.107 18.109 1 90.38 134 TRP B N 1
ATOM 2715 C CA . TRP B 1 134 ? -7.195 2.357 17.922 1 90.38 134 TRP B CA 1
ATOM 2716 C C . TRP B 1 134 ? -7.668 1.857 16.562 1 90.38 134 TRP B C 1
ATOM 2718 O O . TRP B 1 134 ? -8.719 1.222 16.469 1 90.38 134 TRP B O 1
ATOM 2728 N N . ILE B 1 135 ? -6.953 2.107 15.539 1 89.19 135 ILE B N 1
ATOM 2729 C CA . ILE B 1 135 ? -7.27 1.654 14.188 1 89.19 135 ILE B CA 1
ATOM 2730 C C . ILE B 1 135 ? -7.34 0.13 14.156 1 89.19 135 ILE B C 1
ATOM 2732 O O . ILE B 1 135 ? -8.289 -0.445 13.625 1 89.19 135 ILE B O 1
ATOM 2736 N N . ALA B 1 136 ? -6.367 -0.438 14.695 1 89.69 136 ALA B N 1
ATOM 2737 C CA . ALA B 1 136 ? -6.301 -1.896 14.727 1 89.69 136 ALA B CA 1
ATOM 2738 C C . ALA B 1 136 ? -7.535 -2.492 15.391 1 89.69 136 ALA B C 1
ATOM 2740 O O . ALA B 1 136 ? -8.148 -3.424 14.859 1 89.69 136 ALA B O 1
ATOM 2741 N N . ASP B 1 137 ? -7.949 -1.879 16.453 1 89.88 137 ASP B N 1
ATOM 2742 C CA . ASP B 1 137 ? -9.039 -2.414 17.266 1 89.88 137 ASP B CA 1
ATOM 2743 C C . ASP B 1 137 ? -10.391 -2.107 16.625 1 89.88 137 ASP B C 1
ATOM 2745 O O . ASP B 1 137 ? -11.312 -2.928 16.688 1 89.88 137 ASP B O 1
ATOM 2749 N N . ASN B 1 138 ? -10.453 -0.982 16.016 1 88.56 138 ASN B N 1
ATOM 2750 C CA . ASN B 1 138 ? -11.789 -0.497 15.672 1 88.56 138 ASN B CA 1
ATOM 2751 C C . ASN B 1 138 ? -12.047 -0.6 14.172 1 88.56 138 ASN B C 1
ATOM 2753 O O . ASN B 1 138 ? -13.195 -0.51 13.727 1 88.56 138 ASN B O 1
ATOM 2757 N N . ILE B 1 139 ? -11 -0.824 13.445 1 88.19 139 ILE B N 1
ATOM 2758 C CA . ILE B 1 139 ? -11.172 -0.844 12 1 88.19 139 ILE B CA 1
ATOM 2759 C C . ILE B 1 139 ? -10.641 -2.16 11.43 1 88.19 139 ILE B C 1
ATOM 2761 O O . ILE B 1 139 ? -11.414 -2.98 10.93 1 88.19 139 ILE B O 1
ATOM 2765 N N . VAL B 1 140 ? -9.461 -2.471 11.695 1 88.5 140 VAL B N 1
ATOM 2766 C CA . VAL B 1 140 ? -8.773 -3.607 11.086 1 88.5 140 VAL B CA 1
ATOM 2767 C C . VAL B 1 140 ? -9.367 -4.91 11.617 1 88.5 140 VAL B C 1
ATOM 2769 O O . VAL B 1 140 ? -9.758 -5.781 10.828 1 88.5 140 VAL B O 1
ATOM 2772 N N . GLY B 1 141 ? -9.438 -5.008 12.891 1 88.69 141 GLY B N 1
ATOM 2773 C CA . GLY B 1 141 ? -9.969 -6.219 13.5 1 88.69 141 GLY B CA 1
ATOM 2774 C C . GLY B 1 141 ? -11.336 -6.605 12.961 1 88.69 141 GLY B C 1
ATOM 2775 O O . GLY B 1 141 ? -11.492 -7.684 12.383 1 88.69 141 GLY B O 1
ATOM 2776 N N . PRO B 1 142 ? -12.266 -5.699 13.078 1 86.56 142 PRO B N 1
ATOM 2777 C CA . PRO B 1 142 ? -13.617 -5.996 12.602 1 86.56 142 PRO B CA 1
ATOM 2778 C C . PRO B 1 142 ? -13.656 -6.293 11.109 1 86.56 142 PRO B C 1
ATOM 2780 O O . PRO B 1 142 ? -14.383 -7.195 10.672 1 86.56 142 PRO B O 1
ATOM 2783 N N . GLN B 1 143 ? -12.906 -5.594 10.32 1 87.06 143 GLN B N 1
ATOM 2784 C CA . GLN B 1 143 ? -12.875 -5.809 8.883 1 87.06 143 GLN B CA 1
ATOM 2785 C C . GLN B 1 143 ? -12.328 -7.191 8.539 1 87.06 143 GLN B C 1
ATOM 2787 O O . GLN B 1 143 ? -12.883 -7.898 7.699 1 87.06 143 GLN B O 1
ATOM 2792 N N . HIS B 1 144 ? -11.281 -7.586 9.18 1 91.94 144 HIS B N 1
ATOM 2793 C CA . HIS B 1 144 ? -10.648 -8.875 8.914 1 91.94 144 HIS B CA 1
ATOM 2794 C C . HIS B 1 144 ? -11.539 -10.031 9.367 1 91.94 144 HIS B C 1
ATOM 2796 O O . HIS B 1 144 ? -11.633 -11.055 8.688 1 91.94 144 HIS B O 1
ATOM 2802 N N . ARG B 1 145 ? -12.219 -9.805 10.461 1 89.75 145 ARG B N 1
ATOM 2803 C CA . ARG B 1 145 ? -13.141 -10.836 10.938 1 89.75 145 ARG B CA 1
ATOM 2804 C C . ARG B 1 145 ? -14.289 -11.047 9.961 1 89.75 145 ARG B C 1
ATOM 2806 O O . ARG B 1 145 ? -14.75 -12.172 9.766 1 89.75 145 ARG B O 1
ATOM 2813 N N . GLY B 1 146 ? -14.719 -10.023 9.367 1 86.12 146 GLY B N 1
ATOM 2814 C CA . GLY B 1 146 ? -15.805 -10.094 8.398 1 86.12 146 GLY B CA 1
ATOM 2815 C C . GLY B 1 146 ? -15.438 -10.891 7.156 1 86.12 146 GLY B C 1
ATOM 2816 O O . GLY B 1 146 ? -16.312 -11.5 6.527 1 86.12 146 GLY B O 1
ATOM 2817 N N . MET B 1 147 ? -14.211 -10.914 6.805 1 89.56 147 MET B N 1
ATOM 2818 C CA . MET B 1 147 ? -13.75 -11.594 5.598 1 89.56 147 MET B CA 1
ATOM 2819 C C . MET B 1 147 ? -13.32 -13.023 5.902 1 89.56 147 MET B C 1
ATOM 2821 O O . MET B 1 147 ? -13.266 -13.867 5.004 1 89.56 147 MET B O 1
ATOM 2825 N N . ALA B 1 148 ? -13.031 -13.32 7.102 1 94.94 148 ALA B N 1
ATOM 2826 C CA . ALA B 1 148 ? -12.32 -14.539 7.508 1 94.94 148 ALA B CA 1
ATOM 2827 C C . ALA B 1 148 ? -13.141 -15.781 7.172 1 94.94 148 ALA B C 1
ATOM 2829 O O . ALA B 1 148 ? -12.594 -16.766 6.68 1 94.94 148 ALA B O 1
ATOM 2830 N N . ARG B 1 149 ? -14.398 -15.75 7.383 1 93.12 149 ARG B N 1
ATOM 2831 C CA . ARG B 1 149 ? -15.219 -16.938 7.195 1 93.12 149 ARG B CA 1
ATOM 2832 C C . ARG B 1 149 ? -15.25 -17.359 5.73 1 93.12 149 ARG B C 1
ATOM 2834 O O . ARG B 1 149 ? -15.078 -18.547 5.414 1 93.12 149 ARG B O 1
ATOM 2841 N N . LEU B 1 150 ? -15.484 -16.422 4.871 1 94.38 150 LEU B N 1
ATOM 2842 C CA . LEU B 1 150 ? -15.531 -16.719 3.443 1 94.38 150 LEU B CA 1
ATOM 2843 C C . LEU B 1 150 ? -14.172 -17.219 2.953 1 94.38 150 LEU B C 1
ATOM 2845 O O . LEU B 1 150 ? -14.102 -18.203 2.209 1 94.38 150 LEU B O 1
ATOM 2849 N N . LEU B 1 151 ? -13.117 -16.609 3.412 1 96.88 151 LEU B N 1
ATOM 2850 C CA . LEU B 1 151 ? -11.781 -17 3.002 1 96.88 151 LEU B CA 1
ATOM 2851 C C . LEU B 1 151 ? -11.438 -18.391 3.523 1 96.88 151 LEU B C 1
ATOM 2853 O O . LEU B 1 151 ? -10.82 -19.188 2.814 1 96.88 151 LEU B O 1
ATOM 2857 N N . LYS B 1 152 ? -11.844 -18.641 4.723 1 97.69 152 LYS B N 1
ATOM 2858 C CA . LYS B 1 152 ? -11.633 -19.969 5.285 1 97.69 152 LYS B CA 1
ATOM 2859 C C . LYS B 1 152 ? -12.344 -21.047 4.461 1 97.69 152 LYS B C 1
ATOM 2861 O O . LYS B 1 152 ? -11.781 -22.109 4.184 1 97.69 152 LYS B O 1
ATOM 2866 N N . THR B 1 153 ? -13.57 -20.766 4.117 1 96.81 153 THR B N 1
ATOM 2867 C CA . THR B 1 153 ? -14.352 -21.688 3.305 1 96.81 153 THR B CA 1
ATOM 2868 C C . THR B 1 153 ? -13.664 -21.953 1.971 1 96.81 153 THR B C 1
ATOM 2870 O O . THR B 1 153 ? -13.586 -23.094 1.523 1 96.81 153 THR B O 1
ATOM 2873 N N . LEU B 1 154 ? -13.125 -20.922 1.335 1 96.75 154 LEU B N 1
ATOM 2874 C CA . LEU B 1 154 ? -12.445 -21.078 0.052 1 96.75 154 LEU B CA 1
ATOM 2875 C C . LEU B 1 154 ? -11.188 -21.906 0.196 1 96.75 154 LEU B C 1
ATOM 2877 O O . LEU B 1 154 ? -10.875 -22.734 -0.677 1 96.75 154 LEU B O 1
ATOM 2881 N N . MET B 1 155 ? -10.477 -21.719 1.274 1 96.56 155 MET B N 1
ATOM 2882 C CA . MET B 1 155 ? -9.289 -22.531 1.532 1 96.56 155 MET B CA 1
ATOM 2883 C C . MET B 1 155 ? -9.672 -23.984 1.8 1 96.56 155 MET B C 1
ATOM 2885 O O . MET B 1 155 ? -9.047 -24.906 1.27 1 96.56 155 MET B O 1
ATOM 2889 N N . ASP B 1 156 ? -10.734 -24.172 2.553 1 97 156 ASP B N 1
ATOM 2890 C CA . ASP B 1 156 ? -11.195 -25.516 2.887 1 97 156 ASP B CA 1
ATOM 2891 C C . ASP B 1 156 ? -11.664 -26.266 1.639 1 97 156 ASP B C 1
ATOM 2893 O O . ASP B 1 156 ? -11.5 -27.469 1.535 1 97 156 ASP B O 1
ATOM 2897 N N . GLN B 1 157 ? -12.203 -25.562 0.736 1 95.88 157 GLN B N 1
ATOM 2898 C CA . GLN B 1 157 ? -12.734 -26.156 -0.479 1 95.88 157 GLN B CA 1
ATOM 2899 C C . GLN B 1 157 ? -11.656 -26.281 -1.555 1 95.88 157 GLN B C 1
ATOM 2901 O O . GLN B 1 157 ? -11.914 -26.797 -2.643 1 95.88 157 GLN B O 1
ATOM 2906 N N . GLY B 1 158 ? -10.508 -25.719 -1.372 1 94.31 158 GLY B N 1
ATOM 2907 C CA . GLY B 1 158 ? -9.375 -25.891 -2.266 1 94.31 158 GLY B CA 1
ATOM 2908 C C . GLY B 1 158 ? -9.312 -24.844 -3.359 1 94.31 158 GLY B C 1
ATOM 2909 O O . GLY B 1 158 ? -8.508 -24.953 -4.289 1 94.31 158 GLY B O 1
ATOM 2910 N N . HIS B 1 159 ? -10.141 -23.766 -3.256 1 94.62 159 HIS B N 1
ATOM 2911 C CA . HIS B 1 159 ? -10.125 -22.688 -4.242 1 94.62 159 HIS B CA 1
ATOM 2912 C C . HIS B 1 159 ? -8.953 -21.734 -4.016 1 94.62 159 HIS B C 1
ATOM 2914 O O . HIS B 1 159 ? -8.516 -21.047 -4.938 1 94.62 159 HIS B O 1
ATOM 2920 N N . LEU B 1 160 ? -8.547 -21.672 -2.764 1 95.38 160 LEU B N 1
ATOM 2921 C CA . LEU B 1 160 ? -7.336 -20.969 -2.346 1 95.38 160 LEU B CA 1
ATOM 2922 C C . LEU B 1 160 ? -6.395 -21.906 -1.592 1 95.38 160 LEU B C 1
ATOM 2924 O O . LEU B 1 160 ? -6.848 -22.859 -0.945 1 95.38 160 LEU B O 1
ATOM 2928 N N . PRO B 1 161 ? -5.125 -21.719 -1.776 1 94.56 161 PRO B N 1
ATOM 2929 C CA . PRO B 1 161 ? -4.238 -22.531 -0.937 1 94.56 161 PRO B CA 1
ATOM 2930 C C . PRO B 1 161 ? -4.418 -22.25 0.553 1 94.56 161 PRO B C 1
ATOM 2932 O O . PRO B 1 161 ? -4.863 -21.156 0.931 1 94.56 161 PRO B O 1
ATOM 2935 N N . ARG B 1 162 ? -4.078 -23.203 1.355 1 95.5 162 ARG B N 1
ATOM 2936 C CA . ARG B 1 162 ? -4.121 -23.016 2.801 1 95.5 162 ARG B CA 1
ATOM 2937 C C . ARG B 1 162 ? -2.982 -22.109 3.266 1 95.5 162 ARG B C 1
ATOM 2939 O O . ARG B 1 162 ? -1.811 -22.469 3.141 1 95.5 162 ARG B O 1
ATOM 2946 N N . LEU B 1 163 ? -3.338 -20.969 3.744 1 96.75 163 LEU B N 1
ATOM 2947 C CA . LEU B 1 163 ? -2.402 -19.953 4.191 1 96.75 163 LEU B CA 1
ATOM 2948 C C . LEU B 1 163 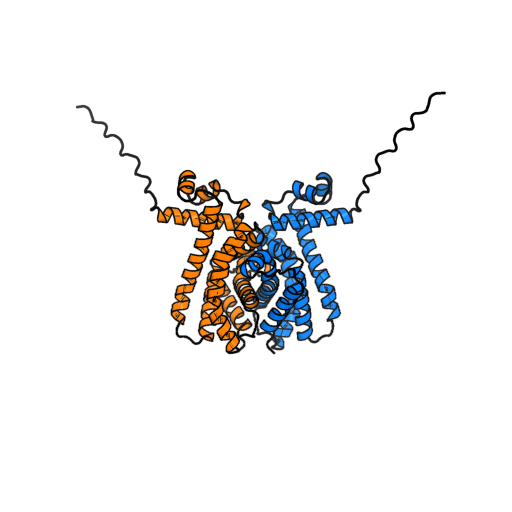? -2.824 -19.375 5.543 1 96.75 163 LEU B C 1
ATOM 2950 O O . LEU B 1 163 ? -3.994 -19.469 5.922 1 96.75 163 LEU B O 1
ATOM 2954 N N . PRO B 1 164 ? -1.805 -18.828 6.266 1 96.81 164 PRO B N 1
ATOM 2955 C CA . PRO B 1 164 ? -2.262 -18.047 7.418 1 96.81 164 PRO B CA 1
ATOM 2956 C C . PRO B 1 164 ? -3.217 -16.922 7.031 1 96.81 164 PRO B C 1
ATOM 2958 O O . PRO B 1 164 ? -2.945 -16.172 6.086 1 96.81 164 PRO B O 1
ATOM 2961 N N . MET B 1 165 ? -4.305 -16.828 7.754 1 97.19 165 MET B N 1
ATOM 2962 C CA . MET B 1 165 ? -5.391 -15.906 7.426 1 97.19 165 MET B CA 1
ATOM 2963 C C . MET B 1 165 ? -4.879 -14.477 7.316 1 97.19 165 MET B C 1
ATOM 2965 O O . MET B 1 165 ? -5.215 -13.766 6.371 1 97.19 165 MET B O 1
ATOM 2969 N N . ARG B 1 166 ? -4.066 -14.039 8.234 1 96.38 166 ARG B N 1
ATOM 2970 C CA . ARG B 1 166 ? -3.514 -12.688 8.25 1 96.38 166 ARG B CA 1
ATOM 2971 C C . ARG B 1 166 ? -2.779 -12.383 6.949 1 96.38 166 ARG B C 1
ATOM 2973 O O . ARG B 1 166 ? -2.998 -11.336 6.336 1 96.38 166 ARG B O 1
ATOM 2980 N N . ASN B 1 167 ? -1.917 -13.328 6.512 1 97.38 167 ASN B N 1
ATOM 2981 C CA . ASN B 1 167 ? -1.153 -13.141 5.285 1 97.38 167 ASN B CA 1
ATOM 2982 C C . ASN B 1 167 ? -2.068 -13.008 4.07 1 97.38 167 ASN B C 1
ATOM 2984 O O . ASN B 1 167 ? -1.872 -12.133 3.229 1 97.38 167 ASN B O 1
ATOM 2988 N N . LEU B 1 168 ? -3.016 -13.875 4.031 1 97.44 168 LEU B N 1
ATOM 2989 C CA . LEU B 1 168 ? -3.941 -13.875 2.904 1 97.44 168 LEU B CA 1
ATOM 2990 C C . LEU B 1 168 ? -4.707 -12.555 2.83 1 97.44 168 LEU B C 1
ATOM 2992 O O . LEU B 1 168 ? -4.812 -11.953 1.757 1 97.44 168 LEU B O 1
ATOM 2996 N N . ILE B 1 169 ? -5.199 -12.062 3.918 1 96.75 169 ILE B N 1
ATOM 2997 C CA . ILE B 1 169 ? -6.012 -10.852 3.949 1 96.75 169 ILE B CA 1
ATOM 2998 C C . ILE B 1 169 ? -5.164 -9.656 3.537 1 96.75 169 ILE B C 1
ATOM 3000 O O . ILE B 1 169 ? -5.59 -8.844 2.713 1 96.75 169 ILE B O 1
ATOM 3004 N N . TYR B 1 170 ? -3.965 -9.508 4.059 1 96.38 170 TYR B N 1
ATOM 3005 C CA . TYR B 1 170 ? -3.102 -8.383 3.709 1 96.38 170 TYR B CA 1
ATOM 3006 C C . TYR B 1 170 ? -2.719 -8.43 2.234 1 96.38 170 TYR B C 1
ATOM 3008 O O . TYR B 1 170 ? -2.705 -7.395 1.561 1 96.38 170 TYR B O 1
ATOM 3016 N N . MET B 1 171 ? -2.412 -9.617 1.739 1 97.31 171 MET B N 1
ATOM 3017 C CA . MET B 1 171 ? -2.047 -9.742 0.331 1 97.31 171 MET B CA 1
ATOM 3018 C C . MET B 1 171 ? -3.219 -9.367 -0.57 1 97.31 171 MET B C 1
ATOM 3020 O O . MET B 1 171 ? -3.053 -8.609 -1.529 1 97.31 171 MET B O 1
ATOM 3024 N N . LEU B 1 172 ? -4.406 -9.852 -0.251 1 97 172 LEU B N 1
ATOM 3025 C CA . LEU B 1 172 ? -5.598 -9.586 -1.052 1 97 172 LEU B CA 1
ATOM 3026 C C . LEU B 1 172 ? -5.949 -8.102 -1.022 1 97 172 LEU B C 1
ATOM 3028 O O . LEU B 1 172 ? -6.223 -7.5 -2.066 1 97 172 LEU B O 1
ATOM 3032 N N . SER B 1 173 ? -5.945 -7.551 0.136 1 95.94 173 SER B N 1
ATOM 3033 C CA . SER B 1 173 ? -6.281 -6.137 0.286 1 95.94 173 SER B CA 1
ATOM 3034 C C . SER B 1 173 ? -5.289 -5.254 -0.462 1 95.94 173 SER B C 1
ATOM 3036 O O . SER B 1 173 ? -5.684 -4.328 -1.17 1 95.94 173 SER B O 1
ATOM 3038 N N . ALA B 1 174 ? -4.047 -5.586 -0.323 1 96.38 174 ALA B N 1
ATOM 3039 C CA . ALA B 1 174 ? -3.002 -4.805 -0.981 1 96.38 174 ALA B CA 1
ATOM 3040 C C . ALA B 1 174 ? -3.113 -4.91 -2.5 1 96.38 174 ALA B C 1
ATOM 3042 O O . ALA B 1 174 ? -3.023 -3.902 -3.205 1 96.38 174 ALA B O 1
ATOM 3043 N N . ALA B 1 175 ? -3.297 -6.086 -2.967 1 97.5 175 ALA B N 1
ATOM 3044 C CA . ALA B 1 175 ? -3.422 -6.305 -4.406 1 97.5 175 ALA B CA 1
ATOM 3045 C C . ALA B 1 175 ? -4.637 -5.57 -4.969 1 97.5 175 ALA B C 1
ATOM 3047 O O . ALA B 1 175 ? -4.594 -5.055 -6.086 1 97.5 175 ALA B O 1
ATOM 3048 N N . ALA B 1 176 ? -5.656 -5.508 -4.234 1 97.44 176 ALA B N 1
ATOM 3049 C CA . ALA B 1 176 ? -6.887 -4.855 -4.68 1 97.44 176 ALA B CA 1
ATOM 3050 C C . ALA B 1 176 ? -6.707 -3.34 -4.75 1 97.44 176 ALA B C 1
ATOM 3052 O O . ALA B 1 176 ? -7.238 -2.686 -5.648 1 97.44 176 ALA B O 1
ATOM 3053 N N . GLN B 1 177 ? -5.938 -2.783 -3.879 1 95.69 177 GLN B N 1
ATOM 3054 C CA . GLN B 1 177 ? -5.961 -1.332 -3.732 1 95.69 177 GLN B CA 1
ATOM 3055 C C . GLN B 1 177 ? -4.773 -0.688 -4.441 1 95.69 177 GLN B C 1
ATOM 3057 O O . GLN B 1 177 ? -4.805 0.504 -4.754 1 95.69 177 GLN B O 1
ATOM 3062 N N . SER B 1 178 ? -3.713 -1.38 -4.707 1 93.44 178 SER B N 1
ATOM 3063 C CA . SER B 1 178 ? -2.402 -0.815 -5.008 1 93.44 178 SER B CA 1
ATOM 3064 C C . SER B 1 178 ? -2.459 0.092 -6.234 1 93.44 178 SER B C 1
ATOM 3066 O O . SER B 1 178 ? -1.912 1.196 -6.223 1 93.44 178 SER B O 1
ATOM 3068 N N . PRO B 1 179 ? -3.162 -0.289 -7.352 1 94.25 179 PRO B N 1
ATOM 3069 C CA . PRO B 1 179 ? -3.092 0.619 -8.5 1 94.25 179 PRO B CA 1
ATOM 3070 C C . PRO B 1 179 ? -3.811 1.942 -8.25 1 94.25 179 PRO B C 1
ATOM 3072 O O . PRO B 1 179 ? -3.52 2.943 -8.914 1 94.25 179 PRO B O 1
ATOM 3075 N N . PHE B 1 180 ? -4.645 1.962 -7.316 1 94.38 180 PHE B N 1
ATOM 3076 C CA . PHE B 1 180 ? -5.438 3.158 -7.055 1 94.38 180 PHE B CA 1
ATOM 3077 C C . PHE B 1 180 ? -4.707 4.09 -6.098 1 94.38 180 PHE B C 1
ATOM 3079 O O . PHE B 1 180 ? -4.766 5.312 -6.242 1 94.38 180 PHE B O 1
ATOM 3086 N N . THR B 1 181 ? -4.047 3.494 -5.16 1 90.94 181 THR B N 1
ATOM 3087 C CA . THR B 1 181 ? -3.234 4.277 -4.238 1 90.94 181 THR B CA 1
ATOM 3088 C C . THR B 1 181 ? -2.053 4.914 -4.969 1 90.94 181 THR B C 1
ATOM 3090 O O . THR B 1 181 ? -1.552 5.961 -4.555 1 90.94 181 THR B O 1
ATOM 3093 N N . LEU B 1 182 ? -1.632 4.289 -6.027 1 92.31 182 LEU B N 1
ATOM 3094 C CA . LEU B 1 182 ? -0.489 4.746 -6.809 1 92.31 182 LEU B CA 1
ATOM 3095 C C . LEU B 1 182 ? -0.937 5.266 -8.172 1 92.31 182 LEU B C 1
ATOM 3097 O O . LEU B 1 182 ? -0.213 5.133 -9.164 1 92.31 182 LEU B O 1
ATOM 3101 N N . ALA B 1 183 ? -2.096 5.832 -8.273 1 92.19 183 ALA B N 1
ATOM 3102 C CA . ALA B 1 183 ? -2.729 6.207 -9.539 1 92.19 183 ALA B CA 1
ATOM 3103 C C . ALA B 1 183 ? -1.873 7.211 -10.305 1 92.19 183 ALA B C 1
ATOM 3105 O O . ALA B 1 183 ? -1.797 7.16 -11.531 1 92.19 183 ALA B O 1
ATOM 3106 N N . GLY B 1 184 ? -1.261 8.156 -9.609 1 89.69 184 GLY B N 1
ATOM 3107 C CA . GLY B 1 184 ? -0.381 9.102 -10.273 1 89.69 184 GLY B CA 1
ATOM 3108 C C . GLY B 1 184 ? 0.803 8.438 -10.953 1 89.69 184 GLY B C 1
ATOM 3109 O O . GLY B 1 184 ? 1.151 8.781 -12.086 1 89.69 184 GLY B O 1
ATOM 3110 N N . GLU B 1 185 ? 1.387 7.555 -10.25 1 90.31 185 GLU B N 1
ATOM 3111 C CA . GLU B 1 185 ? 2.494 6.777 -10.797 1 90.31 185 GLU B CA 1
ATOM 3112 C C . GLU B 1 185 ? 2.055 5.969 -12.016 1 90.31 185 GLU B C 1
ATOM 3114 O O . GLU B 1 185 ? 2.748 5.949 -13.031 1 90.31 185 GLU B O 1
ATOM 3119 N N . VAL B 1 186 ? 0.917 5.305 -11.945 1 93.62 186 VAL B N 1
ATOM 3120 C CA . VAL B 1 186 ? 0.39 4.492 -13.031 1 93.62 186 VAL B CA 1
ATOM 3121 C C . VAL B 1 186 ? 0.128 5.371 -14.258 1 93.62 186 VAL B C 1
ATOM 3123 O O . VAL B 1 186 ? 0.456 4.992 -15.383 1 93.62 186 VAL B O 1
ATOM 3126 N N . ARG B 1 187 ? -0.408 6.512 -14.031 1 93.44 187 ARG B N 1
ATOM 3127 C CA . ARG B 1 187 ? -0.704 7.441 -15.117 1 93.44 187 ARG B CA 1
ATOM 3128 C C . ARG B 1 187 ? 0.569 7.855 -15.852 1 93.44 187 ARG B C 1
ATOM 3130 O O . ARG B 1 187 ? 0.612 7.855 -17.078 1 93.44 187 ARG B O 1
ATOM 3137 N N . HIS B 1 188 ? 1.566 8.109 -15.164 1 91.62 188 HIS B N 1
ATOM 3138 C CA . HIS B 1 188 ? 2.797 8.602 -15.773 1 91.62 188 HIS B CA 1
ATOM 3139 C C . HIS B 1 188 ? 3.596 7.465 -16.406 1 91.62 188 HIS B C 1
ATOM 3141 O O . HIS B 1 188 ? 4.168 7.625 -17.484 1 91.62 188 HIS B O 1
ATOM 3147 N N . ALA B 1 189 ? 3.568 6.363 -15.719 1 91.62 189 ALA B N 1
ATOM 3148 C CA . ALA B 1 189 ? 4.387 5.246 -16.188 1 91.62 189 ALA B CA 1
ATOM 3149 C C . ALA B 1 189 ? 3.721 4.523 -17.344 1 91.62 189 ALA B C 1
ATOM 3151 O O . ALA B 1 189 ? 4.402 4.004 -18.234 1 91.62 189 ALA B O 1
ATOM 3152 N N . TYR B 1 190 ? 2.381 4.531 -17.391 1 9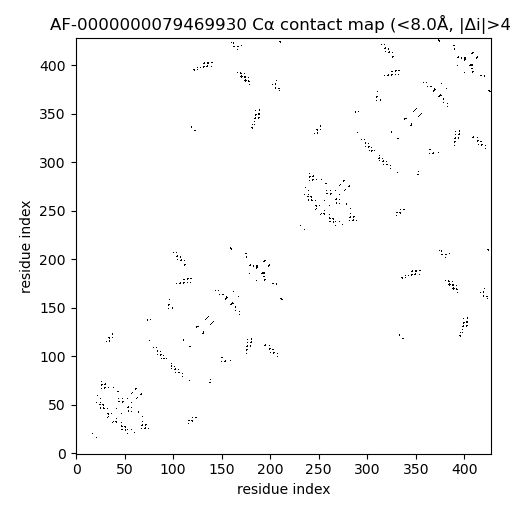4.44 190 TYR B N 1
ATOM 3153 C CA . TYR B 1 190 ? 1.705 3.666 -18.344 1 94.44 190 TYR B CA 1
ATOM 3154 C C . TYR B 1 190 ? 0.686 4.449 -19.156 1 94.44 190 TYR B C 1
ATOM 3156 O O . TYR B 1 190 ? 0.094 3.916 -20.109 1 94.44 190 TYR B O 1
ATOM 3164 N N . GLY B 1 191 ? 0.478 5.648 -18.797 1 93.62 191 GLY B N 1
ATOM 3165 C CA . GLY B 1 191 ? -0.502 6.457 -19.516 1 93.62 191 GLY B CA 1
ATOM 3166 C C . GLY B 1 191 ? -1.931 6.004 -19.281 1 93.62 191 GLY B C 1
ATOM 3167 O O . GLY B 1 191 ? -2.791 6.172 -20.141 1 93.62 191 GLY B O 1
ATOM 3168 N N . VAL B 1 192 ? -2.191 5.438 -18.109 1 95.25 192 VAL B N 1
ATOM 3169 C CA . VAL B 1 192 ? -3.5 4.863 -17.828 1 95.25 192 VAL B CA 1
ATOM 3170 C C . VAL B 1 192 ? -4.172 5.648 -16.703 1 95.25 192 VAL B C 1
ATOM 3172 O O . VAL B 1 192 ? -3.52 6.016 -15.719 1 95.25 192 VAL B O 1
ATOM 3175 N N . ASP B 1 193 ? -5.426 5.883 -16.844 1 95.56 193 ASP B N 1
ATOM 3176 C CA . ASP B 1 193 ? -6.234 6.52 -15.82 1 95.56 193 ASP B CA 1
ATOM 3177 C C . ASP B 1 193 ? -6.98 5.484 -14.984 1 95.56 193 ASP B C 1
ATOM 3179 O O . ASP B 1 193 ? -7.938 4.867 -15.461 1 95.56 193 ASP B O 1
ATOM 3183 N N . MET B 1 194 ? -6.676 5.418 -13.75 1 94.38 194 MET B N 1
ATOM 3184 C CA . MET B 1 194 ? -7.215 4.359 -12.898 1 94.38 194 MET B CA 1
ATOM 3185 C C . MET B 1 194 ? -8.594 4.738 -12.375 1 94.38 194 MET B C 1
ATOM 3187 O O . MET B 1 194 ? -9.227 3.955 -11.656 1 94.38 194 MET B O 1
ATOM 3191 N N . SER B 1 195 ? -9.055 5.867 -12.781 1 94.31 195 SER B N 1
ATOM 3192 C CA . SER B 1 195 ? -10.43 6.238 -12.461 1 94.31 195 SER B CA 1
ATOM 3193 C C . SER B 1 195 ? -11.398 5.754 -13.531 1 94.31 195 SER B C 1
ATOM 3195 O O . SER B 1 195 ? -12.617 5.828 -13.359 1 94.31 195 SER B O 1
ATOM 3197 N N . ASP B 1 196 ? -10.844 5.273 -14.625 1 96.94 196 ASP B N 1
ATOM 3198 C CA . ASP B 1 196 ? -11.656 4.73 -15.711 1 96.94 196 ASP B CA 1
ATOM 3199 C C . ASP B 1 196 ? -12.312 3.416 -15.305 1 96.94 196 ASP B C 1
ATOM 3201 O O . ASP B 1 196 ? -11.648 2.508 -14.805 1 96.94 196 ASP B O 1
ATOM 3205 N N . ASP B 1 197 ? -13.609 3.326 -15.562 1 97.44 197 ASP B N 1
ATOM 3206 C CA . ASP B 1 197 ? -14.375 2.15 -15.156 1 97.44 197 ASP B CA 1
ATOM 3207 C C . ASP B 1 197 ? -13.82 0.884 -15.805 1 97.44 197 ASP B C 1
ATOM 3209 O O . ASP B 1 197 ? -13.766 -0.172 -15.172 1 97.44 197 ASP B O 1
ATOM 3213 N N . ALA B 1 198 ? -13.477 0.991 -17.016 1 97.75 198 ALA B N 1
ATOM 3214 C CA . ALA B 1 198 ? -12.945 -0.174 -17.719 1 97.75 198 ALA B CA 1
ATOM 3215 C C . ALA B 1 198 ? -11.656 -0.668 -17.078 1 97.75 198 ALA B C 1
ATOM 3217 O O . ALA B 1 198 ? -11.422 -1.876 -16.984 1 97.75 198 ALA B O 1
ATOM 3218 N N . GLU B 1 199 ? -10.797 0.259 -16.656 1 97.81 199 GLU B N 1
ATOM 3219 C CA . GLU B 1 199 ? -9.547 -0.108 -16 1 97.81 199 GLU B CA 1
ATOM 3220 C C . GLU B 1 199 ? -9.805 -0.724 -14.625 1 97.81 199 GLU B C 1
ATOM 3222 O O . GLU B 1 199 ? -9.102 -1.65 -14.219 1 97.81 199 GLU B O 1
ATOM 3227 N N . ILE B 1 200 ? -10.781 -0.173 -13.938 1 98.12 200 ILE B N 1
ATOM 3228 C CA . ILE B 1 200 ? -11.172 -0.706 -12.633 1 98.12 200 ILE B CA 1
ATOM 3229 C C . ILE B 1 200 ? -11.617 -2.158 -12.781 1 98.12 200 ILE B C 1
ATOM 3231 O O . ILE B 1 200 ? -11.156 -3.035 -12.055 1 98.12 200 ILE B O 1
ATOM 3235 N N . GLU B 1 201 ? -12.461 -2.426 -13.766 1 98.19 201 GLU B N 1
ATOM 3236 C CA . GLU B 1 201 ? -12.969 -3.775 -13.992 1 98.19 201 GLU B CA 1
ATOM 3237 C C . GLU B 1 201 ? -11.859 -4.711 -14.469 1 98.19 201 GLU B C 1
ATOM 3239 O O . GLU B 1 201 ? -11.82 -5.879 -14.078 1 98.19 201 GLU B O 1
ATOM 3244 N N . ARG B 1 202 ? -10.977 -4.172 -15.281 1 97.62 202 ARG B N 1
ATOM 3245 C CA . ARG B 1 202 ? -9.836 -4.961 -15.734 1 97.62 202 ARG B CA 1
ATOM 3246 C C . ARG B 1 202 ? -8.969 -5.402 -14.562 1 97.62 202 ARG B C 1
ATOM 3248 O O . ARG B 1 202 ? -8.469 -6.531 -14.539 1 97.62 202 ARG B O 1
ATOM 3255 N N . HIS B 1 203 ? -8.805 -4.516 -13.617 1 98.38 203 HIS B N 1
ATOM 3256 C CA . HIS B 1 203 ? -8.016 -4.863 -12.445 1 98.38 203 HIS B CA 1
ATOM 3257 C C . HIS B 1 203 ? -8.719 -5.93 -11.602 1 98.38 203 HIS B C 1
ATOM 3259 O O . HIS B 1 203 ? -8.078 -6.859 -11.117 1 98.38 203 HIS B O 1
ATOM 3265 N N . ALA B 1 204 ? -10.039 -5.773 -11.445 1 98.19 204 ALA B N 1
ATOM 3266 C CA . ALA B 1 204 ? -10.797 -6.785 -10.719 1 98.19 204 ALA B CA 1
ATOM 3267 C C . ALA B 1 204 ? -10.688 -8.148 -11.391 1 98.19 204 ALA B C 1
ATOM 3269 O O . ALA B 1 204 ? -10.453 -9.164 -10.727 1 98.19 204 ALA B O 1
ATOM 3270 N N . ASP B 1 205 ? -10.812 -8.188 -12.711 1 97.88 205 ASP B N 1
ATOM 3271 C CA . ASP B 1 205 ? -10.703 -9.43 -13.477 1 97.88 205 ASP B CA 1
ATOM 3272 C C . ASP B 1 205 ? -9.328 -10.062 -13.305 1 97.88 205 ASP B C 1
ATOM 3274 O O . ASP B 1 205 ? -9.211 -11.273 -13.125 1 97.88 205 ASP B O 1
ATOM 3278 N N . ALA B 1 206 ? -8.352 -9.234 -13.367 1 97.75 206 ALA B N 1
ATOM 3279 C CA . ALA B 1 206 ? -6.98 -9.727 -13.242 1 97.75 206 ALA B CA 1
ATOM 3280 C C . ALA B 1 206 ? -6.738 -10.32 -11.859 1 97.75 206 ALA B C 1
ATOM 3282 O O . ALA B 1 206 ? -6.098 -11.367 -11.727 1 97.75 206 ALA B O 1
ATOM 3283 N N . LEU B 1 207 ? -7.191 -9.586 -10.812 1 98.12 207 LEU B N 1
ATOM 3284 C CA . LEU B 1 207 ? -7.012 -10.062 -9.445 1 98.12 207 LEU B CA 1
ATOM 3285 C C . LEU B 1 207 ? -7.711 -11.398 -9.234 1 98.12 207 LEU B C 1
ATOM 3287 O O . LEU B 1 207 ? -7.137 -12.32 -8.648 1 98.12 207 LEU B O 1
ATOM 3291 N N . ILE B 1 208 ? -8.922 -11.539 -9.758 1 97.38 208 ILE B N 1
ATOM 3292 C CA . ILE B 1 208 ? -9.68 -12.773 -9.641 1 97.38 208 ILE B CA 1
ATOM 3293 C C . ILE B 1 208 ? -8.953 -13.891 -10.391 1 97.38 208 ILE B C 1
ATOM 3295 O O . ILE B 1 208 ? -8.82 -15.008 -9.875 1 97.38 208 ILE B O 1
ATOM 3299 N N . ALA B 1 209 ? -8.461 -13.625 -11.57 1 96.19 209 ALA B N 1
ATOM 3300 C CA . ALA B 1 209 ? -7.746 -14.617 -12.375 1 96.19 209 ALA B CA 1
ATOM 3301 C C . ALA B 1 209 ? -6.473 -15.07 -11.672 1 96.19 209 ALA B C 1
ATOM 3303 O O . ALA B 1 209 ? -6.078 -16.234 -11.773 1 96.19 209 ALA B O 1
ATOM 3304 N N . LEU B 1 210 ? -5.863 -14.156 -10.984 1 96 210 LEU B N 1
ATOM 3305 C CA . LEU B 1 210 ? -4.621 -14.461 -10.281 1 96 210 LEU B CA 1
ATOM 3306 C C . LEU B 1 210 ? -4.879 -15.391 -9.102 1 96 210 LEU B C 1
ATOM 3308 O O . LEU B 1 210 ? -4.098 -16.312 -8.852 1 96 210 LEU B O 1
ATOM 3312 N N . LEU B 1 211 ? -5.973 -15.148 -8.406 1 95.56 211 LEU B N 1
ATOM 3313 C CA . LEU B 1 211 ? -6.25 -15.844 -7.156 1 95.56 211 LEU B CA 1
ATOM 3314 C C . LEU B 1 211 ? -6.934 -17.188 -7.414 1 95.56 211 LEU B C 1
ATOM 3316 O O . LEU B 1 211 ? -6.711 -18.156 -6.688 1 95.56 211 LEU B O 1
ATOM 3320 N N . ILE B 1 212 ? -7.895 -17.141 -8.398 1 92.06 212 ILE B N 1
ATOM 3321 C CA . ILE B 1 212 ? -8.734 -18.312 -8.641 1 92.06 212 ILE B CA 1
ATOM 3322 C C . ILE B 1 212 ? -8.328 -18.969 -9.953 1 92.06 212 ILE B C 1
ATOM 3324 O O . ILE B 1 212 ? -8.461 -18.375 -11.023 1 92.06 212 ILE B O 1
ATOM 3328 N N . ARG B 1 213 ? -7.566 -20.031 -9.797 1 76.31 213 ARG B N 1
ATOM 3329 C CA . ARG B 1 213 ? -7.141 -20.75 -10.992 1 76.31 213 ARG B CA 1
ATOM 3330 C C . ARG B 1 213 ? -8.188 -21.781 -11.422 1 76.31 213 ARG B C 1
ATOM 3332 O O . ARG B 1 213 ? -8.719 -22.516 -10.586 1 76.31 213 ARG B O 1
ATOM 3339 N N . ASP B 1 214 ? -8.859 -21.422 -12.469 1 61.84 214 ASP B N 1
ATOM 3340 C CA . ASP B 1 214 ? -9.742 -22.438 -13.039 1 61.84 214 ASP B CA 1
ATOM 3341 C C . ASP B 1 214 ? -8.984 -23.719 -13.359 1 61.84 214 ASP B C 1
ATOM 3343 O O . ASP B 1 214 ? -7.781 -23.688 -13.633 1 61.84 214 ASP B O 1
#

InterPro domains:
  IPR001647 DNA-binding HTH domain, TetR-type [PF00440] (26-71)
  IPR001647 DNA-binding HTH domain, TetR-type [PR00455] (26-39)
  IPR001647 DNA-binding HTH domain, TetR-type [PR00455] (47-70)
  IPR001647 DNA-binding HTH domain, TetR-type [PS50977] (20-80)
  IPR009057 Homedomain-like superfamily [SSF46689] (13-90)
  IPR036271 Tetracyclin repressor-like, C-terminal domain superfamily [SSF48498] (94-213)
  IPR050109 HTH-type, TetR-like transcriptional regulator [PTHR30055] (9-213)

Solvent-accessible surface area (backbone atoms only — not comparable to full-atom values): 23097 Å² total; per-residue (Å²): 136,81,78,76,77,76,74,78,80,73,76,76,72,75,78,72,64,54,70,66,55,49,51,49,37,39,33,52,27,39,42,52,40,36,46,75,46,31,75,86,63,42,48,70,62,57,27,16,56,69,37,70,46,53,56,67,58,47,39,71,78,31,83,43,68,67,56,42,49,51,51,25,52,52,46,52,50,53,50,50,49,56,64,48,45,59,57,54,60,71,35,59,85,51,56,68,68,59,33,47,54,53,50,49,40,50,49,28,53,46,27,52,75,41,32,55,58,60,48,37,50,47,57,38,22,71,46,56,66,67,60,23,41,48,42,14,64,70,46,48,45,57,55,51,59,70,48,44,63,62,52,49,51,34,28,74,71,62,58,32,65,86,58,63,65,69,58,53,50,43,28,53,53,26,35,51,30,38,60,41,46,28,27,48,31,42,28,62,57,68,71,44,62,53,82,38,66,68,50,45,50,50,50,34,52,45,52,47,47,54,55,45,73,128,137,80,79,77,76,74,74,79,79,73,76,75,72,76,78,72,65,54,69,67,54,50,52,49,39,40,33,52,28,39,43,53,39,34,44,73,47,32,75,85,63,41,47,70,63,58,28,16,55,68,38,70,45,53,55,67,59,48,39,72,77,31,82,42,69,67,57,42,47,52,51,27,53,51,46,53,48,52,50,51,50,57,63,48,46,60,58,51,63,75,32,73,82,47,57,67,68,59,32,47,54,52,52,50,41,51,50,29,52,46,26,52,76,40,32,53,58,61,49,36,50,46,56,38,24,70,49,55,67,68,60,23,42,49,41,14,65,71,45,49,45,57,55,51,58,70,47,44,62,63,52,50,50,35,28,73,72,63,56,32,67,86,59,61,64,69,58,53,51,44,28,51,54,25,35,51,31,37,62,39,46,28,29,48,31,43,28,60,59,67,71,42,60,54,81,38,66,68,51,47,50,50,48,35,52,43,52,47,46,53,55,46,72,127

pLDDT: mean 86.81, std 14.08, range [38.12, 98.38]

Secondary structure (DSSP, 8-state):
------------------HHHHHHHHHHHHHHHHHHHHHHH--HHHHHHHHTS-HHHHHHH-SSHHHHHHHHHHHHHHHHHHHHHHHHHHTTTS-HHHHHHHHHHHHHHHHHH-HHHHHHHHHHHTS-HHHHHHHIIIIIHHHHHHHHHHHHHHHHTTSS----HHHHHHHHHHHHHHHHHTHHHHHHHH---TTSHHHHHHHHHHHHHHH---/------------------HHHHHHHHHHHHHHHHHHHHHHH--HHHHHHHHTS-HHHHHHH-SSHHHHHHHHHHHHHHHHHHHHHHHHHHTTTS-HHHHHHHHHHHHHHHHHH-HHHHHHHHHHHTS-HHHHHHHIIIIIHHHHHHHHHHHHHHHHTTSS----HHHHHHHHHHHHHHHHHTHHHHHHHH---TTSHHHHHHHHHHHHHHH---

Sequence (428 aa):
MTALATRPRGRPARTARPVEETRSVILEAALKLFSQRGFQGAAMRDIAALAGVEHSALRYHYSDKATLWRAALARLIVDMNAHMAAGWRATAGLPPLDRFKATLRDYVRYCARHPEHARIMVQEAMGESDRVAWIADNIVGPQHRGMARLLKTLMDQGHLPRLPMRNLIYMLSAAAQSPFTLAGEVRHAYGVDMSDDAEIERHADALIALLIRDMTALATRPRGRPARTARPVEETRSVILEAALKLFSQRGFQGAAMRDIAALAGVEHSALRYHYSDKATLWRAALARLIVDMNAHMAAGWRATAGLPPLDRFKATLRDYVRYCARHPEHARIMVQEAMGESDRVAWIADNIVGPQHRGMARLLKTLMDQGHLPRLPMRNLIYMLSAAAQSPFTLAGEVRHAYGVDMSDDAEIERHADALIALLIRD

Organism: NCBI:txid2803784

Nearest PDB structures (foldseek):
  2qtq-assembly1_A  TM=7.282E-01  e=9.267E-07  Novosphingobium aromaticivorans DSM 12444
  6mj1-assembly1_A-2  TM=7.272E-01  e=9.168E-06  Bacillus subtilis subsp. subtilis str. 168
  3ih3-assembly1_A  TM=7.693E-01  e=3.692E-05  Thermotoga maritima
  2id6-assembly1_A-2  TM=7.288E-01  e=2.820E-05  Thermotoga maritima
  5nim-assembly1_A  TM=6.356E-01  e=6.332E-05  Mycobacterium tuberculosis

Foldseek 3Di:
DDPPPPDPDPDPDPPPPPPVLLLVLLLVLLLVCCLVQNLVGDDLCSSCVSSVHDSVSSCVVPVDSVRSNLVSLLVVQVVLCVQLVVLQVVCVPPDLLVSVLSSLLSLLVVLLVCVSNVSSLVRCCPDDPVSNVSCCVRPVVVVLVVCQVSVVVCCVVPQAPDDDSVVVVVVSNCLSNVCRNCQVVCCVVPVDGSNDPVNSVVSSVVSSCVGGPD/DDPPPPDPDPDPDPPPPPPVLLLVLLLVLLLVCCLVQNLVGDDLCSSCVSSVHDSVSSCVVPVDSVRSNLVSLLVVQVVLCVQLVVLQVVCVPPDLLVSVLSSLLSLLVVLLVCVSNVSSLVRCCPDDPVSNVSCCVRPVVVVLVVCQVSVVVCCVVPQAPDDDSVVVVVVSNCLSNVCRNCQVVCCVVPVDGSNDPVNSVVSSVVSSCVGGPD